Protein AF-A0A1E1WK84-F1 (afdb_monomer_lite)

Sequence (377 aa):
LAGLGNIGAQTGHAGQAGAQAGQDQANGQARQPSLHLRRATTTTRAAAISLANLVYDRFLACDSLHARRRLQRRREQHQHQIAQQERLRADRAAAQNIEALRDRNTNITQNHMQTLVQLLNSSPSQESWVNALMVAIARQLFLSEQLPSATGEPPLMPNEFQHLRLLLRNYIDDLLARSGNTDGDNAFQAVADFFIEQHADFINNMNSITPIRPEVDVYMTLQALIRCRLPAVIACVMSDSTSEAFAARFYQMFSRLYTDVCTLVTYCCREGIDGMRLIYRAYLEQAISGFEEPVRQLITTLSMENLNQILHRLAPHMDAIQPYVRRRTFLCSPSQTEDEAIAMETSPPNTPAIGEPMQTSPAAPPMEEELCTVCAR

Secondary structure (DSSP, 8-state):
------------------------------------------TT-SSSSSSTT----TT-----HHHHHHHHHHHHHHHHHHHHHHHHHHHHHHHHSTTHHHHH-TT--HHHHHHHHHHHSSPS-HHHHHHHHHHHHHHHHH--------TTPPP---TTHHHHHHHHHHHHHHHHHHH---SSTTHHHHHHHHHHHTTHHHHHHHHHHSPBPTTB-HHHHHHHHHHHHHHHHHHHHH-----HHHHHHHHHHHHHHHHHHHHHHHHHBTTTHHHHHHHHHHHHHHHTTTS-HHHHHHHHHHHHHHHHHHHTTSGGGHHHHGGG--B--------------------------------------------------

pLDDT: mean 75.74, std 23.68, range [24.86, 97.94]

Organism: Pectinophora gossypiella (NCBI:txid13191)

Foldseek 3Di:
DDDDDDDDDDDDDDDDDDDDDDDDDDDDDDDDDDPPPPPDPDPPPPVPPDPPPPPPPPPPPPVPVVVVVVVVVVVVVVVVVVVVVVVVVVLQVCLLELCVLCVQDVLQDPLLVVVLVPLLPDDADLLSLLSLLLSLLSSCLRSVPPPPPPPPDDQRHRPSLVSSLVNPLVVVVVLLVVLVQNPDPCSLLSSLVVVLVVCVVLQVCLCVQANFDQFFDSSQLSSLLSSVLVVVLNCLSPDPDPDSCSSSVNSVSSNVSVLLVLLSQLNRGPVRNVSSVRSQLVVLCVSCVPPDPSSSSSSSSSSVVSSVSSSVVSVVCNVVSVVSTDTDPPPPPPPPPDDDDDDDDDDDDDDDDDDDDDDDDDDDDDDDDDDDDDDDD

Radius of gyration: 34.43 Å; chains: 1; bounding box: 102×92×106 Å

Structure (mmCIF, N/CA/C/O backbone):
data_AF-A0A1E1WK84-F1
#
_entry.id   AF-A0A1E1WK84-F1
#
loop_
_atom_site.group_PDB
_atom_site.id
_atom_site.type_symbol
_atom_site.label_atom_id
_atom_site.label_alt_id
_atom_site.label_comp_id
_atom_site.label_asym_id
_atom_site.label_entity_id
_atom_site.label_seq_id
_atom_site.pdbx_PDB_ins_code
_atom_site.Cartn_x
_atom_site.Cartn_y
_atom_site.Cartn_z
_atom_site.occupancy
_atom_site.B_iso_or_equiv
_atom_site.auth_seq_id
_atom_site.auth_comp_id
_atom_site.auth_asym_id
_atom_site.auth_atom_id
_atom_site.pdbx_PDB_model_num
ATOM 1 N N . LEU A 1 1 ? 12.765 32.912 16.982 1.00 32.94 1 LEU A N 1
ATOM 2 C CA . LEU A 1 1 ? 13.262 33.668 18.154 1.00 32.94 1 LEU A CA 1
ATOM 3 C C . LEU A 1 1 ? 14.156 32.734 18.961 1.00 32.94 1 LEU A C 1
ATOM 5 O O . LEU A 1 1 ? 13.598 31.823 19.543 1.00 32.94 1 LEU A O 1
ATOM 9 N N . ALA A 1 2 ? 15.482 32.966 18.886 1.00 29.41 2 ALA A N 1
ATOM 10 C CA . ALA A 1 2 ? 16.607 32.489 19.729 1.00 29.41 2 ALA A CA 1
ATOM 11 C C . ALA A 1 2 ? 16.702 30.982 20.088 1.00 29.41 2 ALA A C 1
ATOM 13 O O . ALA A 1 2 ? 15.721 30.379 20.480 1.00 29.41 2 ALA A O 1
ATOM 14 N N . GLY A 1 3 ? 17.843 30.285 20.059 1.00 24.86 3 GLY A N 1
ATOM 15 C CA . GLY A 1 3 ? 19.267 30.581 19.828 1.00 24.86 3 GLY A CA 1
ATOM 16 C C . GLY A 1 3 ? 20.014 29.224 19.788 1.00 24.86 3 GLY A C 1
ATOM 17 O O . GLY A 1 3 ? 19.569 28.268 20.410 1.00 24.86 3 GLY A O 1
ATOM 18 N N . LEU A 1 4 ? 20.930 29.001 18.842 1.00 32.50 4 LEU A N 1
ATOM 19 C CA . LEU A 1 4 ? 22.398 29.087 18.974 1.00 32.50 4 LEU A CA 1
ATOM 20 C C . LEU A 1 4 ? 23.033 28.253 20.105 1.00 32.50 4 LEU A C 1
ATOM 22 O O . LEU A 1 4 ? 22.857 28.542 21.282 1.00 32.50 4 LEU A O 1
ATOM 26 N N . GLY A 1 5 ? 23.896 27.314 19.698 1.00 26.73 5 GLY A N 1
ATOM 27 C CA . GLY A 1 5 ? 24.869 26.615 20.538 1.00 26.73 5 GLY A CA 1
ATOM 28 C C . GLY A 1 5 ? 25.911 25.901 19.673 1.00 26.73 5 GLY A C 1
ATOM 29 O O . GLY A 1 5 ? 25.714 24.764 19.269 1.00 26.73 5 GLY A O 1
ATOM 30 N N . ASN A 1 6 ? 26.987 26.618 19.348 1.00 30.53 6 ASN A N 1
ATOM 31 C CA . ASN A 1 6 ? 28.128 26.219 18.523 1.00 30.53 6 ASN A CA 1
ATOM 32 C C . ASN A 1 6 ? 29.357 26.086 19.439 1.00 30.53 6 ASN A C 1
ATOM 34 O O . ASN A 1 6 ? 29.629 27.044 20.160 1.00 30.53 6 ASN A O 1
ATOM 38 N N . ILE A 1 7 ? 30.105 24.973 19.408 1.00 30.92 7 ILE A N 1
ATOM 39 C CA . ILE A 1 7 ? 31.457 24.855 19.999 1.00 30.92 7 ILE A CA 1
ATOM 40 C C . ILE A 1 7 ? 32.313 23.923 19.110 1.00 30.92 7 ILE A C 1
ATOM 42 O O . ILE A 1 7 ? 31.930 22.784 18.857 1.00 30.92 7 ILE A O 1
ATOM 46 N N . GLY A 1 8 ? 33.450 24.445 18.616 1.00 26.05 8 GLY A N 1
ATOM 47 C CA . GLY A 1 8 ? 34.530 23.714 17.917 1.00 26.05 8 GLY A CA 1
ATOM 48 C C . GLY A 1 8 ? 35.400 22.884 18.881 1.00 26.05 8 GLY A C 1
ATOM 49 O O . GLY A 1 8 ? 35.010 22.660 20.013 1.00 26.05 8 GLY A O 1
ATOM 50 N N . ALA A 1 9 ? 36.608 22.400 18.606 1.00 28.55 9 ALA A N 1
ATOM 51 C CA . ALA A 1 9 ? 37.591 22.495 17.532 1.00 28.55 9 ALA A CA 1
ATOM 52 C C . ALA A 1 9 ? 38.699 21.438 17.840 1.00 28.55 9 ALA A C 1
ATOM 54 O O . ALA A 1 9 ? 38.632 20.784 18.878 1.00 28.55 9 ALA A O 1
ATOM 55 N N . GLN A 1 10 ? 39.757 21.407 17.010 1.00 29.80 10 GLN A N 1
ATOM 56 C CA . GLN A 1 10 ? 41.098 20.777 17.176 1.00 29.80 10 GLN A CA 1
ATOM 57 C C . GLN A 1 10 ? 41.254 19.336 16.639 1.00 29.80 10 GLN A C 1
ATOM 59 O O . GLN A 1 10 ? 40.522 18.447 17.044 1.00 29.80 10 GLN A O 1
ATOM 64 N N . THR A 1 11 ? 42.049 19.026 15.596 1.00 30.58 11 THR A N 1
ATOM 65 C CA . THR A 1 11 ? 43.495 19.196 15.245 1.00 30.58 11 THR A CA 1
ATOM 66 C C . THR A 1 11 ? 44.473 18.238 15.940 1.00 30.58 11 THR A C 1
ATOM 68 O O . THR A 1 11 ? 44.639 18.314 17.150 1.00 30.58 11 THR A O 1
ATOM 71 N N . GLY A 1 12 ? 45.222 17.457 15.138 1.00 28.14 12 GLY A N 1
ATOM 72 C CA . GLY A 1 12 ? 46.488 16.781 15.504 1.00 28.14 12 GLY A CA 1
ATOM 73 C C . GLY A 1 12 ? 46.812 15.572 14.600 1.00 28.14 12 GLY A C 1
ATOM 74 O O . GLY A 1 12 ? 46.086 14.593 14.647 1.00 28.14 12 GLY A O 1
ATOM 75 N N . HIS A 1 13 ? 47.733 15.709 13.626 1.00 29.97 13 HIS A N 1
ATOM 76 C CA . HIS A 1 13 ? 49.090 15.087 13.560 1.00 29.97 13 HIS A CA 1
ATOM 77 C C . HIS A 1 13 ? 49.116 13.579 13.187 1.00 29.97 13 HIS A C 1
ATOM 79 O O . HIS A 1 13 ? 48.493 12.777 13.860 1.00 29.97 13 HIS A O 1
ATOM 85 N N . ALA A 1 14 ? 49.654 13.141 12.034 1.00 29.11 14 ALA A N 1
ATOM 86 C CA . ALA A 1 14 ? 51.050 13.092 11.530 1.00 29.11 14 ALA A CA 1
ATOM 87 C C . ALA A 1 14 ? 51.790 11.764 11.854 1.00 29.11 14 ALA A C 1
ATOM 89 O O . ALA A 1 14 ? 51.830 11.351 13.006 1.00 29.11 14 ALA A O 1
ATOM 90 N N . GLY A 1 15 ? 52.422 11.147 10.836 1.00 30.06 15 GLY A N 1
ATOM 91 C CA . GLY A 1 15 ? 53.393 10.031 10.949 1.00 30.06 15 GLY A CA 1
ATOM 92 C C . GLY A 1 15 ? 53.319 9.031 9.776 1.00 30.06 15 GLY A C 1
ATOM 93 O O . GLY A 1 15 ? 52.365 8.272 9.695 1.00 30.06 15 GLY A O 1
ATOM 94 N N . GLN A 1 16 ? 54.146 9.176 8.725 1.00 34.59 16 GLN A N 1
ATOM 95 C CA . GLN A 1 16 ? 55.401 8.423 8.441 1.00 34.59 16 GLN A CA 1
ATOM 96 C C . GLN A 1 16 ? 55.192 6.934 8.078 1.00 34.59 16 GLN A C 1
ATOM 98 O O . GLN A 1 16 ? 54.692 6.164 8.881 1.00 34.59 16 GLN A O 1
ATOM 103 N N . ALA A 1 17 ? 55.389 6.516 6.819 1.00 31.25 17 ALA A N 1
ATOM 104 C CA . ALA A 1 17 ? 56.652 6.251 6.095 1.00 31.25 17 ALA A CA 1
ATOM 105 C C . ALA A 1 17 ? 57.217 4.833 6.339 1.00 31.25 17 ALA A C 1
ATOM 107 O O . ALA A 1 17 ? 57.534 4.470 7.464 1.00 31.25 17 ALA A O 1
ATOM 108 N N . GLY A 1 18 ? 57.403 4.066 5.258 1.00 30.69 18 GLY A N 1
ATOM 109 C CA . GLY A 1 18 ? 58.106 2.778 5.256 1.00 30.69 18 GLY A CA 1
ATOM 110 C C . GLY A 1 18 ? 58.158 2.164 3.855 1.00 30.69 18 GLY A C 1
ATOM 111 O O . GLY A 1 18 ? 57.127 1.819 3.290 1.00 30.69 18 GLY A O 1
ATOM 112 N N . ALA A 1 19 ? 59.361 2.100 3.289 1.00 34.19 19 ALA A N 1
ATOM 113 C CA . ALA A 1 19 ? 59.692 1.722 1.917 1.00 34.19 19 ALA A CA 1
ATOM 114 C C . ALA A 1 19 ? 60.350 0.324 1.831 1.00 34.19 19 ALA A C 1
ATOM 116 O O . ALA A 1 19 ? 60.621 -0.287 2.857 1.00 34.19 19 ALA A O 1
ATOM 117 N N . GLN A 1 20 ? 60.709 -0.055 0.592 1.00 35.44 20 GLN A N 1
ATOM 118 C CA . GLN A 1 20 ? 61.604 -1.143 0.126 1.00 35.44 20 GLN A CA 1
ATOM 119 C C . GLN A 1 20 ? 60.916 -2.490 -0.171 1.00 35.44 20 GLN A C 1
ATOM 121 O O . GLN A 1 20 ? 60.261 -3.066 0.683 1.00 35.44 20 GLN A O 1
ATOM 126 N N . ALA A 1 21 ? 60.853 -2.967 -1.422 1.00 33.56 21 ALA A N 1
ATOM 127 C CA . ALA A 1 21 ? 61.898 -3.290 -2.414 1.00 33.56 21 ALA A CA 1
ATOM 128 C C . ALA A 1 21 ? 62.658 -4.589 -2.086 1.00 33.56 21 ALA A C 1
ATOM 130 O O . ALA A 1 21 ? 63.393 -4.660 -1.109 1.00 33.56 21 ALA A O 1
ATOM 131 N N . GLY A 1 22 ? 62.497 -5.586 -2.962 1.00 33.00 22 GLY A N 1
ATOM 132 C CA . GLY A 1 22 ? 63.248 -6.840 -2.979 1.00 33.00 22 GLY A CA 1
ATOM 133 C C . GLY A 1 22 ? 63.080 -7.525 -4.336 1.00 33.00 22 GLY A C 1
ATOM 134 O O . GLY A 1 22 ? 62.027 -8.090 -4.621 1.00 33.00 22 GLY A O 1
ATOM 135 N N . GLN A 1 23 ? 64.098 -7.374 -5.184 1.00 34.41 23 GLN A N 1
ATOM 136 C CA . GLN A 1 23 ? 64.323 -8.096 -6.437 1.00 34.41 23 GLN A CA 1
ATOM 137 C C . GLN A 1 23 ? 64.931 -9.488 -6.179 1.00 34.41 23 GLN A C 1
ATOM 139 O O . GLN A 1 23 ? 65.435 -9.747 -5.091 1.00 34.41 23 GLN A O 1
ATOM 144 N N . ASP A 1 24 ? 64.928 -10.282 -7.258 1.00 34.78 24 ASP A N 1
ATOM 145 C CA . ASP A 1 24 ? 65.761 -11.453 -7.603 1.00 34.78 24 ASP A CA 1
ATOM 146 C C . ASP A 1 24 ? 65.093 -12.831 -7.510 1.00 34.78 24 ASP A C 1
ATOM 148 O O . ASP A 1 24 ? 64.328 -13.112 -6.598 1.00 34.78 24 ASP A O 1
ATOM 152 N N . GLN A 1 25 ? 65.407 -13.823 -8.347 1.00 38.94 25 GLN A N 1
ATOM 153 C CA . GLN A 1 25 ? 65.712 -13.957 -9.782 1.00 38.94 25 GLN A CA 1
ATOM 154 C C . GLN A 1 25 ? 65.813 -15.486 -10.012 1.00 38.94 25 GLN A C 1
ATOM 156 O O . GLN A 1 25 ? 66.420 -16.172 -9.200 1.00 38.94 25 GLN A O 1
ATOM 161 N N . ALA A 1 26 ? 65.255 -15.986 -11.124 1.00 33.53 26 ALA A N 1
ATOM 162 C CA . ALA A 1 26 ? 65.629 -17.210 -11.863 1.00 33.53 26 ALA A CA 1
ATOM 163 C C . ALA A 1 26 ? 65.686 -18.588 -11.144 1.00 33.53 26 ALA A C 1
ATOM 165 O O . ALA A 1 26 ? 66.539 -18.820 -10.300 1.00 33.53 26 ALA A O 1
ATOM 166 N N . ASN A 1 27 ? 64.936 -19.596 -11.634 1.00 31.98 27 ASN A N 1
ATOM 167 C CA . ASN A 1 27 ? 65.438 -20.555 -12.646 1.00 31.98 27 ASN A CA 1
ATOM 168 C C . ASN A 1 27 ? 64.389 -21.622 -13.071 1.00 31.98 27 ASN A C 1
ATOM 170 O O . ASN A 1 27 ? 63.669 -22.150 -12.233 1.00 31.98 27 ASN A O 1
ATOM 174 N N . GLY A 1 28 ? 64.405 -22.013 -14.357 1.00 33.56 28 GLY A N 1
ATOM 175 C CA . GLY A 1 28 ? 64.283 -23.428 -14.769 1.00 33.56 28 GLY A CA 1
ATOM 176 C C . GLY A 1 28 ? 62.928 -24.063 -15.153 1.00 33.56 28 GLY A C 1
ATOM 177 O O . GLY A 1 28 ? 62.352 -24.789 -14.362 1.00 33.56 28 GLY A O 1
ATOM 178 N N . GLN A 1 29 ? 62.550 -23.930 -16.436 1.00 36.78 29 GLN A N 1
ATOM 179 C CA . GLN A 1 29 ? 61.980 -24.968 -17.336 1.00 36.78 29 GLN A CA 1
ATOM 180 C C . GLN A 1 29 ? 60.691 -25.756 -16.974 1.00 36.78 29 GLN A C 1
ATOM 182 O O . GLN A 1 29 ? 60.713 -26.663 -16.156 1.00 36.78 29 GLN A O 1
ATOM 187 N N . ALA A 1 30 ? 59.630 -25.582 -17.782 1.00 36.94 30 ALA A N 1
ATOM 188 C CA . ALA A 1 30 ? 59.077 -26.618 -18.685 1.00 36.94 30 ALA A CA 1
ATOM 189 C C . ALA A 1 30 ? 57.828 -26.105 -19.437 1.00 36.94 30 ALA A C 1
ATOM 191 O O . ALA A 1 30 ? 56.940 -25.473 -18.874 1.00 36.94 30 ALA A O 1
ATOM 192 N N . ARG A 1 31 ? 57.778 -26.388 -20.743 1.00 44.69 31 ARG A N 1
ATOM 193 C CA . ARG A 1 31 ? 56.700 -26.054 -21.688 1.00 44.69 31 ARG A CA 1
ATOM 194 C C . ARG A 1 31 ? 55.353 -26.675 -21.286 1.00 44.69 31 ARG A C 1
ATOM 196 O O . ARG A 1 31 ? 55.255 -27.896 -21.234 1.00 44.69 31 ARG A O 1
ATOM 203 N N . GLN A 1 32 ? 54.304 -25.856 -21.205 1.00 46.78 32 GLN A N 1
ATOM 204 C CA . GLN A 1 32 ? 52.924 -26.245 -21.530 1.00 46.78 32 GLN A CA 1
ATOM 205 C C . GLN A 1 32 ? 52.232 -25.104 -22.298 1.00 46.78 32 GLN A C 1
ATOM 207 O O . GLN A 1 32 ? 52.504 -23.937 -22.009 1.00 46.78 32 GLN A O 1
ATOM 212 N N . PRO A 1 33 ? 51.371 -25.391 -23.292 1.00 43.41 33 PRO A N 1
ATOM 213 C CA . PRO A 1 33 ? 50.617 -24.356 -23.985 1.00 43.41 33 PRO A CA 1
ATOM 214 C C . PRO A 1 33 ? 49.531 -23.805 -23.053 1.00 43.41 33 PRO A C 1
ATOM 216 O O . PRO A 1 33 ? 48.535 -24.467 -22.765 1.00 43.41 33 PRO A O 1
ATOM 219 N N . SER A 1 34 ? 49.721 -22.577 -22.577 1.00 36.19 34 SER A N 1
ATOM 220 C CA . SER A 1 34 ? 48.718 -21.826 -21.832 1.00 36.19 34 SER A CA 1
ATOM 221 C C . SER A 1 34 ? 47.586 -21.393 -22.768 1.00 36.19 34 SER A C 1
ATOM 223 O O . SER A 1 34 ? 47.694 -20.437 -23.536 1.00 36.19 34 SER A O 1
ATOM 225 N N . LEU A 1 35 ? 46.453 -22.093 -22.689 1.00 42.28 35 LEU A N 1
ATOM 226 C CA . LEU A 1 35 ? 45.169 -21.577 -23.156 1.00 42.28 35 LEU A CA 1
ATOM 227 C C . LEU A 1 35 ? 44.799 -20.360 -22.299 1.00 42.28 35 LEU A C 1
ATOM 229 O O . LEU A 1 35 ? 44.180 -20.476 -21.243 1.00 42.28 35 LEU A O 1
ATOM 233 N N . HIS A 1 36 ? 45.178 -19.170 -22.760 1.00 35.84 36 HIS A N 1
ATOM 234 C CA . HIS A 1 36 ? 44.616 -17.921 -22.264 1.00 35.84 36 HIS A CA 1
ATOM 235 C C . HIS A 1 36 ? 43.140 -17.831 -22.682 1.00 35.84 36 HIS A C 1
ATOM 237 O O . HIS A 1 36 ? 42.802 -17.220 -23.696 1.00 35.84 36 HIS A O 1
ATOM 243 N N . LEU A 1 37 ? 42.237 -18.388 -21.868 1.00 42.72 37 LEU A N 1
ATOM 244 C CA . LEU A 1 37 ? 40.856 -17.911 -21.821 1.00 42.72 37 LEU A CA 1
ATOM 245 C C . LEU A 1 37 ? 40.868 -16.510 -21.200 1.00 42.72 37 LEU A C 1
ATOM 247 O O . LEU A 1 37 ? 40.727 -16.316 -19.993 1.00 42.72 37 LEU A O 1
ATOM 251 N N . ARG A 1 38 ? 41.047 -15.505 -22.058 1.00 39.75 38 ARG A N 1
ATOM 252 C CA . ARG A 1 38 ? 40.644 -14.135 -21.752 1.00 39.75 38 ARG A CA 1
ATOM 253 C C . ARG A 1 38 ? 39.134 -14.151 -21.524 1.00 39.75 38 ARG A C 1
ATOM 255 O O . ARG A 1 38 ? 38.352 -14.337 -22.453 1.00 39.75 38 ARG A O 1
ATOM 262 N N . ARG A 1 39 ? 38.747 -13.960 -20.266 1.00 44.34 39 ARG A N 1
ATOM 263 C CA . ARG A 1 39 ? 37.388 -13.667 -19.812 1.00 44.34 39 ARG A CA 1
ATOM 264 C C . ARG A 1 39 ? 36.941 -12.358 -20.474 1.00 44.34 39 ARG A C 1
ATOM 266 O O . ARG A 1 39 ? 37.233 -11.277 -19.979 1.00 44.34 39 ARG A O 1
ATOM 273 N N . ALA A 1 40 ? 36.299 -12.464 -21.634 1.00 40.06 40 ALA A N 1
ATOM 274 C CA . ALA A 1 40 ? 35.588 -11.366 -22.269 1.00 40.06 40 ALA A CA 1
ATOM 275 C C . ALA A 1 40 ? 34.128 -11.421 -21.811 1.00 40.06 40 ALA A C 1
ATOM 277 O O . ALA A 1 40 ? 33.340 -12.253 -22.253 1.00 40.06 40 ALA A O 1
ATOM 278 N N . THR A 1 41 ? 33.780 -10.526 -20.896 1.00 48.94 41 THR A N 1
ATOM 279 C CA . THR A 1 41 ? 32.410 -10.128 -20.581 1.00 48.94 41 THR A CA 1
ATOM 280 C C . THR A 1 41 ? 31.812 -9.417 -21.794 1.00 48.94 41 THR A C 1
ATOM 282 O O . THR A 1 41 ? 32.054 -8.233 -21.986 1.00 48.94 41 THR A O 1
ATOM 285 N N . THR A 1 42 ? 31.083 -10.134 -22.649 1.00 44.50 42 THR A N 1
ATOM 286 C CA . THR A 1 42 ? 30.123 -9.564 -23.617 1.00 44.50 42 THR A CA 1
ATOM 287 C C . THR A 1 42 ? 29.112 -10.642 -24.014 1.00 44.50 42 THR A C 1
ATOM 289 O O . THR A 1 42 ? 29.388 -11.546 -24.801 1.00 44.50 42 THR A O 1
ATOM 292 N N . THR A 1 43 ? 27.910 -10.551 -23.457 1.00 46.50 43 THR A N 1
ATOM 293 C CA . THR A 1 43 ? 26.736 -11.411 -23.688 1.00 46.50 43 THR A CA 1
ATOM 294 C C . THR A 1 43 ? 26.073 -11.176 -25.059 1.00 46.50 43 THR A C 1
ATOM 296 O O . THR A 1 43 ? 24.854 -11.172 -25.185 1.00 46.50 43 THR A O 1
ATOM 299 N N . THR A 1 44 ? 26.871 -11.032 -26.121 1.00 48.84 44 THR A N 1
ATOM 300 C CA . THR A 1 44 ? 26.388 -10.849 -27.509 1.00 48.84 44 THR A CA 1
ATOM 301 C C . THR A 1 44 ? 27.137 -11.695 -28.546 1.00 48.84 44 THR A C 1
ATOM 303 O O . THR A 1 44 ? 27.006 -11.471 -29.746 1.00 48.84 44 THR A O 1
ATOM 306 N N . ARG A 1 45 ? 27.904 -12.713 -28.125 1.00 44.31 45 ARG A N 1
ATOM 307 C CA . ARG A 1 45 ? 28.666 -13.591 -29.042 1.00 44.31 45 ARG A CA 1
ATOM 308 C C . ARG A 1 45 ? 28.510 -15.100 -28.811 1.00 44.31 45 ARG A C 1
ATOM 310 O O . ARG A 1 45 ? 29.374 -15.870 -29.209 1.00 44.31 45 ARG A O 1
ATOM 317 N N . ALA A 1 46 ? 27.388 -15.548 -28.251 1.00 45.22 46 ALA A N 1
ATOM 318 C CA . ALA A 1 46 ? 27.079 -16.982 -28.148 1.00 45.22 46 ALA A CA 1
ATOM 319 C C . ALA A 1 46 ? 26.190 -17.527 -29.291 1.00 45.22 46 ALA A C 1
ATOM 321 O O . ALA A 1 46 ? 25.806 -18.689 -29.258 1.00 45.22 46 ALA A O 1
ATOM 322 N N . ALA A 1 47 ? 25.905 -16.732 -30.331 1.00 48.16 47 ALA A N 1
ATOM 323 C CA . ALA A 1 47 ? 25.203 -17.186 -31.544 1.00 48.16 47 ALA A CA 1
ATOM 324 C C . ALA A 1 47 ? 26.126 -17.325 -32.776 1.00 48.16 47 ALA A C 1
ATOM 326 O O . ALA A 1 47 ? 25.650 -17.393 -33.905 1.00 48.16 47 ALA A O 1
ATOM 327 N N . ALA A 1 48 ? 27.451 -17.347 -32.581 1.00 47.50 48 ALA A N 1
ATOM 328 C CA . ALA A 1 48 ? 28.437 -17.399 -33.671 1.00 47.50 48 ALA A CA 1
ATOM 329 C C . ALA A 1 48 ? 29.240 -18.716 -33.742 1.00 47.50 48 ALA A C 1
ATOM 331 O O . ALA A 1 48 ? 30.222 -18.804 -34.474 1.00 47.50 48 ALA A O 1
ATOM 332 N N . ILE A 1 49 ? 28.825 -19.753 -33.011 1.00 47.09 49 ILE A N 1
ATOM 333 C CA . ILE A 1 49 ? 29.411 -21.101 -33.055 1.00 47.09 49 ILE A CA 1
ATOM 334 C C . ILE A 1 49 ? 28.210 -2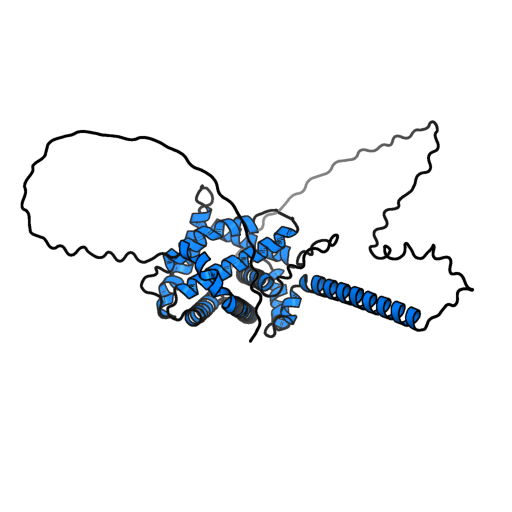2.056 -33.158 1.00 47.09 49 ILE A C 1
ATOM 336 O O . ILE A 1 49 ? 27.569 -22.347 -32.163 1.00 47.09 49 ILE A O 1
ATOM 340 N N . SER A 1 50 ? 27.690 -22.407 -34.334 1.00 45.25 50 SER A N 1
ATOM 341 C CA . SER A 1 50 ? 28.282 -23.378 -35.253 1.00 45.25 50 SER A CA 1
ATOM 342 C C . SER A 1 50 ? 27.587 -23.296 -36.626 1.00 45.25 50 SER A C 1
ATOM 344 O O . SER A 1 50 ? 26.665 -24.049 -36.930 1.00 45.25 50 SER A O 1
ATOM 346 N N . LEU A 1 51 ? 28.001 -22.346 -37.466 1.00 49.38 51 LEU A N 1
ATOM 347 C CA . LEU A 1 51 ? 27.733 -22.377 -38.918 1.00 49.38 51 LEU A CA 1
ATOM 348 C C . LEU A 1 51 ? 29.028 -22.525 -39.734 1.00 49.38 51 LEU A C 1
ATOM 350 O O . LEU A 1 51 ? 28.983 -22.580 -40.958 1.00 49.38 51 LEU A O 1
ATOM 354 N N . ALA A 1 52 ? 30.181 -22.616 -39.066 1.00 47.28 52 ALA A N 1
ATOM 355 C CA . ALA A 1 52 ? 31.496 -22.612 -39.705 1.00 47.28 52 ALA A CA 1
ATOM 356 C C . ALA A 1 52 ? 31.913 -23.964 -40.322 1.00 47.28 52 ALA A C 1
ATOM 358 O O . ALA A 1 52 ? 32.882 -23.993 -41.067 1.00 47.28 52 ALA A O 1
ATOM 359 N N . ASN A 1 53 ? 31.166 -25.052 -40.082 1.00 45.06 53 ASN A N 1
ATOM 360 C CA . ASN A 1 53 ? 31.405 -26.369 -40.697 1.00 45.06 53 ASN A CA 1
ATOM 361 C C . ASN A 1 53 ? 30.238 -26.850 -41.576 1.00 45.06 53 ASN A C 1
ATOM 363 O O . ASN A 1 53 ? 30.054 -28.048 -41.778 1.00 45.06 53 ASN A O 1
ATOM 367 N N . LEU A 1 54 ? 29.447 -25.931 -42.133 1.00 51.06 54 LEU A N 1
ATOM 368 C CA . LEU A 1 54 ? 28.648 -26.250 -43.313 1.00 51.06 54 LEU A CA 1
ATOM 369 C C . LEU A 1 54 ? 29.533 -26.002 -44.530 1.00 51.06 54 LEU A C 1
ATOM 371 O O . LEU A 1 54 ? 29.595 -24.890 -45.050 1.00 51.06 54 LEU A O 1
ATOM 375 N N . VAL A 1 55 ? 30.244 -27.046 -44.959 1.00 49.09 55 VAL A N 1
ATOM 376 C CA . VAL A 1 55 ? 30.807 -27.102 -46.310 1.00 49.09 55 VAL A CA 1
ATOM 377 C C . VAL A 1 55 ? 29.623 -26.955 -47.262 1.00 49.09 55 VAL A C 1
ATOM 379 O O . VAL A 1 55 ? 28.838 -27.881 -47.453 1.00 49.09 55 VAL A O 1
ATOM 382 N N . TYR A 1 56 ? 29.435 -25.740 -47.771 1.00 51.03 56 TYR A N 1
ATOM 383 C CA . TYR A 1 56 ? 28.428 -25.439 -48.773 1.00 51.03 56 TYR A CA 1
ATOM 384 C C . TYR A 1 56 ? 28.895 -26.090 -50.071 1.00 51.03 56 TYR A C 1
ATOM 386 O O . TYR A 1 56 ? 29.802 -25.590 -50.738 1.00 51.03 56 TYR A O 1
ATOM 394 N N . ASP A 1 57 ? 28.304 -27.232 -50.406 1.00 51.44 57 ASP A N 1
ATOM 395 C CA . ASP A 1 57 ? 28.479 -27.823 -51.721 1.00 51.44 57 ASP A CA 1
ATOM 396 C C . ASP A 1 57 ? 27.811 -26.902 -52.753 1.00 51.44 57 ASP A C 1
ATOM 398 O O . ASP A 1 57 ? 26.586 -26.778 -52.823 1.00 51.44 57 ASP A O 1
ATOM 402 N N . ARG A 1 58 ? 28.642 -26.196 -53.525 1.00 51.75 58 ARG A N 1
ATOM 403 C CA . ARG A 1 58 ? 28.230 -25.202 -54.526 1.00 51.75 58 ARG A CA 1
ATOM 404 C C . ARG A 1 58 ? 27.490 -25.833 -55.716 1.00 51.75 58 ARG A C 1
ATOM 406 O O . ARG A 1 58 ? 26.949 -25.091 -56.533 1.00 51.75 58 ARG A O 1
ATOM 413 N N . PHE A 1 59 ? 27.438 -27.165 -55.807 1.00 52.03 59 PHE A N 1
ATOM 414 C CA . PHE A 1 59 ? 26.825 -27.886 -56.925 1.00 52.03 59 PHE A CA 1
ATOM 415 C C . PHE A 1 59 ? 25.590 -28.722 -56.554 1.00 52.03 59 PHE A C 1
ATOM 417 O O . PHE A 1 59 ? 24.920 -29.227 -57.453 1.00 52.03 59 PHE A O 1
ATOM 424 N N . LEU A 1 60 ? 25.189 -28.785 -55.279 1.00 52.88 60 LEU A N 1
ATOM 425 C CA . LEU A 1 60 ? 23.900 -29.359 -54.862 1.00 52.88 60 LEU A CA 1
ATOM 426 C C . LEU A 1 60 ? 22.817 -28.275 -54.773 1.00 52.88 60 LEU A C 1
ATOM 428 O O . LEU A 1 60 ? 22.222 -28.016 -53.727 1.00 52.88 60 LEU A O 1
ATOM 432 N N . ALA A 1 61 ? 22.523 -27.652 -55.913 1.00 53.31 61 ALA A N 1
ATOM 433 C CA . ALA A 1 61 ? 21.365 -26.780 -56.080 1.00 53.31 61 ALA A CA 1
ATOM 434 C C . ALA A 1 61 ? 20.072 -27.608 -56.220 1.00 53.31 61 ALA A C 1
ATOM 436 O O . ALA A 1 61 ? 19.346 -27.500 -57.204 1.00 53.31 61 ALA A O 1
ATOM 437 N N . CYS A 1 62 ? 19.733 -28.416 -55.213 1.00 52.94 62 CYS A N 1
ATOM 438 C CA . CYS A 1 62 ? 18.341 -28.815 -55.000 1.00 52.94 62 CYS A CA 1
ATOM 439 C C . CYS A 1 62 ? 17.630 -27.696 -54.234 1.00 52.94 62 CYS A C 1
ATOM 441 O O . CYS A 1 62 ? 17.159 -27.865 -53.107 1.00 52.94 62 CYS A O 1
ATOM 443 N N . ASP A 1 63 ? 17.565 -26.535 -54.884 1.00 59.41 63 ASP A N 1
ATOM 444 C CA . ASP A 1 63 ? 16.863 -25.333 -54.451 1.00 59.41 63 ASP A CA 1
ATOM 445 C C . ASP A 1 63 ? 15.353 -25.555 -54.638 1.00 59.41 63 ASP A C 1
ATOM 447 O O . ASP A 1 63 ? 14.663 -24.910 -55.428 1.00 59.41 63 ASP A O 1
ATOM 451 N N . SER A 1 64 ? 14.814 -26.565 -53.950 1.00 72.44 64 SER A N 1
ATOM 452 C CA . SER A 1 64 ? 13.376 -26.770 -53.936 1.00 72.44 64 SER A CA 1
ATOM 453 C C . SER A 1 64 ? 12.752 -25.531 -53.299 1.00 72.44 64 SER A C 1
ATOM 455 O O . SER A 1 64 ? 13.100 -25.117 -52.190 1.00 72.44 64 SER A O 1
ATOM 457 N N . LEU A 1 65 ? 11.795 -24.927 -53.997 1.00 74.75 65 LEU A N 1
ATOM 458 C CA . LEU A 1 65 ? 11.048 -23.762 -53.524 1.00 74.75 65 LEU A CA 1
ATOM 459 C C . LEU A 1 65 ? 10.452 -24.006 -52.114 1.00 74.75 65 LEU A C 1
ATOM 461 O O . LEU A 1 65 ? 10.313 -23.087 -51.303 1.00 74.75 65 LEU A O 1
ATOM 465 N N . HIS A 1 66 ? 10.199 -25.276 -51.778 1.00 79.00 66 HIS A N 1
ATOM 466 C CA . HIS A 1 66 ? 9.845 -25.752 -50.442 1.00 79.00 66 HIS A CA 1
ATOM 467 C C . HIS A 1 66 ? 10.950 -25.596 -49.383 1.00 79.00 66 HIS A C 1
ATOM 469 O O . HIS A 1 66 ? 10.646 -25.127 -48.283 1.00 79.00 66 HIS A O 1
ATOM 475 N N . ALA A 1 67 ? 12.208 -25.941 -49.676 1.00 77.25 67 ALA A N 1
ATOM 476 C CA . ALA A 1 67 ? 13.329 -25.753 -48.752 1.00 77.25 67 ALA A CA 1
ATOM 477 C C . ALA A 1 67 ? 13.541 -24.267 -48.423 1.00 77.25 67 ALA A C 1
ATOM 479 O O . ALA A 1 67 ? 13.657 -23.909 -47.247 1.00 77.25 67 ALA A O 1
ATOM 480 N N . ARG A 1 68 ? 13.461 -23.387 -49.433 1.00 80.00 68 ARG A N 1
ATOM 481 C CA . ARG A 1 68 ? 13.554 -21.930 -49.246 1.00 80.00 68 ARG A CA 1
ATOM 482 C C . ARG A 1 68 ? 12.417 -21.389 -48.373 1.00 80.00 68 ARG A C 1
ATOM 484 O O . ARG A 1 68 ? 12.681 -20.676 -47.406 1.00 80.00 68 ARG A O 1
ATOM 491 N N . ARG A 1 69 ? 11.167 -21.806 -48.624 1.00 83.06 69 ARG A N 1
ATOM 492 C CA . ARG A 1 69 ? 10.003 -21.452 -47.781 1.00 83.06 69 ARG A CA 1
ATOM 493 C C . ARG A 1 69 ? 10.120 -21.978 -46.345 1.00 83.06 69 ARG A C 1
ATOM 495 O O . ARG A 1 69 ? 9.665 -21.314 -45.417 1.00 83.06 69 ARG A O 1
ATOM 502 N N . ARG A 1 70 ? 10.696 -23.167 -46.132 1.00 84.25 70 ARG A N 1
ATOM 503 C CA . ARG A 1 70 ? 10.909 -23.736 -44.786 1.00 84.25 70 ARG A CA 1
ATOM 504 C C . ARG A 1 70 ? 11.974 -22.959 -44.014 1.00 84.25 70 ARG A C 1
ATOM 506 O O . ARG A 1 70 ? 11.792 -22.692 -42.829 1.00 84.25 70 ARG A O 1
ATOM 513 N N . LEU A 1 71 ? 13.066 -22.585 -44.679 1.00 84.62 71 LEU A N 1
ATOM 514 C CA . LEU A 1 71 ? 14.144 -21.808 -44.074 1.00 84.62 71 LEU A CA 1
ATOM 515 C C . LEU A 1 71 ? 13.698 -20.373 -43.764 1.00 84.62 71 LEU A C 1
ATOM 517 O O . LEU A 1 71 ? 14.013 -19.863 -42.693 1.00 84.62 71 LEU A O 1
ATOM 521 N N . GLN A 1 72 ? 12.895 -19.764 -44.641 1.00 86.94 72 GLN A N 1
ATOM 522 C CA . GLN A 1 72 ? 12.262 -18.471 -44.386 1.00 86.94 72 GLN A CA 1
ATOM 523 C C . GLN A 1 72 ? 11.341 -18.519 -43.158 1.00 86.94 72 GLN A C 1
ATOM 525 O O . GLN A 1 72 ? 11.533 -17.724 -42.245 1.00 86.94 72 GLN A O 1
ATOM 530 N N . ARG A 1 73 ? 10.442 -19.510 -43.058 1.00 87.69 73 ARG A N 1
ATOM 531 C CA . ARG A 1 73 ? 9.583 -19.684 -41.871 1.00 87.69 73 ARG A CA 1
ATOM 532 C C . ARG A 1 73 ? 10.378 -19.870 -40.578 1.00 87.69 73 ARG A C 1
ATOM 534 O O . ARG A 1 73 ? 10.010 -19.310 -39.555 1.00 87.69 73 ARG A O 1
ATOM 541 N N . ARG A 1 74 ? 11.490 -20.615 -40.613 1.00 85.81 74 ARG A N 1
ATOM 542 C CA . ARG A 1 74 ? 12.384 -20.753 -39.448 1.00 85.81 74 ARG A CA 1
ATOM 543 C C . ARG A 1 74 ? 13.047 -19.432 -39.062 1.00 85.81 74 ARG A C 1
ATOM 545 O O . ARG A 1 74 ? 13.153 -19.150 -37.875 1.00 85.81 74 ARG A O 1
ATOM 552 N N . ARG A 1 75 ? 13.485 -18.626 -40.037 1.00 87.12 75 ARG A N 1
ATOM 553 C CA . ARG A 1 75 ? 14.045 -17.289 -39.776 1.00 87.12 75 ARG A CA 1
ATOM 554 C C . ARG A 1 75 ? 12.998 -16.353 -39.188 1.00 87.12 75 ARG A C 1
ATOM 556 O O . ARG A 1 75 ? 13.294 -15.699 -38.200 1.00 87.12 75 ARG A O 1
ATOM 563 N N . GLU A 1 76 ? 11.789 -16.340 -39.741 1.00 90.50 76 GLU A N 1
ATOM 564 C CA . GLU A 1 76 ? 10.671 -15.546 -39.222 1.00 90.50 76 GLU A CA 1
ATOM 565 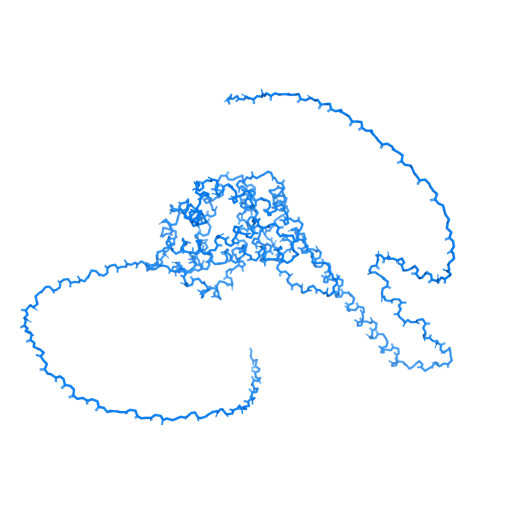C C . GLU A 1 76 ? 10.320 -15.970 -37.791 1.00 90.50 76 GLU A C 1
ATOM 567 O O . GLU A 1 76 ? 10.249 -15.115 -36.915 1.00 90.50 76 GLU A O 1
ATOM 572 N N . GLN A 1 77 ? 10.197 -17.274 -37.518 1.00 89.31 77 GLN A N 1
ATOM 573 C CA . GLN A 1 77 ? 9.971 -17.796 -36.164 1.00 89.31 77 GLN A CA 1
ATOM 574 C C . GLN A 1 77 ? 11.092 -17.401 -35.197 1.00 89.31 77 GLN A C 1
ATOM 576 O O . GLN A 1 77 ? 10.815 -16.957 -34.086 1.00 89.31 77 GLN A O 1
ATOM 581 N N . HIS A 1 78 ? 12.353 -17.517 -35.617 1.00 87.00 78 HIS A N 1
ATOM 582 C CA . HIS A 1 78 ? 13.490 -17.128 -34.789 1.00 87.00 78 HIS A CA 1
ATOM 583 C C . HIS A 1 78 ? 13.526 -15.614 -34.533 1.00 87.00 78 HIS A C 1
ATOM 585 O O . HIS A 1 78 ? 13.764 -15.186 -33.408 1.00 87.00 78 HIS A O 1
ATOM 591 N N . GLN A 1 79 ? 13.217 -14.795 -35.541 1.00 90.31 79 GLN A N 1
ATOM 592 C CA . GLN A 1 79 ? 13.124 -13.343 -35.400 1.00 90.31 79 GLN A CA 1
ATOM 593 C C . GLN A 1 79 ? 11.977 -12.936 -34.467 1.00 90.31 79 GLN A C 1
ATOM 595 O O . GLN A 1 79 ? 12.159 -12.039 -33.649 1.00 90.31 79 GLN A O 1
ATOM 600 N N . HIS A 1 80 ? 10.826 -13.615 -34.535 1.00 89.38 80 HIS A N 1
ATOM 601 C CA . HIS A 1 80 ? 9.719 -13.393 -33.600 1.00 89.38 80 HIS A CA 1
ATOM 602 C C . HIS A 1 80 ? 10.117 -13.755 -32.165 1.00 89.38 80 HIS A C 1
ATOM 604 O O . HIS A 1 80 ? 9.801 -13.002 -31.249 1.00 89.38 80 HIS A O 1
ATOM 610 N N . GLN A 1 81 ? 10.852 -14.854 -31.965 1.00 87.62 81 GLN A N 1
ATOM 611 C CA . GLN A 1 81 ? 11.366 -15.232 -30.644 1.00 87.62 81 GLN A CA 1
ATOM 612 C C . GLN A 1 81 ? 12.351 -14.197 -30.087 1.00 87.62 81 GLN A C 1
ATOM 614 O O . GLN A 1 81 ? 12.225 -13.813 -28.927 1.00 87.62 81 GLN A O 1
ATOM 619 N N . ILE A 1 82 ? 13.289 -13.706 -30.906 1.00 86.19 82 ILE A N 1
ATOM 620 C CA . ILE A 1 82 ? 14.234 -12.656 -30.490 1.00 86.19 82 ILE A CA 1
ATOM 621 C C . ILE A 1 82 ? 13.479 -11.373 -30.139 1.00 86.19 82 ILE A C 1
ATOM 623 O O . ILE A 1 82 ? 13.676 -10.833 -29.056 1.00 86.19 82 ILE A O 1
ATOM 627 N N . ALA A 1 83 ? 12.566 -10.919 -31.002 1.00 86.69 83 ALA A N 1
ATOM 628 C CA . ALA A 1 83 ? 11.783 -9.711 -30.754 1.00 86.69 83 ALA A CA 1
ATOM 629 C C . ALA A 1 83 ? 10.922 -9.833 -29.485 1.00 86.69 83 ALA A C 1
ATOM 631 O O . ALA A 1 83 ? 10.789 -8.874 -28.728 1.00 86.69 83 ALA A O 1
ATOM 632 N N . GLN A 1 84 ? 10.353 -11.012 -29.221 1.00 85.94 84 GLN A N 1
ATOM 633 C CA . GLN A 1 84 ? 9.616 -11.276 -27.988 1.00 85.94 84 GLN A CA 1
ATOM 634 C C . GLN A 1 84 ? 10.537 -11.231 -26.762 1.00 85.94 84 GLN A C 1
ATOM 636 O O . GLN A 1 84 ? 10.179 -10.622 -25.757 1.00 85.94 84 GLN A O 1
ATOM 641 N N . GLN A 1 85 ? 11.731 -11.822 -26.840 1.00 84.06 85 GLN A N 1
ATOM 642 C CA . GLN A 1 85 ? 12.714 -11.770 -25.758 1.00 84.06 85 GLN A CA 1
ATOM 643 C C . GLN A 1 85 ? 13.204 -10.338 -25.491 1.00 84.06 85 GLN A C 1
ATOM 645 O O . GLN A 1 85 ? 13.364 -9.951 -24.336 1.00 84.06 85 GLN A O 1
ATOM 650 N N . GLU A 1 86 ? 13.421 -9.540 -26.536 1.00 83.69 86 GLU A N 1
ATOM 651 C CA . GLU A 1 86 ? 13.810 -8.132 -26.412 1.00 83.69 86 GLU A CA 1
ATOM 652 C C . GLU A 1 86 ? 12.708 -7.284 -25.779 1.00 83.69 86 GLU A C 1
ATOM 654 O O . GLU A 1 86 ? 13.006 -6.488 -24.892 1.00 83.69 86 GLU A O 1
ATOM 659 N N . ARG A 1 87 ? 11.440 -7.498 -26.158 1.00 83.19 87 ARG A N 1
ATOM 660 C CA . ARG A 1 87 ? 10.293 -6.847 -25.500 1.00 83.19 87 ARG A CA 1
ATOM 661 C C . ARG A 1 87 ? 10.250 -7.173 -24.013 1.00 83.19 87 ARG A C 1
ATOM 663 O O . ARG A 1 87 ? 10.227 -6.261 -23.202 1.00 83.19 87 ARG A O 1
ATOM 670 N N . LEU A 1 88 ? 10.379 -8.452 -23.654 1.00 79.88 88 LEU A N 1
ATOM 671 C CA . LEU A 1 88 ? 10.412 -8.872 -22.250 1.00 79.88 88 LEU A CA 1
ATOM 672 C C . LEU A 1 88 ? 11.577 -8.241 -21.472 1.00 79.88 88 LEU A C 1
ATOM 674 O O . LEU A 1 88 ? 11.427 -7.914 -20.299 1.00 79.88 88 LEU A O 1
ATOM 678 N N . ARG A 1 89 ? 12.744 -8.055 -22.100 1.00 80.19 89 ARG A N 1
ATOM 679 C CA . ARG A 1 89 ? 13.873 -7.348 -21.474 1.00 80.19 89 ARG A CA 1
ATOM 680 C C . ARG A 1 89 ? 13.605 -5.859 -21.295 1.00 80.19 89 ARG A C 1
ATOM 682 O O . ARG A 1 89 ? 13.961 -5.316 -20.253 1.00 80.19 89 ARG A O 1
ATOM 689 N N . ALA A 1 90 ? 13.005 -5.212 -22.290 1.00 79.12 90 ALA A N 1
ATOM 690 C CA . ALA A 1 90 ? 12.630 -3.807 -22.208 1.00 79.12 90 ALA A CA 1
ATOM 691 C C . ALA A 1 90 ? 11.580 -3.581 -21.109 1.00 79.12 90 ALA A C 1
ATOM 693 O O . ALA A 1 90 ? 11.752 -2.677 -20.296 1.00 79.12 90 ALA A O 1
ATOM 694 N N . ASP A 1 91 ? 10.572 -4.453 -21.020 1.00 76.25 91 ASP A N 1
ATOM 695 C CA . ASP A 1 91 ? 9.540 -4.413 -19.979 1.00 76.25 91 ASP A CA 1
ATOM 696 C C . ASP A 1 91 ? 10.156 -4.590 -18.581 1.00 76.25 91 ASP A C 1
ATOM 698 O O . ASP A 1 91 ? 9.885 -3.802 -17.675 1.00 76.25 91 ASP A O 1
ATOM 702 N N . ARG A 1 92 ? 11.088 -5.543 -18.425 1.00 75.25 92 ARG A N 1
ATOM 703 C CA . ARG A 1 92 ? 11.851 -5.743 -17.179 1.00 75.25 92 ARG A CA 1
ATOM 704 C C . ARG A 1 92 ? 12.668 -4.516 -16.777 1.00 75.25 92 ARG A C 1
ATOM 706 O O . ARG A 1 92 ? 12.679 -4.151 -15.604 1.00 75.25 92 ARG A O 1
ATOM 713 N N . ALA A 1 93 ? 13.363 -3.894 -17.727 1.00 75.38 93 ALA A N 1
ATOM 714 C CA . ALA A 1 93 ? 14.146 -2.689 -17.469 1.00 75.38 93 ALA A CA 1
ATOM 715 C C . ALA A 1 93 ? 13.238 -1.506 -17.096 1.00 75.38 93 ALA A C 1
ATOM 717 O O . ALA A 1 93 ? 13.531 -0.777 -16.150 1.00 75.38 93 ALA A O 1
ATOM 718 N N . ALA A 1 94 ? 12.101 -1.352 -17.781 1.00 73.75 94 ALA A N 1
ATOM 719 C CA . ALA A 1 94 ? 11.101 -0.341 -17.454 1.00 73.75 94 ALA A CA 1
ATOM 720 C C . ALA A 1 94 ? 10.525 -0.554 -16.046 1.00 73.75 94 ALA A C 1
ATOM 722 O O . ALA A 1 94 ? 10.399 0.404 -15.288 1.00 73.75 94 ALA A O 1
ATOM 723 N N . ALA A 1 95 ? 10.274 -1.805 -15.646 1.00 72.81 95 ALA A N 1
ATOM 724 C CA . ALA A 1 95 ? 9.779 -2.144 -14.315 1.00 72.81 95 ALA A CA 1
ATOM 725 C C . ALA A 1 95 ? 10.755 -1.780 -13.178 1.00 72.81 95 ALA A C 1
ATOM 727 O O . ALA A 1 95 ? 10.331 -1.683 -12.026 1.00 72.81 95 ALA A O 1
ATOM 728 N N . GLN A 1 96 ? 12.045 -1.539 -13.450 1.00 80.56 96 GLN A N 1
ATOM 729 C CA . GLN A 1 96 ? 12.982 -1.033 -12.435 1.00 80.56 96 GLN A CA 1
ATOM 730 C C . GLN A 1 96 ? 12.746 0.428 -12.074 1.00 80.56 96 GLN A C 1
ATOM 732 O O . GLN A 1 96 ? 13.071 0.833 -10.957 1.00 80.56 96 GLN A O 1
ATOM 737 N N . ASN A 1 97 ? 12.220 1.211 -13.015 1.00 85.00 97 ASN A N 1
ATOM 738 C CA . ASN A 1 97 ? 12.013 2.632 -12.832 1.00 85.00 97 ASN A CA 1
ATOM 739 C C . ASN A 1 97 ? 10.623 2.883 -12.244 1.00 85.00 97 ASN A C 1
ATOM 741 O O . ASN A 1 97 ? 9.608 2.468 -12.800 1.00 85.00 97 ASN A O 1
ATOM 745 N N . ILE A 1 98 ? 10.577 3.606 -11.130 1.00 84.31 98 ILE A N 1
ATOM 746 C CA . ILE A 1 98 ? 9.326 4.014 -10.495 1.00 84.31 98 ILE A CA 1
ATOM 747 C C . ILE A 1 98 ? 8.454 4.891 -11.401 1.00 84.31 98 ILE A C 1
ATOM 749 O O . ILE A 1 98 ? 7.232 4.880 -11.273 1.00 84.31 98 ILE A O 1
ATOM 753 N N . GLU A 1 99 ? 9.053 5.585 -12.371 1.00 87.00 99 GLU A N 1
ATOM 754 C CA . GLU A 1 99 ? 8.319 6.374 -13.363 1.00 87.00 99 GLU A CA 1
ATOM 755 C C . GLU A 1 99 ? 7.357 5.518 -14.199 1.00 87.00 99 GLU A C 1
ATOM 757 O O . GLU A 1 99 ? 6.328 6.025 -14.642 1.00 87.00 99 GLU A O 1
ATOM 762 N N . ALA A 1 100 ? 7.606 4.207 -14.324 1.00 85.56 100 ALA A N 1
ATOM 763 C CA . ALA A 1 100 ? 6.686 3.278 -14.978 1.00 85.56 100 ALA A CA 1
ATOM 764 C C . ALA A 1 100 ? 5.320 3.181 -14.269 1.00 85.56 100 ALA A C 1
ATOM 766 O O . ALA A 1 100 ? 4.340 2.761 -14.886 1.00 85.56 100 ALA A O 1
ATOM 767 N N . LEU A 1 101 ? 5.211 3.604 -12.998 1.00 82.56 101 LEU A N 1
ATOM 768 C CA . LEU A 1 101 ? 3.914 3.756 -12.329 1.00 82.56 101 LEU A CA 1
ATOM 769 C C . LEU A 1 101 ? 3.013 4.749 -13.065 1.00 82.56 101 LEU A C 1
ATOM 771 O O . LEU A 1 101 ? 1.813 4.516 -13.142 1.00 82.56 101 LEU A O 1
ATOM 775 N N . ARG A 1 102 ? 3.577 5.822 -13.633 1.00 87.25 102 ARG A N 1
ATOM 776 C CA . ARG A 1 102 ? 2.823 6.814 -14.411 1.00 87.25 102 ARG A CA 1
ATOM 777 C C . ARG A 1 102 ? 2.240 6.194 -15.678 1.00 87.25 102 ARG A C 1
ATOM 779 O O . ARG A 1 102 ? 1.103 6.462 -16.031 1.00 87.25 102 ARG A O 1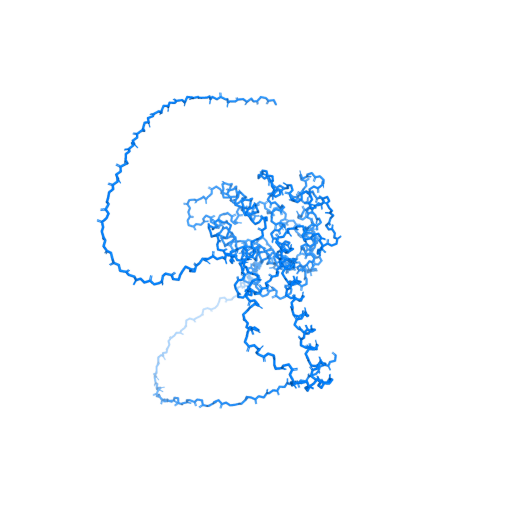
ATOM 786 N N . ASP A 1 103 ? 3.003 5.336 -16.346 1.00 84.62 103 ASP A N 1
ATOM 787 C CA . ASP A 1 103 ? 2.561 4.725 -17.601 1.00 84.62 103 ASP A CA 1
ATOM 788 C C . ASP A 1 103 ? 1.490 3.642 -17.359 1.00 84.62 103 ASP A C 1
ATOM 790 O O . ASP A 1 103 ? 0.636 3.405 -18.212 1.00 84.62 103 ASP A O 1
ATOM 794 N N . ARG A 1 104 ? 1.498 3.008 -16.175 1.00 81.31 104 ARG A N 1
ATOM 795 C CA . ARG A 1 104 ? 0.491 2.017 -15.756 1.00 81.31 104 ARG A CA 1
ATOM 796 C C . ARG A 1 104 ? -0.705 2.622 -15.011 1.00 81.31 104 ARG A C 1
ATOM 798 O O . ARG A 1 104 ? -1.701 1.923 -14.828 1.00 81.31 104 ARG A O 1
ATOM 805 N N . ASN A 1 105 ? -0.626 3.883 -14.586 1.00 79.19 105 ASN A N 1
ATOM 806 C CA . ASN A 1 105 ? -1.671 4.559 -13.823 1.00 79.19 105 ASN A CA 1
ATOM 807 C C . ASN A 1 105 ? -2.091 5.875 -14.490 1.00 79.19 105 ASN A C 1
ATOM 809 O O . ASN A 1 105 ? -1.344 6.849 -14.510 1.00 79.19 105 ASN A O 1
ATOM 813 N N . THR A 1 106 ? -3.331 5.930 -14.976 1.00 77.00 106 THR A N 1
ATOM 814 C CA . THR A 1 106 ? -3.848 7.078 -15.734 1.00 77.00 106 THR A CA 1
ATOM 815 C C . THR A 1 106 ? -4.001 8.357 -14.910 1.00 77.00 106 THR A C 1
ATOM 817 O O . THR A 1 106 ? -4.103 9.433 -15.492 1.00 77.00 106 THR A O 1
ATOM 820 N N . ASN A 1 107 ? -4.017 8.263 -13.577 1.00 87.75 107 ASN A N 1
ATOM 821 C CA . ASN A 1 107 ? -4.289 9.395 -12.686 1.00 87.75 107 ASN A CA 1
ATOM 822 C C . ASN A 1 107 ? -3.011 10.038 -12.116 1.00 87.75 107 ASN A C 1
ATOM 824 O O . ASN A 1 107 ? -3.061 11.109 -11.504 1.00 87.75 107 ASN A O 1
ATOM 828 N N . ILE A 1 108 ? -1.843 9.426 -12.330 1.00 89.31 108 ILE A N 1
ATOM 829 C CA . ILE A 1 108 ? -0.559 9.980 -11.892 1.00 89.31 108 ILE A CA 1
ATOM 830 C C . ILE A 1 108 ? -0.043 10.948 -12.964 1.00 89.31 108 ILE A C 1
ATOM 832 O O . ILE A 1 108 ? 0.283 10.555 -14.079 1.00 89.31 108 ILE A O 1
ATOM 836 N N . THR A 1 109 ? 0.049 12.236 -12.624 1.00 91.50 109 THR A N 1
ATOM 837 C CA . THR A 1 109 ? 0.577 13.274 -13.522 1.00 91.50 109 THR A CA 1
ATOM 838 C C . THR A 1 109 ? 2.106 13.365 -13.450 1.00 91.50 109 THR A C 1
ATOM 840 O O . THR A 1 109 ? 2.745 12.808 -12.555 1.00 91.50 109 THR A O 1
ATOM 843 N N . GLN A 1 110 ? 2.724 14.120 -14.366 1.00 92.38 110 GLN A N 1
ATOM 844 C CA . GLN A 1 110 ? 4.166 14.390 -14.300 1.00 92.38 110 GLN A CA 1
ATOM 845 C C . GLN A 1 110 ? 4.563 15.131 -13.013 1.00 92.38 110 GLN A C 1
ATOM 847 O O . GLN A 1 110 ? 5.596 14.819 -12.427 1.00 92.38 110 GLN A O 1
ATOM 852 N N . ASN A 1 111 ? 3.729 16.068 -12.552 1.00 93.12 111 ASN A N 1
ATOM 853 C CA . ASN A 1 111 ? 3.971 16.809 -11.312 1.00 93.12 111 ASN A CA 1
ATOM 854 C C . ASN A 1 111 ? 3.919 15.874 -10.099 1.00 93.12 111 ASN A C 1
ATOM 856 O O . ASN A 1 111 ? 4.798 15.933 -9.246 1.00 93.12 111 ASN A O 1
ATOM 860 N N . HIS A 1 112 ? 2.952 14.948 -10.068 1.00 92.75 112 HIS A N 1
ATOM 861 C CA . HIS A 1 112 ? 2.880 13.906 -9.039 1.00 92.75 112 HIS A CA 1
ATOM 862 C C . HIS A 1 112 ? 4.179 13.091 -8.988 1.00 92.75 112 HIS A C 1
ATOM 864 O O . HIS A 1 112 ? 4.734 12.881 -7.913 1.00 92.75 112 HIS A O 1
ATOM 870 N N . MET A 1 113 ? 4.703 12.681 -10.149 1.00 93.94 113 MET A N 1
ATOM 871 C CA . MET A 1 113 ? 5.950 11.917 -10.215 1.00 93.94 113 MET A CA 1
ATOM 872 C C . MET A 1 113 ? 7.161 12.724 -9.722 1.00 93.94 113 MET A C 1
ATOM 874 O O . MET A 1 113 ? 7.994 12.192 -8.993 1.00 93.94 113 MET A O 1
ATOM 878 N N . GLN A 1 114 ? 7.245 14.015 -10.057 1.00 94.38 114 GLN A N 1
ATOM 879 C CA . GLN A 1 114 ? 8.305 14.895 -9.552 1.00 94.38 114 GLN A CA 1
ATOM 880 C C . GLN A 1 114 ? 8.266 15.008 -8.025 1.00 94.38 114 GLN A C 1
ATOM 882 O O . GLN A 1 114 ? 9.295 14.815 -7.380 1.00 94.38 114 GLN A O 1
ATOM 887 N N . THR A 1 115 ? 7.088 15.250 -7.443 1.00 94.00 115 THR A N 1
ATOM 888 C CA . THR A 1 115 ? 6.911 15.316 -5.984 1.00 94.00 115 THR A CA 1
ATOM 889 C C . THR A 1 115 ? 7.239 13.979 -5.317 1.00 94.00 115 THR A C 1
ATOM 891 O O . THR A 1 115 ? 7.920 13.954 -4.295 1.00 94.00 115 THR A O 1
ATOM 894 N N . LEU A 1 116 ? 6.833 12.856 -5.917 1.00 94.00 116 LEU A N 1
ATOM 895 C CA . LEU A 1 116 ? 7.141 11.514 -5.422 1.00 94.00 116 LEU A CA 1
ATOM 896 C C . LEU A 1 116 ? 8.654 11.292 -5.351 1.00 94.00 116 LEU A C 1
ATOM 898 O O . LEU A 1 116 ? 9.173 10.911 -4.301 1.00 94.00 116 LEU A O 1
ATOM 902 N N . VAL A 1 117 ? 9.366 11.540 -6.454 1.00 94.06 117 VAL A N 1
ATOM 903 C CA . VAL A 1 117 ? 10.824 11.367 -6.531 1.00 94.06 117 VAL A CA 1
ATOM 904 C C . VAL A 1 117 ? 11.532 12.336 -5.586 1.00 94.06 117 VAL A C 1
ATOM 906 O O . VAL A 1 117 ? 12.485 11.943 -4.917 1.00 94.06 117 VAL A O 1
ATOM 909 N N . GLN A 1 118 ? 11.056 13.576 -5.473 1.00 95.50 118 GLN A N 1
ATOM 910 C CA . GLN A 1 118 ? 11.596 14.556 -4.534 1.00 95.50 118 GLN A CA 1
ATOM 911 C C . GLN A 1 118 ? 11.490 14.065 -3.083 1.00 95.50 118 GLN A C 1
ATOM 913 O O . GLN A 1 118 ? 12.490 14.088 -2.373 1.00 95.50 118 GLN A O 1
ATOM 918 N N . LEU A 1 119 ? 10.321 13.572 -2.661 1.00 94.31 119 LEU A N 1
ATOM 919 C CA . LEU A 1 119 ? 10.089 13.073 -1.300 1.00 94.31 119 LEU A CA 1
ATOM 920 C C . LEU A 1 119 ? 10.848 11.776 -0.990 1.00 94.31 119 LEU A C 1
ATOM 922 O O . LEU A 1 119 ? 11.222 11.544 0.154 1.00 94.31 119 LEU A O 1
ATOM 926 N N . LEU A 1 120 ? 11.092 10.913 -1.982 1.00 94.12 120 LEU A N 1
ATOM 927 C CA . LEU A 1 120 ? 11.924 9.718 -1.779 1.00 94.12 120 LEU A CA 1
ATOM 928 C C . LEU A 1 120 ? 13.407 10.058 -1.586 1.00 94.12 120 LEU A C 1
ATOM 930 O O . LEU A 1 120 ? 14.122 9.300 -0.936 1.00 94.12 120 LEU A O 1
ATOM 934 N N . ASN A 1 121 ? 13.863 11.180 -2.145 1.00 93.94 121 ASN A N 1
ATOM 935 C CA . ASN A 1 121 ? 15.247 11.643 -2.040 1.00 93.94 121 ASN A CA 1
ATOM 936 C C . ASN A 1 121 ? 15.438 12.749 -0.983 1.00 93.94 121 ASN A C 1
ATOM 938 O O . ASN A 1 121 ? 16.548 13.263 -0.834 1.00 93.94 121 ASN A O 1
ATOM 942 N N . SER A 1 122 ? 14.381 13.148 -0.268 1.00 92.81 122 SER A N 1
ATOM 943 C CA . SER A 1 122 ? 14.449 14.194 0.754 1.00 92.81 122 SER A CA 1
ATOM 944 C C . SER A 1 122 ? 14.958 13.664 2.097 1.00 92.81 122 SER A C 1
ATOM 946 O O . SER A 1 122 ? 15.070 12.460 2.328 1.00 92.81 122 SER A O 1
ATOM 948 N N . SER A 1 123 ? 15.228 14.581 3.029 1.00 92.62 123 SER A N 1
ATOM 949 C CA . SER A 1 123 ? 15.446 14.237 4.437 1.00 92.62 123 SER A CA 1
ATOM 950 C C . SER A 1 123 ? 14.219 13.533 5.040 1.00 92.62 123 SER A C 1
ATOM 952 O O . SER A 1 123 ? 13.096 13.808 4.601 1.00 92.62 123 SER A O 1
ATOM 954 N N . PRO A 1 124 ? 14.404 12.673 6.062 1.00 94.06 124 PRO A N 1
ATOM 955 C CA . PRO A 1 124 ? 13.299 11.991 6.726 1.00 94.06 124 PRO A CA 1
ATOM 956 C C . PRO A 1 124 ? 12.320 12.999 7.336 1.00 94.06 124 PRO A C 1
ATOM 958 O O . PRO A 1 124 ? 12.708 13.931 8.037 1.00 94.06 124 PRO A O 1
ATOM 961 N N . SER A 1 125 ? 11.044 12.801 7.035 1.00 95.25 125 SER A N 1
ATOM 962 C CA . SER A 1 125 ? 9.915 13.645 7.417 1.00 95.25 125 SER A CA 1
ATOM 963 C C . SER A 1 125 ? 8.636 12.808 7.377 1.00 95.25 125 SER A C 1
ATOM 965 O O . SER A 1 125 ? 8.593 11.764 6.726 1.00 95.25 125 SER A O 1
ATOM 967 N N . GLN A 1 126 ? 7.560 13.277 8.010 1.00 93.69 126 GLN A N 1
ATOM 968 C CA . GLN A 1 126 ? 6.275 12.571 7.967 1.00 93.69 126 GLN A CA 1
ATOM 969 C C . GLN A 1 126 ? 5.773 12.368 6.523 1.00 93.69 126 GLN A C 1
ATOM 971 O O . GLN A 1 126 ? 5.297 11.288 6.177 1.00 93.69 126 GLN A O 1
ATOM 976 N N . GLU A 1 127 ? 5.941 13.375 5.663 1.00 95.31 127 GLU A N 1
ATOM 977 C CA . GLU A 1 127 ? 5.564 13.330 4.245 1.00 95.31 127 GLU A CA 1
ATOM 978 C C . GLU A 1 127 ? 6.342 12.256 3.476 1.00 95.31 127 GLU A C 1
ATOM 980 O O . GLU A 1 127 ? 5.752 11.457 2.745 1.00 95.31 127 GLU A O 1
ATOM 985 N N . SER A 1 128 ? 7.664 12.196 3.672 1.00 96.19 128 SER A N 1
ATOM 986 C CA . SER A 1 128 ? 8.521 11.211 3.003 1.00 96.19 128 SER A CA 1
ATOM 987 C C . SER A 1 128 ? 8.246 9.786 3.486 1.00 96.19 128 SER A C 1
ATOM 989 O O . SER A 1 128 ? 8.258 8.865 2.670 1.00 96.19 128 SER A O 1
ATOM 991 N N . TRP A 1 129 ? 7.912 9.586 4.765 1.00 95.69 129 TRP A N 1
ATOM 992 C CA . TRP A 1 129 ? 7.524 8.274 5.298 1.00 95.69 129 TRP A CA 1
ATOM 993 C C . TRP A 1 129 ? 6.197 7.775 4.725 1.00 95.69 129 TRP A C 1
ATOM 995 O O . TRP A 1 129 ? 6.113 6.630 4.274 1.00 95.69 129 TRP A O 1
ATOM 1005 N N . VAL A 1 130 ? 5.166 8.629 4.693 1.00 95.31 130 VAL A N 1
ATOM 1006 C CA . VAL A 1 130 ? 3.862 8.272 4.110 1.00 95.31 130 VAL A CA 1
ATOM 1007 C C . VAL A 1 130 ? 4.010 7.995 2.614 1.00 95.31 130 VAL A C 1
ATOM 1009 O O . VAL A 1 130 ? 3.499 6.986 2.123 1.00 95.31 130 VAL A O 1
ATOM 1012 N N . ASN A 1 131 ? 4.768 8.830 1.898 1.00 95.88 131 ASN A N 1
ATOM 1013 C CA . ASN A 1 131 ? 5.087 8.607 0.491 1.00 95.88 131 ASN A CA 1
ATOM 1014 C C . ASN A 1 131 ? 5.824 7.271 0.279 1.00 95.88 131 ASN A C 1
ATOM 1016 O O . ASN A 1 131 ? 5.416 6.480 -0.568 1.00 95.88 131 ASN A O 1
ATOM 1020 N N . ALA A 1 132 ? 6.846 6.965 1.086 1.00 95.75 132 ALA A N 1
ATOM 1021 C CA . ALA A 1 132 ? 7.585 5.703 1.015 1.00 95.75 132 ALA A CA 1
ATOM 1022 C C . ALA A 1 132 ? 6.672 4.480 1.207 1.00 95.75 132 ALA A C 1
ATOM 1024 O O . ALA A 1 132 ? 6.774 3.511 0.451 1.00 95.75 132 ALA A O 1
ATOM 1025 N N . LEU A 1 133 ? 5.739 4.535 2.164 1.00 95.31 133 LEU A N 1
ATOM 1026 C CA . LEU A 1 133 ? 4.752 3.475 2.379 1.00 95.31 133 LEU A CA 1
ATOM 1027 C C . LEU A 1 133 ? 3.815 3.315 1.170 1.00 95.31 133 LEU A C 1
ATOM 1029 O O . LEU A 1 133 ? 3.613 2.196 0.693 1.00 95.31 133 LEU A O 1
ATOM 1033 N N . MET A 1 134 ? 3.261 4.417 0.653 1.00 95.62 134 MET A N 1
ATOM 1034 C CA . MET A 1 134 ? 2.352 4.376 -0.500 1.00 95.62 134 MET A CA 1
ATOM 1035 C C . MET A 1 134 ? 3.045 3.862 -1.761 1.00 95.62 134 MET A C 1
ATOM 1037 O O . MET A 1 134 ? 2.454 3.079 -2.506 1.00 95.62 134 MET A O 1
ATOM 1041 N N . VAL A 1 135 ? 4.307 4.234 -1.968 1.00 94.56 135 VAL A N 1
ATOM 1042 C CA . VAL A 1 135 ? 5.144 3.724 -3.057 1.00 94.56 135 VAL A CA 1
ATOM 1043 C C . VAL A 1 135 ? 5.415 2.231 -2.896 1.00 94.56 135 VAL A C 1
ATOM 1045 O O . VAL A 1 135 ? 5.304 1.488 -3.871 1.00 94.56 135 VAL A O 1
ATOM 1048 N N . ALA A 1 136 ? 5.734 1.765 -1.684 1.00 94.38 136 ALA A N 1
ATOM 1049 C CA . ALA A 1 136 ? 5.994 0.348 -1.436 1.00 94.38 136 ALA A CA 1
ATOM 1050 C C . ALA A 1 136 ? 4.788 -0.522 -1.820 1.00 94.38 136 ALA A C 1
ATOM 1052 O O . ALA A 1 136 ? 4.934 -1.565 -2.462 1.00 94.38 136 ALA A O 1
ATOM 1053 N N . ILE A 1 137 ? 3.590 -0.058 -1.463 1.00 94.75 137 ILE A N 1
ATOM 1054 C CA . ILE A 1 137 ? 2.326 -0.708 -1.810 1.00 94.75 137 ILE A CA 1
ATOM 1055 C C . ILE A 1 137 ? 2.086 -0.630 -3.322 1.00 94.75 137 ILE A C 1
ATOM 1057 O O . ILE A 1 137 ? 1.878 -1.666 -3.956 1.00 94.75 137 ILE A O 1
ATOM 1061 N N . ALA A 1 138 ? 2.161 0.569 -3.909 1.00 92.88 138 ALA A N 1
ATOM 1062 C CA . ALA A 1 138 ? 1.909 0.794 -5.332 1.00 92.88 138 ALA A CA 1
ATOM 1063 C C . ALA A 1 138 ? 2.806 -0.087 -6.203 1.00 92.88 138 ALA A C 1
ATOM 1065 O O . ALA A 1 138 ? 2.342 -0.746 -7.134 1.00 92.88 138 ALA A O 1
ATOM 1066 N N . ARG A 1 139 ? 4.089 -0.186 -5.855 1.00 90.62 139 ARG A N 1
ATOM 1067 C CA . ARG A 1 139 ? 5.031 -1.019 -6.591 1.00 90.62 139 ARG A CA 1
ATOM 1068 C C . ARG A 1 139 ? 4.580 -2.477 -6.656 1.00 90.62 139 ARG A C 1
ATOM 1070 O O . ARG A 1 139 ? 4.573 -3.061 -7.734 1.00 90.62 139 ARG A O 1
ATOM 1077 N N . GLN A 1 140 ? 4.151 -3.065 -5.542 1.00 90.94 140 GLN A N 1
ATOM 1078 C CA . GLN A 1 140 ? 3.660 -4.445 -5.550 1.00 90.94 140 GLN A CA 1
ATOM 1079 C C . GLN A 1 140 ? 2.322 -4.591 -6.294 1.00 90.94 140 GLN A C 1
ATOM 1081 O O . GLN A 1 140 ? 2.035 -5.644 -6.859 1.00 90.94 140 GLN A O 1
ATOM 1086 N N . LEU A 1 141 ? 1.473 -3.568 -6.310 1.00 90.00 141 LEU A N 1
ATOM 1087 C CA . LEU A 1 141 ? 0.180 -3.658 -6.988 1.00 90.00 141 LEU A CA 1
ATOM 1088 C C . LEU A 1 141 ? 0.309 -3.545 -8.507 1.00 90.00 141 LEU A C 1
ATOM 1090 O O . LEU A 1 141 ? -0.300 -4.337 -9.225 1.00 90.00 141 LEU A O 1
ATOM 1094 N N . PHE A 1 142 ? 1.136 -2.615 -8.984 1.00 87.38 142 PHE A N 1
ATOM 1095 C CA . PHE A 1 142 ? 1.219 -2.253 -10.399 1.00 87.38 142 PHE A CA 1
ATOM 1096 C C . PHE A 1 142 ? 2.452 -2.817 -11.113 1.00 87.38 142 PHE A C 1
ATOM 1098 O O . PHE A 1 142 ? 2.424 -2.981 -12.332 1.00 87.38 142 PHE A O 1
ATOM 1105 N N . LEU A 1 143 ? 3.531 -3.118 -10.384 1.00 84.00 143 LEU A N 1
ATOM 1106 C CA . LEU A 1 143 ? 4.832 -3.542 -10.922 1.00 84.00 143 LEU A CA 1
ATOM 1107 C C . LEU A 1 143 ? 5.277 -4.910 -10.373 1.00 84.00 143 LEU A C 1
ATOM 1109 O O . LEU A 1 143 ? 6.468 -5.215 -10.370 1.00 84.00 143 LEU A O 1
ATOM 1113 N N . SER A 1 144 ? 4.343 -5.757 -9.925 1.00 72.81 144 SER A N 1
ATOM 1114 C CA . SER A 1 144 ? 4.617 -7.097 -9.366 1.00 72.81 144 SER A CA 1
ATOM 1115 C C . SER A 1 144 ? 5.062 -8.140 -10.388 1.00 72.81 144 SER A C 1
ATOM 1117 O O . SER A 1 144 ? 4.771 -9.320 -10.215 1.00 72.81 144 SER A O 1
ATOM 1119 N N . GLU A 1 145 ? 5.776 -7.750 -11.443 1.00 63.66 145 GLU A N 1
ATOM 1120 C CA . GLU A 1 145 ? 6.292 -8.685 -12.439 1.00 63.66 145 GLU A CA 1
ATOM 1121 C C . GLU A 1 145 ? 7.241 -9.705 -11.791 1.00 63.66 145 GLU A C 1
ATOM 1123 O O . GLU A 1 145 ? 8.456 -9.537 -11.712 1.00 63.66 145 GLU A O 1
ATOM 1128 N N . GLN A 1 146 ? 6.661 -10.819 -11.344 1.00 53.47 146 GLN A N 1
ATOM 1129 C CA . GLN A 1 146 ? 7.341 -12.074 -11.091 1.00 53.47 146 GLN A CA 1
ATOM 1130 C C . GLN A 1 146 ? 7.574 -12.733 -12.442 1.00 53.47 146 GLN A C 1
ATOM 1132 O O . GLN A 1 146 ? 6.967 -13.742 -12.795 1.00 53.47 146 GLN A O 1
ATOM 1137 N N . LEU A 1 147 ? 8.443 -12.131 -13.243 1.00 43.66 147 LEU A N 1
ATOM 1138 C CA . LEU A 1 147 ? 9.024 -12.859 -14.348 1.00 43.66 147 LEU A CA 1
ATOM 1139 C C . LEU A 1 147 ? 10.058 -13.798 -13.719 1.00 43.66 147 LEU A C 1
ATOM 1141 O O . LEU A 1 147 ? 10.983 -13.299 -13.071 1.00 43.66 147 LEU A O 1
ATOM 1145 N N . PRO A 1 148 ? 9.926 -15.133 -13.853 1.00 49.59 148 PRO A N 1
ATOM 1146 C CA . PRO A 1 148 ? 10.978 -16.029 -13.405 1.00 49.59 148 PRO A CA 1
ATOM 1147 C C . PRO A 1 148 ? 12.285 -15.528 -14.014 1.00 49.59 148 PRO A C 1
ATOM 1149 O O . PRO A 1 148 ? 12.325 -15.199 -15.209 1.00 49.59 148 PRO A O 1
ATOM 1152 N N . SER A 1 149 ? 13.319 -15.397 -13.174 1.00 48.84 149 SER A N 1
ATOM 1153 C CA . SER A 1 149 ? 14.675 -15.137 -13.647 1.00 48.84 149 SER A CA 1
ATOM 1154 C C . SER A 1 149 ? 14.934 -16.179 -14.726 1.00 48.84 149 SER A C 1
ATOM 1156 O O . SER A 1 149 ? 15.011 -17.380 -14.458 1.00 48.84 149 SER A O 1
ATOM 1158 N N . ALA A 1 150 ? 14.922 -15.730 -15.980 1.00 52.53 150 ALA A N 1
ATOM 1159 C CA . ALA A 1 150 ? 15.336 -16.584 -17.067 1.00 52.53 150 ALA A CA 1
ATOM 1160 C C . ALA A 1 150 ? 16.800 -16.889 -16.758 1.00 52.53 150 ALA A C 1
ATOM 1162 O O . ALA A 1 150 ? 17.563 -15.968 -16.461 1.00 52.53 150 ALA A O 1
ATOM 1163 N N . THR A 1 151 ? 17.150 -18.173 -16.743 1.00 55.94 151 THR A N 1
ATOM 1164 C CA . THR A 1 151 ? 18.471 -18.680 -16.358 1.00 55.94 151 THR A CA 1
ATOM 1165 C C . THR A 1 151 ? 19.598 -17.758 -16.832 1.00 55.94 151 THR A C 1
ATOM 1167 O O . THR A 1 151 ? 19.836 -17.647 -18.034 1.00 55.94 151 THR A O 1
ATOM 1170 N N . GLY A 1 152 ? 20.285 -17.112 -15.882 1.00 58.59 152 GLY A N 1
ATOM 1171 C CA . GLY A 1 152 ? 21.490 -16.313 -16.125 1.00 58.59 152 GLY A CA 1
ATOM 1172 C C . GLY A 1 152 ? 21.322 -14.789 -16.167 1.00 58.59 152 GLY A C 1
ATOM 1173 O O . GLY A 1 152 ? 22.335 -14.108 -16.311 1.00 58.59 152 GLY A O 1
ATOM 1174 N N . GLU A 1 153 ? 20.112 -14.233 -16.030 1.00 59.62 153 GLU A N 1
ATOM 1175 C CA . GLU A 1 153 ? 19.936 -12.776 -15.892 1.00 59.62 153 GLU A CA 1
ATOM 1176 C C . GLU A 1 153 ? 19.941 -12.351 -14.412 1.00 59.62 153 GLU A C 1
ATOM 1178 O O . GLU A 1 153 ? 19.217 -12.955 -13.609 1.00 59.62 153 GLU A O 1
ATOM 1183 N N . PRO A 1 154 ? 20.743 -11.329 -14.035 1.00 58.44 154 PRO A N 1
ATOM 1184 C CA . PRO A 1 154 ? 20.769 -10.837 -12.668 1.00 58.44 154 PRO A CA 1
ATOM 1185 C C . PRO A 1 154 ? 19.390 -10.257 -12.332 1.00 58.44 154 PRO A C 1
ATOM 1187 O O . PRO A 1 154 ? 18.825 -9.506 -13.134 1.00 58.44 154 PRO A O 1
ATOM 1190 N N . PRO A 1 155 ? 18.810 -10.608 -11.182 1.00 62.28 155 PRO A N 1
ATOM 1191 C CA . PRO A 1 155 ? 17.556 -10.023 -10.750 1.00 62.28 155 PRO A CA 1
ATOM 1192 C C . PRO A 1 155 ? 17.723 -8.521 -10.552 1.00 62.28 155 PRO A C 1
ATOM 1194 O O . PRO A 1 155 ? 18.673 -8.010 -9.959 1.00 62.28 155 PRO A O 1
ATOM 1197 N N . LEU A 1 156 ? 16.759 -7.815 -11.111 1.00 68.31 156 LEU A N 1
ATOM 1198 C CA . LEU A 1 156 ? 16.772 -6.377 -11.204 1.00 68.31 156 LEU A CA 1
ATOM 1199 C C . LEU A 1 156 ? 16.250 -5.787 -9.896 1.00 68.31 156 LEU A C 1
ATOM 1201 O O . LEU A 1 156 ? 15.078 -5.942 -9.550 1.00 68.31 156 LEU A O 1
ATOM 1205 N N . MET A 1 157 ? 17.130 -5.115 -9.155 1.00 78.00 157 MET A N 1
ATOM 1206 C CA . MET A 1 157 ? 16.720 -4.346 -7.987 1.00 78.00 157 MET A CA 1
ATOM 1207 C C . MET A 1 157 ? 16.033 -3.053 -8.452 1.00 78.00 157 MET A C 1
ATOM 1209 O O . MET A 1 157 ? 16.512 -2.422 -9.399 1.00 78.00 157 MET A O 1
ATOM 1213 N N . PRO A 1 158 ? 14.928 -2.650 -7.811 1.00 85.50 158 PRO A N 1
ATOM 1214 C CA . PRO A 1 158 ? 14.318 -1.348 -8.052 1.00 85.50 158 PRO A CA 1
ATOM 1215 C C . PRO A 1 158 ? 15.246 -0.205 -7.658 1.00 85.50 158 PRO A C 1
ATOM 1217 O O . PRO A 1 158 ? 15.889 -0.274 -6.608 1.00 85.50 158 PRO A O 1
ATOM 1220 N N . ASN A 1 159 ? 15.279 0.862 -8.452 1.00 86.88 159 ASN A N 1
ATOM 1221 C CA . ASN A 1 159 ? 16.204 1.977 -8.222 1.00 86.88 159 ASN A CA 1
ATOM 1222 C C . ASN A 1 159 ? 15.898 2.723 -6.914 1.00 86.88 159 ASN A C 1
ATOM 1224 O O . ASN A 1 159 ? 16.799 3.174 -6.209 1.00 86.88 159 ASN A O 1
ATOM 1228 N N . GLU A 1 160 ? 14.621 2.823 -6.557 1.00 89.31 160 GLU A N 1
ATOM 1229 C CA . GLU A 1 160 ? 14.164 3.502 -5.351 1.00 89.31 160 GLU A CA 1
ATOM 1230 C C . GLU A 1 160 ? 14.284 2.652 -4.079 1.00 89.31 160 GLU A C 1
ATOM 1232 O O . GLU A 1 160 ? 14.105 3.176 -2.980 1.00 89.31 160 GLU A O 1
ATOM 1237 N N . PHE A 1 161 ? 14.572 1.349 -4.203 1.00 91.00 161 PHE A N 1
ATOM 1238 C CA . PHE A 1 161 ? 14.483 0.398 -3.091 1.00 91.00 161 PHE A CA 1
ATOM 1239 C C . PHE A 1 161 ? 15.306 0.826 -1.873 1.00 91.00 161 PHE A C 1
ATOM 1241 O O . PHE A 1 161 ? 14.807 0.794 -0.750 1.00 91.00 161 PHE A O 1
ATOM 1248 N N . GLN A 1 162 ? 16.551 1.257 -2.093 1.00 91.06 162 GLN A N 1
ATOM 1249 C CA . GLN A 1 162 ? 17.453 1.640 -1.004 1.00 91.06 162 GLN A CA 1
ATOM 1250 C C . GLN A 1 162 ? 16.959 2.886 -0.259 1.00 91.06 162 GLN A C 1
ATOM 1252 O O . GLN A 1 162 ? 16.927 2.892 0.970 1.00 91.06 162 GLN A O 1
ATOM 1257 N N . HIS A 1 163 ? 16.515 3.909 -0.992 1.00 92.12 163 HIS A N 1
ATOM 1258 C CA . HIS A 1 163 ? 15.984 5.145 -0.413 1.00 92.12 163 HIS A CA 1
ATOM 1259 C C . HIS A 1 163 ? 14.702 4.884 0.379 1.00 92.12 163 HIS A C 1
ATOM 1261 O O . HIS A 1 163 ? 14.564 5.318 1.521 1.00 92.12 163 HIS A O 1
ATOM 1267 N N . LEU A 1 164 ? 13.793 4.095 -0.192 1.00 93.56 164 LEU A N 1
ATOM 1268 C CA . LEU A 1 164 ? 12.543 3.720 0.454 1.00 93.56 164 LEU A CA 1
ATOM 1269 C C . LEU A 1 164 ? 12.804 2.927 1.738 1.00 93.56 164 LEU A C 1
ATOM 1271 O O . LEU A 1 164 ? 12.243 3.241 2.789 1.00 93.56 164 LEU A O 1
ATOM 1275 N N . ARG A 1 165 ? 13.690 1.927 1.681 1.00 93.56 165 ARG A N 1
ATOM 1276 C CA . ARG A 1 165 ? 14.064 1.143 2.858 1.00 93.56 165 ARG A CA 1
ATOM 1277 C C . ARG A 1 165 ? 14.679 2.021 3.949 1.00 93.56 165 ARG A C 1
ATOM 1279 O O . ARG A 1 165 ? 14.337 1.834 5.113 1.00 93.56 165 ARG A O 1
ATOM 1286 N N . LEU A 1 166 ? 15.540 2.974 3.591 1.00 94.56 166 LEU A N 1
ATOM 1287 C CA . LEU A 1 166 ? 16.130 3.918 4.541 1.00 94.56 166 LEU A CA 1
ATOM 1288 C C . LEU A 1 166 ? 15.060 4.787 5.219 1.00 94.56 166 LEU A C 1
ATOM 1290 O O . LEU A 1 166 ? 15.068 4.916 6.439 1.00 94.56 166 LEU A O 1
ATOM 1294 N N . LEU A 1 167 ? 14.111 5.336 4.455 1.00 96.06 167 LEU A N 1
ATOM 1295 C CA . LEU A 1 167 ? 13.016 6.142 5.004 1.00 96.06 167 LEU A CA 1
ATOM 1296 C C . LEU A 1 167 ? 12.132 5.340 5.964 1.00 96.06 167 LEU A C 1
ATOM 1298 O O . LEU A 1 167 ? 11.823 5.824 7.052 1.00 96.06 167 LEU A O 1
ATOM 1302 N N . LEU A 1 168 ? 11.764 4.108 5.602 1.00 96.00 168 LEU A N 1
ATOM 1303 C CA . LEU A 1 168 ? 10.959 3.248 6.474 1.00 96.00 168 LEU A CA 1
ATOM 1304 C C . LEU A 1 168 ? 11.737 2.763 7.703 1.00 96.00 168 LEU A C 1
ATOM 1306 O O . LEU A 1 168 ? 11.138 2.585 8.761 1.00 96.00 168 LEU A O 1
ATOM 1310 N N . ARG A 1 169 ? 13.059 2.584 7.593 1.00 95.62 169 ARG A N 1
ATOM 1311 C CA . ARG A 1 169 ? 13.928 2.295 8.742 1.00 95.62 169 ARG A CA 1
ATOM 1312 C C . ARG A 1 169 ? 13.931 3.463 9.721 1.00 95.62 169 ARG A C 1
ATOM 1314 O O . ARG A 1 169 ? 13.627 3.256 10.885 1.00 95.62 169 ARG A O 1
ATOM 1321 N N . ASN A 1 170 ? 14.145 4.682 9.225 1.00 96.00 170 ASN A N 1
ATOM 1322 C CA . ASN A 1 170 ? 14.100 5.894 10.045 1.00 96.00 170 ASN A CA 1
ATOM 1323 C C . ASN A 1 170 ? 12.735 6.076 10.731 1.00 96.00 170 ASN A C 1
ATOM 1325 O O . ASN A 1 170 ? 12.683 6.481 11.887 1.00 96.00 170 ASN A O 1
ATOM 1329 N N . TYR A 1 171 ? 11.636 5.753 10.041 1.00 95.62 171 TYR A N 1
ATOM 1330 C CA . TYR A 1 171 ? 10.301 5.767 10.641 1.00 95.62 171 TYR A CA 1
ATOM 1331 C C . TYR A 1 171 ? 10.156 4.745 11.777 1.00 95.62 171 TYR A C 1
ATOM 1333 O O . TYR A 1 171 ? 9.593 5.056 12.822 1.00 95.62 171 TYR A O 1
ATOM 1341 N N . ILE A 1 172 ? 10.661 3.523 11.590 1.00 94.50 172 ILE A N 1
ATOM 1342 C CA . ILE A 1 172 ? 10.614 2.486 12.627 1.00 94.50 172 ILE A CA 1
ATOM 1343 C C . ILE A 1 172 ? 11.496 2.856 13.819 1.00 94.50 172 ILE A C 1
ATOM 1345 O O . ILE A 1 172 ? 11.076 2.639 14.951 1.00 94.50 172 ILE A O 1
ATOM 1349 N N . ASP A 1 173 ? 12.671 3.438 13.582 1.00 93.62 173 ASP A N 1
ATOM 1350 C CA . ASP A 1 173 ? 13.549 3.938 14.642 1.00 93.62 173 ASP A CA 1
ATOM 1351 C C . ASP A 1 173 ? 12.861 5.054 15.455 1.00 93.62 173 ASP A C 1
ATOM 1353 O O . ASP A 1 173 ? 12.871 5.004 16.686 1.00 93.62 173 ASP A O 1
ATOM 1357 N N . ASP A 1 174 ? 12.181 6.003 14.795 1.00 93.62 174 ASP A N 1
ATOM 1358 C CA . ASP A 1 174 ? 11.350 7.027 15.458 1.00 93.62 174 ASP A CA 1
ATOM 1359 C C . ASP A 1 174 ? 10.205 6.399 16.268 1.00 93.62 174 ASP A C 1
ATOM 1361 O O . ASP A 1 174 ? 9.978 6.751 17.427 1.00 93.62 174 ASP A O 1
ATOM 1365 N N . LEU A 1 175 ? 9.504 5.424 15.684 1.00 92.19 175 LEU A N 1
ATOM 1366 C CA . LEU A 1 175 ? 8.395 4.734 16.337 1.00 92.19 175 LEU A CA 1
ATOM 1367 C C . LEU A 1 175 ? 8.860 3.970 17.587 1.00 92.19 175 LEU A C 1
ATOM 1369 O O . LEU A 1 175 ? 8.205 4.043 18.628 1.00 92.19 175 LEU A O 1
ATOM 1373 N N . LEU A 1 176 ? 9.996 3.271 17.500 1.00 91.56 176 LEU A N 1
ATOM 1374 C CA . LEU A 1 176 ? 10.620 2.570 18.622 1.00 91.56 176 LEU A CA 1
ATOM 1375 C C . LEU A 1 176 ? 11.010 3.552 19.728 1.00 91.56 176 LEU A C 1
ATOM 1377 O O . LEU A 1 176 ? 10.627 3.343 20.880 1.00 91.56 176 LEU A O 1
ATOM 1381 N N . ALA A 1 177 ? 11.685 4.651 19.380 1.00 91.44 177 ALA A N 1
ATOM 1382 C CA . ALA A 1 177 ? 12.094 5.677 20.335 1.00 91.44 177 ALA A CA 1
ATOM 1383 C C . ALA A 1 177 ? 10.894 6.295 21.070 1.00 91.44 177 ALA A C 1
ATOM 1385 O O . ALA A 1 177 ? 10.920 6.456 22.290 1.00 91.44 177 ALA A O 1
ATOM 1386 N N . ARG A 1 178 ? 9.810 6.591 20.345 1.00 92.31 178 ARG A N 1
ATOM 1387 C CA . ARG A 1 178 ? 8.589 7.182 20.911 1.00 92.31 178 ARG A CA 1
ATOM 1388 C C . ARG A 1 178 ? 7.757 6.212 21.743 1.00 92.31 178 ARG A C 1
ATOM 1390 O O . ARG A 1 178 ? 7.072 6.657 22.658 1.00 92.31 178 ARG A O 1
ATOM 1397 N N . SER A 1 179 ? 7.812 4.914 21.443 1.00 91.12 179 SER A N 1
ATOM 1398 C CA . SER A 1 179 ? 7.121 3.892 22.242 1.00 91.12 179 SER A CA 1
ATOM 1399 C C . SER A 1 179 ? 7.707 3.742 23.653 1.00 91.12 179 SER A C 1
ATOM 1401 O O . SER A 1 179 ? 7.051 3.196 24.536 1.00 91.12 179 SER A O 1
ATOM 1403 N N . GLY A 1 180 ? 8.939 4.223 23.871 1.00 80.06 180 GLY A N 1
ATOM 1404 C CA . GLY A 1 180 ? 9.584 4.301 25.182 1.00 80.06 180 GLY A CA 1
ATOM 1405 C C . GLY A 1 180 ? 9.977 2.959 25.810 1.00 80.06 180 GLY A C 1
ATOM 1406 O O . GLY A 1 180 ? 10.464 2.957 26.936 1.00 80.06 180 GLY A O 1
ATOM 1407 N N . ASN A 1 181 ? 9.777 1.829 25.119 1.00 70.12 181 ASN A N 1
ATOM 1408 C CA . ASN A 1 181 ? 9.879 0.491 25.707 1.00 70.12 181 ASN A CA 1
ATOM 1409 C C . ASN A 1 181 ? 10.809 -0.430 24.891 1.00 70.12 181 ASN A C 1
ATOM 1411 O O . ASN A 1 181 ? 10.375 -1.414 24.291 1.00 70.12 181 ASN A O 1
ATOM 1415 N N . THR A 1 182 ? 12.098 -0.082 24.830 1.00 65.50 182 THR A N 1
ATOM 1416 C CA . THR A 1 182 ? 13.099 -0.783 24.002 1.00 65.50 182 THR A CA 1
ATOM 1417 C C . THR A 1 182 ? 13.708 -2.026 24.655 1.00 65.50 182 THR A C 1
ATOM 1419 O O . THR A 1 182 ? 14.261 -2.862 23.944 1.00 65.50 182 THR A O 1
ATOM 1422 N N . ASP A 1 183 ? 13.577 -2.190 25.976 1.00 64.19 183 ASP A N 1
ATOM 1423 C CA . ASP A 1 183 ? 14.483 -3.056 26.751 1.00 64.19 183 ASP A CA 1
ATOM 1424 C C . ASP A 1 183 ? 13.814 -4.314 27.345 1.00 64.19 183 ASP A C 1
ATOM 1426 O O . ASP A 1 183 ? 14.171 -4.772 28.429 1.00 64.19 183 ASP A O 1
ATOM 1430 N N . GLY A 1 184 ? 12.853 -4.927 26.645 1.00 74.38 184 GLY A N 1
ATOM 1431 C CA . GLY A 1 184 ? 12.230 -6.174 27.110 1.00 74.38 184 GLY A CA 1
ATOM 1432 C C . GLY A 1 184 ? 11.749 -7.107 26.003 1.00 74.38 184 GLY A C 1
ATOM 1433 O O . GLY A 1 184 ? 11.536 -6.689 24.866 1.00 74.38 184 GLY A O 1
ATOM 1434 N N . ASP A 1 185 ? 11.490 -8.368 26.368 1.00 75.38 185 ASP A N 1
ATOM 1435 C CA . ASP A 1 185 ? 10.985 -9.423 25.467 1.00 75.38 185 ASP A CA 1
ATOM 1436 C C . ASP A 1 185 ? 9.663 -9.044 24.760 1.00 75.38 185 ASP A C 1
ATOM 1438 O O . ASP A 1 185 ? 9.316 -9.608 23.723 1.00 75.38 185 ASP A O 1
ATOM 1442 N N . ASN A 1 186 ? 8.951 -8.037 25.281 1.00 82.75 186 ASN A N 1
ATOM 1443 C CA . ASN A 1 186 ? 7.680 -7.530 24.758 1.00 82.75 186 ASN A CA 1
ATOM 1444 C C . ASN A 1 186 ? 7.796 -6.194 23.995 1.00 82.75 186 ASN A C 1
ATOM 1446 O O . ASN A 1 186 ? 6.767 -5.573 23.720 1.00 82.75 186 ASN A O 1
ATOM 1450 N N . ALA A 1 187 ? 9.002 -5.739 23.631 1.00 85.25 187 ALA A N 1
ATOM 1451 C CA . ALA A 1 187 ? 9.208 -4.445 22.964 1.00 85.25 187 ALA A CA 1
ATOM 1452 C C . ALA A 1 187 ? 8.342 -4.284 21.698 1.00 85.25 187 ALA A C 1
ATOM 1454 O O . ALA A 1 187 ? 7.649 -3.283 21.529 1.00 85.25 187 ALA A O 1
ATOM 1455 N N . PHE A 1 188 ? 8.271 -5.310 20.842 1.00 87.44 188 PHE A N 1
ATOM 1456 C CA . PHE A 1 188 ? 7.447 -5.253 19.627 1.00 87.44 188 PHE A CA 1
ATOM 1457 C C . PHE A 1 188 ? 5.941 -5.181 19.905 1.00 87.44 188 PHE A C 1
ATOM 1459 O O . PHE A 1 188 ? 5.200 -4.570 19.134 1.00 87.44 188 PHE A O 1
ATOM 1466 N N . GLN A 1 189 ? 5.480 -5.795 20.997 1.00 88.75 189 GLN A N 1
ATOM 1467 C CA . GLN A 1 189 ? 4.079 -5.719 21.398 1.00 88.75 189 GLN A CA 1
ATOM 1468 C C . GLN A 1 189 ? 3.744 -4.323 21.930 1.00 88.75 189 GLN A C 1
ATOM 1470 O O . GLN A 1 189 ? 2.719 -3.769 21.543 1.00 88.75 189 GLN A O 1
ATOM 1475 N N . ALA A 1 190 ? 4.634 -3.730 22.730 1.00 89.94 190 ALA A N 1
ATOM 1476 C CA . ALA A 1 190 ? 4.485 -2.359 23.209 1.00 89.94 190 ALA A CA 1
ATOM 1477 C C . ALA A 1 190 ? 4.439 -1.352 22.049 1.00 89.94 190 ALA A C 1
ATOM 1479 O O . ALA A 1 190 ? 3.596 -0.461 22.040 1.00 89.94 190 ALA A O 1
ATOM 1480 N N . VAL A 1 191 ? 5.277 -1.536 21.024 1.00 92.56 191 VAL A N 1
ATOM 1481 C CA . VAL A 1 191 ? 5.256 -0.709 19.807 1.00 92.56 191 VAL A CA 1
ATOM 1482 C C . VAL A 1 191 ? 3.932 -0.849 19.054 1.00 92.56 191 VAL A C 1
ATOM 1484 O O . VAL A 1 191 ? 3.369 0.150 18.610 1.00 92.56 191 VAL A O 1
ATOM 1487 N N . ALA A 1 192 ? 3.416 -2.073 18.913 1.00 92.12 192 ALA A N 1
ATOM 1488 C CA . ALA A 1 192 ? 2.124 -2.314 18.273 1.00 92.12 192 ALA A CA 1
ATOM 1489 C C . ALA A 1 192 ? 0.965 -1.663 19.044 1.00 92.12 192 ALA A C 1
ATOM 1491 O O . ALA A 1 192 ? 0.059 -1.104 18.429 1.00 92.12 192 ALA A O 1
ATOM 1492 N N . ASP A 1 193 ? 1.009 -1.712 20.375 1.00 93.56 193 ASP A N 1
ATOM 1493 C CA . ASP A 1 193 ? 0.006 -1.092 21.241 1.00 93.56 193 ASP A CA 1
ATOM 1494 C C . ASP A 1 193 ? 0.040 0.422 21.145 1.00 93.56 193 ASP A C 1
ATOM 1496 O O . ASP A 1 193 ? -0.986 1.038 20.876 1.00 93.56 193 ASP A O 1
ATOM 1500 N N . PHE A 1 194 ? 1.234 0.995 21.251 1.00 94.75 194 PHE A N 1
ATOM 1501 C CA . PHE A 1 194 ? 1.465 2.419 21.077 1.00 94.75 194 PHE A CA 1
ATOM 1502 C C . PHE A 1 194 ? 0.997 2.919 19.703 1.00 94.75 194 PHE A C 1
ATOM 1504 O O . PHE A 1 194 ? 0.388 3.982 19.596 1.00 94.75 194 PHE A O 1
ATOM 1511 N N . PHE A 1 195 ? 1.245 2.145 18.642 1.00 94.06 195 PHE A N 1
ATOM 1512 C CA . PHE A 1 195 ? 0.787 2.477 17.295 1.00 94.06 195 PHE A CA 1
ATOM 1513 C C . PHE A 1 195 ? -0.745 2.535 17.207 1.00 94.06 195 PHE A C 1
ATOM 1515 O O . PHE A 1 195 ? -1.294 3.464 16.622 1.00 94.06 195 PHE A O 1
ATOM 1522 N N . ILE A 1 196 ? -1.447 1.564 17.796 1.00 95.81 196 ILE A N 1
ATOM 1523 C CA . ILE A 1 196 ? -2.917 1.553 17.815 1.00 95.81 196 ILE A CA 1
ATOM 1524 C C . ILE A 1 196 ? -3.468 2.680 18.691 1.00 95.81 196 ILE A C 1
ATOM 1526 O O . ILE A 1 196 ? -4.431 3.337 18.300 1.00 95.81 196 ILE A O 1
ATOM 1530 N N . GLU A 1 197 ? -2.844 2.932 19.840 1.00 95.88 197 GLU A N 1
ATOM 1531 C CA . GLU A 1 197 ? -3.251 3.970 20.785 1.00 95.88 197 GLU A CA 1
ATOM 1532 C C . GLU A 1 197 ? -3.194 5.371 20.158 1.00 95.88 197 GLU A C 1
ATOM 1534 O O . GLU A 1 197 ? -4.131 6.150 20.315 1.00 95.88 197 GLU A O 1
ATOM 1539 N N . GLN A 1 198 ? -2.181 5.664 19.333 1.00 95.19 198 GLN A N 1
ATOM 1540 C CA . GLN A 1 198 ? -2.108 6.923 18.570 1.00 95.19 198 GLN A CA 1
ATOM 1541 C C . GLN A 1 198 ? -3.296 7.162 17.634 1.00 95.19 198 GLN A C 1
ATOM 1543 O O . GLN A 1 198 ? -3.579 8.304 17.270 1.00 95.19 198 GLN A O 1
ATOM 1548 N N . HIS A 1 199 ? -3.978 6.097 17.221 1.00 95.69 199 HIS A N 1
ATOM 1549 C CA . HIS A 1 199 ? -5.124 6.158 16.322 1.00 95.69 199 HIS A CA 1
ATOM 1550 C C . HIS A 1 199 ? -6.442 5.808 17.025 1.00 95.69 199 HIS A C 1
ATOM 1552 O O . HIS A 1 199 ? -7.471 5.680 16.357 1.00 95.69 199 HIS A O 1
ATOM 1558 N N . ALA A 1 200 ? -6.442 5.692 18.359 1.00 96.44 200 ALA A N 1
ATOM 1559 C CA . ALA A 1 200 ? -7.599 5.275 19.144 1.00 96.44 200 ALA A CA 1
ATOM 1560 C C . ALA A 1 200 ? -8.818 6.174 18.909 1.00 96.44 200 ALA A C 1
ATOM 1562 O O . ALA A 1 200 ? -9.911 5.664 18.669 1.00 96.44 200 ALA A O 1
ATOM 1563 N N . ASP A 1 201 ? -8.630 7.495 18.905 1.00 97.00 201 ASP A N 1
ATOM 1564 C CA . ASP A 1 201 ? -9.716 8.460 18.703 1.00 97.00 201 ASP A CA 1
ATOM 1565 C C . ASP A 1 201 ? -10.417 8.256 17.357 1.00 97.00 201 ASP A C 1
ATOM 1567 O O . ASP A 1 201 ? -11.646 8.217 17.286 1.00 97.00 201 ASP A O 1
ATOM 1571 N N . PHE A 1 202 ? -9.641 8.049 16.287 1.00 97.56 202 PHE A N 1
ATOM 1572 C CA . PHE A 1 202 ? -10.197 7.771 14.966 1.00 97.56 202 PHE A CA 1
ATOM 1573 C C . PHE A 1 202 ? -10.925 6.422 14.939 1.00 97.56 202 PHE A C 1
ATOM 1575 O O . PHE A 1 202 ? -12.058 6.349 14.465 1.00 97.56 202 PHE A O 1
ATOM 1582 N N . ILE A 1 203 ? -10.305 5.368 15.483 1.00 97.06 203 ILE A N 1
ATOM 1583 C CA . ILE A 1 203 ? -10.874 4.011 15.515 1.00 97.06 203 ILE A CA 1
ATOM 1584 C C . ILE A 1 203 ? -12.208 3.998 16.273 1.00 97.06 203 ILE A C 1
ATOM 1586 O O . ILE A 1 203 ? -13.198 3.443 15.792 1.00 97.06 203 ILE A O 1
ATOM 1590 N N . ASN A 1 204 ? -12.262 4.659 17.428 1.00 95.81 204 ASN A N 1
ATOM 1591 C CA . ASN A 1 204 ? -13.471 4.772 18.242 1.00 95.81 204 ASN A CA 1
ATOM 1592 C C . ASN A 1 204 ? -14.561 5.596 17.541 1.00 95.81 204 ASN A C 1
ATOM 1594 O O . ASN A 1 204 ? -15.751 5.326 17.717 1.00 95.81 204 ASN A O 1
ATOM 1598 N N . ASN A 1 205 ? -14.170 6.554 16.698 1.00 96.56 205 ASN A N 1
ATOM 1599 C CA . ASN A 1 205 ? -15.090 7.375 15.921 1.00 96.56 205 ASN A CA 1
ATOM 1600 C C . ASN A 1 205 ? -15.556 6.722 14.601 1.00 96.56 205 ASN A C 1
ATOM 1602 O O . ASN A 1 205 ? -16.428 7.269 13.934 1.00 96.56 205 ASN A O 1
ATOM 1606 N N . MET A 1 206 ? -15.062 5.540 14.211 1.00 96.62 206 MET A N 1
ATOM 1607 C CA . MET A 1 206 ? -15.418 4.918 12.920 1.00 96.62 206 MET A CA 1
ATOM 1608 C C . MET A 1 206 ? -16.927 4.702 12.724 1.00 96.62 206 MET A C 1
ATOM 1610 O O . MET A 1 206 ? -17.422 4.799 11.602 1.00 96.62 206 MET A O 1
ATOM 1614 N N . ASN A 1 207 ? -17.673 4.455 13.805 1.00 95.94 207 ASN A N 1
ATOM 1615 C CA . ASN A 1 207 ? -19.121 4.246 13.742 1.00 95.94 207 ASN A CA 1
ATOM 1616 C C . ASN A 1 207 ? -19.919 5.519 13.394 1.00 95.94 207 ASN A C 1
ATOM 1618 O O . ASN A 1 207 ? -21.089 5.413 13.035 1.00 95.94 207 ASN A O 1
ATOM 1622 N N . SER A 1 208 ? -19.320 6.713 13.500 1.00 97.38 208 SER A N 1
ATOM 1623 C CA . SER A 1 208 ? -19.947 7.954 13.020 1.00 97.38 208 SER A CA 1
ATOM 1624 C C . SER A 1 208 ? -19.786 8.148 11.508 1.00 97.38 208 SER A C 1
ATOM 1626 O O . SER A 1 208 ? -20.570 8.875 10.904 1.00 97.38 208 SER A O 1
ATOM 1628 N N . ILE A 1 209 ? -18.801 7.478 10.897 1.00 97.56 209 ILE A N 1
ATOM 1629 C CA . ILE A 1 209 ? -18.506 7.556 9.461 1.00 97.56 209 ILE A CA 1
ATOM 1630 C C . ILE A 1 209 ? -19.361 6.552 8.682 1.00 97.56 209 ILE A C 1
ATOM 1632 O O . ILE A 1 209 ? -19.949 6.898 7.662 1.00 97.56 209 ILE A O 1
ATOM 1636 N N . THR A 1 210 ? -19.428 5.302 9.148 1.00 97.62 210 THR A N 1
ATOM 1637 C CA . THR A 1 210 ? -20.206 4.228 8.508 1.00 97.62 210 THR A CA 1
ATOM 1638 C C . THR A 1 210 ? -20.706 3.230 9.563 1.00 97.62 210 THR A C 1
ATOM 1640 O O . THR A 1 210 ? -20.027 3.024 10.575 1.00 97.62 210 THR A O 1
ATOM 1643 N N . PRO A 1 211 ? -21.872 2.581 9.372 1.00 97.56 211 PRO A N 1
ATOM 1644 C CA . PRO A 1 211 ? -22.375 1.576 10.303 1.00 97.56 211 PRO A CA 1
ATOM 1645 C C . PRO A 1 211 ? -21.412 0.388 10.471 1.00 97.56 211 PRO A C 1
ATOM 1647 O O . PRO A 1 211 ? -21.175 -0.390 9.540 1.00 97.56 211 PRO A O 1
ATOM 1650 N N . ILE A 1 212 ? -20.912 0.192 11.692 1.00 97.38 212 ILE A N 1
ATOM 1651 C CA . ILE A 1 212 ? -20.044 -0.935 12.060 1.00 97.38 212 ILE A CA 1
ATOM 1652 C C . ILE A 1 212 ? -20.882 -2.111 12.581 1.00 97.38 212 ILE A C 1
ATOM 1654 O O . ILE A 1 212 ? -21.971 -1.940 13.134 1.00 97.38 212 ILE A O 1
ATOM 1658 N N . ARG A 1 213 ? -20.387 -3.337 12.391 1.00 96.44 213 ARG A N 1
ATOM 1659 C CA . ARG A 1 213 ? -20.997 -4.550 12.948 1.00 96.44 213 ARG A CA 1
ATOM 1660 C C . ARG A 1 213 ? -20.993 -4.509 14.484 1.00 96.44 213 ARG A C 1
ATOM 1662 O O . ARG A 1 213 ? -19.916 -4.407 15.074 1.00 96.44 213 ARG A O 1
ATOM 1669 N N . PRO A 1 214 ? -22.159 -4.603 15.148 1.00 94.88 214 PRO A N 1
ATOM 1670 C CA . PRO A 1 214 ? -22.256 -4.432 16.599 1.00 94.88 214 PRO A CA 1
ATOM 1671 C C . PRO A 1 214 ? -21.523 -5.522 17.388 1.00 94.88 214 PRO A C 1
ATOM 1673 O O . PRO A 1 214 ? -21.096 -5.282 18.514 1.00 94.88 214 PRO A O 1
ATOM 1676 N N . GLU A 1 215 ? -21.363 -6.709 16.809 1.00 96.31 215 GLU A N 1
ATOM 1677 C CA . GLU A 1 215 ? -20.687 -7.842 17.428 1.00 96.31 215 GLU A CA 1
ATOM 1678 C C . GLU A 1 215 ? -19.161 -7.734 17.421 1.00 96.31 215 GLU A C 1
ATOM 1680 O O . GLU A 1 215 ? -18.510 -8.469 18.160 1.00 96.31 215 GLU A O 1
ATOM 1685 N N . VAL A 1 216 ? -18.578 -6.840 16.617 1.00 96.06 216 VAL A N 1
ATOM 1686 C CA . VAL A 1 216 ? -17.125 -6.721 16.455 1.00 96.06 216 VAL A CA 1
ATOM 1687 C C . VAL A 1 216 ? -16.578 -5.595 17.332 1.00 96.06 216 VAL A C 1
ATOM 1689 O O . VAL A 1 216 ? -17.091 -4.474 17.366 1.00 96.06 216 VAL A O 1
ATOM 1692 N N . ASP A 1 217 ? -15.501 -5.889 18.051 1.00 96.69 217 ASP A N 1
ATOM 1693 C CA . ASP A 1 217 ? -14.674 -4.873 18.691 1.00 96.69 217 ASP A CA 1
ATOM 1694 C C . ASP A 1 217 ? -13.579 -4.451 17.706 1.00 96.69 217 ASP A C 1
ATOM 1696 O O . ASP A 1 217 ? -12.597 -5.169 17.507 1.00 96.69 217 ASP A O 1
ATOM 1700 N N . VAL A 1 218 ? -13.775 -3.312 17.035 1.00 96.25 218 VAL A N 1
ATOM 1701 C CA . VAL A 1 218 ? -12.865 -2.834 15.982 1.00 96.25 218 VAL A CA 1
ATOM 1702 C C . VAL A 1 218 ? -11.479 -2.535 16.541 1.00 96.25 218 VAL A C 1
ATOM 1704 O O . VAL A 1 218 ? -10.487 -2.905 15.915 1.00 96.25 218 VAL A O 1
ATOM 1707 N N . TYR A 1 219 ? -11.410 -1.930 17.728 1.00 96.81 219 TYR A N 1
ATOM 1708 C CA . TYR A 1 219 ? -10.150 -1.583 18.371 1.00 96.81 219 TYR A CA 1
ATOM 1709 C C . TYR A 1 219 ? -9.338 -2.842 18.674 1.00 96.81 219 TYR A C 1
ATOM 1711 O O . TYR A 1 219 ? -8.206 -2.981 18.209 1.00 96.81 219 TYR A O 1
ATOM 1719 N N . MET A 1 220 ? -9.945 -3.813 19.363 1.00 96.88 220 MET A N 1
ATOM 1720 C CA . MET A 1 220 ? -9.266 -5.065 19.718 1.00 96.88 220 MET A CA 1
ATOM 1721 C C . MET A 1 220 ? -8.929 -5.915 18.489 1.00 96.88 220 MET A C 1
ATOM 1723 O O . MET A 1 220 ? -7.914 -6.613 18.470 1.00 96.88 220 MET A O 1
ATOM 1727 N N . THR A 1 221 ? -9.756 -5.848 17.445 1.00 97.38 221 THR A N 1
ATOM 1728 C CA . THR A 1 221 ? -9.532 -6.565 16.183 1.00 97.38 221 THR A CA 1
ATOM 1729 C C . THR A 1 221 ? -8.341 -5.986 15.409 1.00 97.38 221 THR A C 1
ATOM 1731 O O . THR A 1 221 ? -7.464 -6.739 14.979 1.00 97.38 221 THR A O 1
ATOM 1734 N N . LEU A 1 222 ? -8.246 -4.656 15.284 1.00 97.12 222 LEU A N 1
ATOM 1735 C CA . LEU A 1 222 ? -7.086 -3.988 14.679 1.00 97.12 222 LEU A CA 1
ATOM 1736 C C . LEU A 1 222 ? -5.817 -4.215 15.506 1.00 97.12 222 LEU A C 1
ATOM 1738 O O . LEU A 1 222 ? -4.774 -4.552 14.946 1.00 97.12 222 LEU A O 1
ATOM 1742 N N . GLN A 1 223 ? -5.914 -4.121 16.833 1.00 96.62 223 GLN A N 1
ATOM 1743 C CA . GLN A 1 223 ? -4.794 -4.389 17.730 1.00 96.62 223 GLN A CA 1
ATOM 1744 C C . GLN A 1 223 ? -4.263 -5.816 17.581 1.00 96.62 223 GLN A C 1
ATOM 1746 O O . GLN A 1 223 ? -3.052 -6.016 17.484 1.00 96.62 223 GLN A O 1
ATOM 1751 N N . ALA A 1 224 ? -5.147 -6.814 17.505 1.00 97.19 224 ALA A N 1
ATOM 1752 C CA . ALA A 1 224 ? -4.753 -8.203 17.296 1.00 97.19 224 ALA A CA 1
ATOM 1753 C C . ALA A 1 224 ? -4.007 -8.405 15.963 1.00 97.19 224 ALA A C 1
ATOM 1755 O O . ALA A 1 224 ? -3.000 -9.118 15.931 1.00 97.19 224 ALA A O 1
ATOM 1756 N N . LEU A 1 225 ? -4.461 -7.761 14.880 1.00 96.94 225 LEU A N 1
ATOM 1757 C CA . LEU A 1 225 ? -3.788 -7.826 13.581 1.00 96.94 225 LEU A CA 1
ATOM 1758 C C . LEU A 1 225 ? -2.400 -7.170 13.630 1.00 96.94 225 LEU A C 1
ATOM 1760 O O . LEU A 1 225 ? -1.415 -7.793 13.225 1.00 96.94 225 LEU A O 1
ATOM 1764 N N . ILE A 1 226 ? -2.305 -5.934 14.135 1.00 96.44 226 ILE A N 1
ATOM 1765 C CA . ILE A 1 226 ? -1.043 -5.182 14.170 1.00 96.44 226 ILE A CA 1
ATOM 1766 C C . ILE A 1 226 ? -0.023 -5.868 15.081 1.00 96.44 226 ILE A C 1
ATOM 1768 O O . ILE A 1 226 ? 1.109 -6.070 14.649 1.00 96.44 226 ILE A O 1
ATOM 1772 N N . ARG A 1 227 ? -0.417 -6.348 16.268 1.00 95.12 227 ARG A N 1
ATOM 1773 C CA . ARG A 1 227 ? 0.468 -7.142 17.143 1.00 95.12 227 ARG A CA 1
ATOM 1774 C C . ARG A 1 227 ? 1.039 -8.376 16.442 1.00 95.12 227 ARG A C 1
ATOM 1776 O O . ARG A 1 227 ? 2.191 -8.730 16.669 1.00 95.12 227 ARG A O 1
ATOM 1783 N N . CYS A 1 228 ? 0.256 -9.029 15.584 1.00 95.62 228 CYS A N 1
ATOM 1784 C CA . CYS A 1 228 ? 0.708 -10.215 14.859 1.00 95.62 228 CYS A CA 1
ATOM 1785 C C . CYS A 1 228 ? 1.633 -9.879 13.677 1.00 95.62 228 CYS A C 1
ATOM 1787 O O . CYS A 1 228 ? 2.598 -10.601 13.422 1.00 95.62 228 CYS A O 1
ATOM 1789 N N . ARG A 1 229 ? 1.345 -8.810 12.924 1.00 94.94 229 ARG A N 1
ATOM 1790 C CA . ARG A 1 229 ? 2.047 -8.497 11.666 1.00 94.94 229 ARG A CA 1
ATOM 1791 C C . ARG A 1 229 ? 3.236 -7.557 11.832 1.00 94.94 229 ARG A C 1
ATOM 1793 O O . ARG A 1 229 ? 4.232 -7.725 11.129 1.00 94.94 229 ARG A O 1
ATOM 1800 N N . LEU A 1 230 ? 3.151 -6.588 12.740 1.00 93.94 230 LEU A N 1
ATOM 1801 C CA . LEU A 1 230 ? 4.154 -5.536 12.894 1.00 93.94 230 LEU A CA 1
ATOM 1802 C C . LEU A 1 230 ? 5.566 -6.062 13.211 1.00 93.94 230 LEU A C 1
ATOM 1804 O O . LEU A 1 230 ? 6.503 -5.567 12.587 1.00 93.94 230 LEU A O 1
ATOM 1808 N N . PRO A 1 231 ? 5.766 -7.096 14.058 1.00 92.88 231 PRO A N 1
ATOM 1809 C CA . PRO A 1 231 ? 7.108 -7.627 14.312 1.00 92.88 231 PRO A CA 1
ATOM 1810 C C . PRO A 1 231 ? 7.810 -8.114 13.034 1.00 92.88 231 PRO A C 1
ATOM 1812 O O . PRO A 1 231 ? 8.992 -7.850 12.826 1.00 92.88 231 PRO A O 1
ATOM 1815 N N . ALA A 1 232 ? 7.071 -8.770 12.132 1.00 93.88 232 ALA A N 1
ATOM 1816 C CA . ALA A 1 232 ? 7.611 -9.241 10.858 1.00 93.88 232 ALA A CA 1
ATOM 1817 C C . ALA A 1 232 ? 7.948 -8.082 9.907 1.00 93.88 232 ALA A C 1
ATOM 1819 O O . ALA A 1 232 ? 8.942 -8.150 9.185 1.00 93.88 232 ALA A O 1
ATOM 1820 N N . VAL A 1 233 ? 7.150 -7.010 9.923 1.00 94.75 233 VAL A N 1
ATOM 1821 C CA . VAL A 1 233 ? 7.419 -5.783 9.156 1.00 94.75 233 VAL A CA 1
ATOM 1822 C C . VAL A 1 233 ? 8.687 -5.110 9.671 1.00 94.75 233 VAL A C 1
ATOM 1824 O O . VAL A 1 233 ? 9.563 -4.786 8.873 1.00 94.75 233 VAL A O 1
ATOM 1827 N N . ILE A 1 234 ? 8.829 -4.977 10.993 1.00 93.69 234 ILE A N 1
ATOM 1828 C CA . ILE A 1 234 ? 10.019 -4.390 11.613 1.00 93.69 234 ILE A CA 1
ATOM 1829 C C . ILE A 1 234 ? 11.261 -5.207 11.266 1.00 93.69 234 ILE A C 1
ATOM 1831 O O . ILE A 1 234 ? 12.223 -4.659 10.730 1.00 93.69 234 ILE A O 1
ATOM 1835 N N . ALA A 1 235 ? 11.217 -6.525 11.460 1.00 93.00 235 ALA A N 1
ATOM 1836 C CA . ALA A 1 235 ? 12.313 -7.408 11.078 1.00 93.00 235 ALA A CA 1
ATOM 1837 C C . ALA A 1 235 ? 12.658 -7.285 9.583 1.00 93.00 235 ALA A C 1
ATOM 1839 O O . ALA A 1 235 ? 13.832 -7.266 9.216 1.00 93.00 235 ALA A O 1
ATOM 1840 N N . CYS A 1 236 ? 11.652 -7.158 8.712 1.00 94.12 236 CYS A N 1
ATOM 1841 C CA . CYS A 1 236 ? 11.856 -6.998 7.277 1.00 94.12 236 CYS A CA 1
ATOM 1842 C C . CYS A 1 236 ? 12.520 -5.664 6.914 1.00 94.12 236 CYS A C 1
ATOM 1844 O O . CYS A 1 236 ? 13.347 -5.640 6.015 1.00 94.12 236 CYS A O 1
ATOM 1846 N N . VAL A 1 237 ? 12.190 -4.553 7.568 1.00 94.06 237 VAL A N 1
ATOM 1847 C CA . VAL A 1 237 ? 12.812 -3.252 7.257 1.00 94.06 237 VAL A CA 1
ATOM 1848 C C . VAL A 1 237 ? 14.229 -3.161 7.826 1.00 94.06 237 VAL A C 1
ATOM 1850 O O . VAL A 1 237 ? 15.149 -2.676 7.155 1.00 94.06 237 VAL A O 1
ATOM 1853 N N . MET A 1 238 ? 14.408 -3.686 9.037 1.00 92.50 238 MET A N 1
ATOM 1854 C CA . MET A 1 238 ? 15.668 -3.649 9.778 1.00 92.50 238 MET A CA 1
ATOM 1855 C C . MET A 1 238 ? 16.696 -4.668 9.272 1.00 92.50 238 MET A C 1
ATOM 1857 O O . MET A 1 238 ? 17.884 -4.501 9.518 1.00 92.50 238 MET A O 1
ATOM 1861 N N . SER A 1 239 ? 16.277 -5.706 8.542 1.00 92.25 239 SER A N 1
ATOM 1862 C CA . SER A 1 239 ? 17.174 -6.767 8.069 1.00 92.25 239 SER A CA 1
ATOM 1863 C C . SER A 1 239 ? 18.232 -6.260 7.094 1.00 92.25 239 SER A C 1
ATOM 1865 O O . SER A 1 239 ? 17.902 -5.872 5.981 1.00 92.25 239 SER A O 1
ATOM 1867 N N . ASP A 1 240 ? 19.514 -6.410 7.428 1.00 87.81 240 ASP A N 1
ATOM 1868 C CA . ASP A 1 240 ? 20.658 -6.082 6.559 1.00 87.81 240 ASP A CA 1
ATOM 1869 C C . ASP A 1 240 ? 20.827 -7.009 5.338 1.00 87.81 240 ASP A C 1
ATOM 1871 O O . ASP A 1 240 ? 21.860 -6.993 4.669 1.00 87.81 240 ASP A O 1
ATOM 1875 N N . SER A 1 241 ? 19.809 -7.806 4.996 1.00 87.06 241 SER A N 1
ATOM 1876 C CA . SER A 1 241 ? 19.840 -8.632 3.796 1.00 87.06 241 SER A CA 1
ATOM 1877 C C . SER A 1 241 ? 19.961 -7.764 2.544 1.00 87.06 241 SER A C 1
ATOM 1879 O O . SER A 1 241 ? 19.148 -6.880 2.278 1.00 87.06 241 SER A O 1
ATOM 1881 N N . THR A 1 242 ? 20.966 -8.077 1.737 1.00 76.50 242 THR A N 1
ATOM 1882 C CA . THR A 1 242 ? 21.155 -7.549 0.382 1.00 76.50 242 THR A CA 1
ATOM 1883 C C . THR A 1 242 ? 20.764 -8.577 -0.679 1.00 76.50 242 THR A C 1
ATOM 1885 O O . THR A 1 242 ? 21.039 -8.381 -1.860 1.00 76.50 242 THR A O 1
ATOM 1888 N N . SER A 1 243 ? 20.129 -9.686 -0.266 1.00 79.88 243 SER A N 1
ATOM 1889 C CA . SER A 1 243 ? 19.741 -10.748 -1.192 1.00 79.88 243 SER A CA 1
ATOM 1890 C C . SER A 1 243 ? 18.761 -10.225 -2.230 1.00 79.88 243 SER A C 1
ATOM 1892 O O . SER A 1 243 ? 17.873 -9.429 -1.947 1.00 79.88 243 SER A O 1
ATOM 1894 N N . GLU A 1 244 ? 18.891 -10.703 -3.452 1.00 70.19 244 GLU A N 1
ATOM 1895 C CA . GLU A 1 244 ? 18.114 -10.172 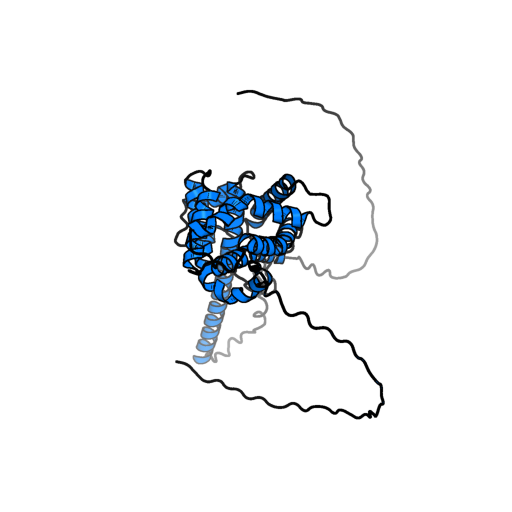-4.565 1.00 70.19 244 GLU A CA 1
ATOM 1896 C C . GLU A 1 244 ? 16.609 -10.465 -4.414 1.00 70.19 244 GLU A C 1
ATOM 1898 O O . GLU A 1 244 ? 15.757 -9.626 -4.702 1.00 70.19 244 GLU A O 1
ATOM 1903 N N . ALA A 1 245 ? 16.269 -11.622 -3.837 1.00 80.94 245 ALA A N 1
ATOM 1904 C CA . ALA A 1 245 ? 14.898 -11.982 -3.475 1.00 80.94 245 ALA A CA 1
ATOM 1905 C C . ALA A 1 245 ? 14.340 -11.171 -2.286 1.00 80.94 245 ALA A C 1
ATOM 1907 O O . ALA A 1 245 ? 13.160 -11.288 -1.948 1.00 80.94 245 ALA A O 1
ATOM 1908 N N . PHE A 1 246 ? 15.166 -10.380 -1.597 1.00 87.38 246 PHE A N 1
ATOM 1909 C CA . PHE A 1 246 ? 14.721 -9.568 -0.469 1.00 87.38 246 PHE A CA 1
ATOM 1910 C C . PHE A 1 246 ? 13.835 -8.411 -0.910 1.00 87.38 246 PHE A C 1
ATOM 1912 O O . PHE A 1 246 ? 12.791 -8.215 -0.299 1.00 87.38 246 PHE A O 1
ATOM 1919 N N . ALA A 1 247 ? 14.187 -7.706 -1.990 1.00 87.75 247 ALA A N 1
ATOM 1920 C CA . ALA A 1 247 ? 13.390 -6.580 -2.476 1.00 87.75 247 ALA A CA 1
ATOM 1921 C C . ALA A 1 247 ? 11.950 -7.016 -2.794 1.00 87.75 247 ALA A C 1
ATOM 1923 O O . ALA A 1 247 ? 10.996 -6.407 -2.321 1.00 87.75 247 ALA A O 1
ATOM 1924 N N . ALA A 1 248 ? 11.779 -8.137 -3.502 1.00 86.38 248 ALA A N 1
ATOM 1925 C CA . ALA A 1 248 ? 10.456 -8.691 -3.791 1.00 86.38 248 ALA A CA 1
ATOM 1926 C C . ALA A 1 248 ? 9.666 -9.028 -2.511 1.00 86.38 248 ALA A C 1
ATOM 1928 O O . ALA A 1 248 ? 8.507 -8.637 -2.376 1.00 86.38 248 ALA A O 1
ATOM 1929 N N . ARG A 1 249 ? 10.301 -9.702 -1.540 1.00 89.06 249 ARG A N 1
ATOM 1930 C CA . ARG A 1 249 ? 9.672 -10.025 -0.246 1.00 89.06 249 ARG A CA 1
ATOM 1931 C C . ARG A 1 249 ? 9.302 -8.777 0.552 1.00 89.06 249 ARG A C 1
ATOM 1933 O O . ARG A 1 249 ? 8.254 -8.759 1.191 1.00 89.06 249 ARG A O 1
ATOM 1940 N N . PHE A 1 250 ? 10.135 -7.745 0.491 1.00 92.25 250 PHE A N 1
ATOM 1941 C CA . PHE A 1 250 ? 9.918 -6.473 1.162 1.00 92.25 250 PHE A CA 1
ATOM 1942 C C . PHE A 1 250 ? 8.635 -5.801 0.659 1.00 92.25 250 PHE A C 1
ATOM 1944 O O . PHE A 1 250 ? 7.734 -5.544 1.454 1.00 92.25 250 PHE A O 1
ATOM 1951 N N . TYR A 1 251 ? 8.485 -5.603 -0.655 1.00 92.88 251 TYR A N 1
ATOM 1952 C CA . TYR A 1 251 ? 7.268 -5.000 -1.219 1.00 92.88 251 TYR A CA 1
ATOM 1953 C C . TYR A 1 251 ? 6.024 -5.868 -0.986 1.00 92.88 251 TYR A C 1
ATOM 1955 O O . TYR A 1 251 ? 4.951 -5.358 -0.649 1.00 92.88 251 TYR A O 1
ATOM 1963 N N . GLN A 1 252 ? 6.175 -7.193 -1.083 1.00 92.56 252 GLN A N 1
ATOM 1964 C CA . GLN A 1 252 ? 5.104 -8.137 -0.778 1.00 92.56 252 GLN A CA 1
ATOM 1965 C C . GLN A 1 252 ? 4.625 -8.025 0.678 1.00 92.56 252 GLN A C 1
ATOM 1967 O O . GLN A 1 252 ? 3.424 -8.141 0.922 1.00 92.56 252 GLN A O 1
ATOM 1972 N N . MET A 1 253 ? 5.524 -7.770 1.636 1.00 94.38 253 MET A N 1
ATOM 1973 C CA . MET A 1 253 ? 5.176 -7.609 3.051 1.00 94.38 253 MET A CA 1
ATOM 1974 C C . MET A 1 253 ? 4.234 -6.420 3.272 1.00 94.38 253 MET A C 1
ATOM 1976 O O . MET A 1 253 ? 3.190 -6.576 3.905 1.00 94.38 253 MET A O 1
ATOM 1980 N N . PHE A 1 254 ? 4.559 -5.253 2.705 1.00 94.38 254 PHE A N 1
ATOM 1981 C CA . PHE A 1 254 ? 3.728 -4.049 2.830 1.00 94.38 254 PHE A CA 1
ATOM 1982 C C . PHE A 1 254 ? 2.384 -4.199 2.128 1.00 94.38 254 PHE A C 1
ATOM 1984 O O . PHE A 1 254 ? 1.349 -3.866 2.700 1.00 94.38 254 PHE A O 1
ATOM 1991 N N . SER A 1 255 ? 2.381 -4.755 0.916 1.00 94.19 255 SER A N 1
ATOM 1992 C CA . SER A 1 255 ? 1.140 -5.024 0.190 1.00 94.19 255 SER A CA 1
ATOM 1993 C C . SER A 1 255 ? 0.239 -6.003 0.940 1.00 94.19 255 SER A C 1
ATOM 1995 O O . SER A 1 255 ? -0.969 -5.781 1.015 1.00 94.19 255 SER A O 1
ATOM 1997 N N . ARG A 1 256 ? 0.810 -7.047 1.554 1.00 94.56 256 ARG A N 1
ATOM 1998 C CA . ARG A 1 256 ? 0.056 -8.000 2.373 1.00 94.56 256 ARG A CA 1
ATOM 1999 C C . ARG A 1 256 ? -0.511 -7.347 3.628 1.00 94.56 256 ARG A C 1
ATOM 2001 O O . ARG A 1 256 ? -1.691 -7.527 3.891 1.00 94.56 256 ARG A O 1
ATOM 2008 N N . LEU A 1 257 ? 0.292 -6.581 4.372 1.00 95.69 257 LEU A N 1
ATOM 2009 C CA . LEU A 1 257 ? -0.189 -5.844 5.545 1.00 95.69 257 LEU A CA 1
ATOM 2010 C C . LEU A 1 257 ? -1.350 -4.918 5.166 1.00 95.69 257 LEU A C 1
ATOM 2012 O O . LEU A 1 257 ? -2.394 -4.942 5.809 1.00 95.69 257 LEU A O 1
ATOM 2016 N N . TYR A 1 258 ? -1.175 -4.134 4.104 1.00 96.38 258 TYR A N 1
ATOM 2017 C CA . TYR A 1 258 ? -2.188 -3.205 3.622 1.00 96.38 258 TYR A CA 1
ATOM 2018 C C . TYR A 1 258 ? -3.469 -3.937 3.190 1.00 96.38 258 TYR A C 1
ATOM 2020 O O . TYR A 1 258 ? -4.565 -3.546 3.585 1.00 96.38 258 TYR A O 1
ATOM 2028 N N . THR A 1 259 ? -3.333 -5.061 2.478 1.00 96.50 259 THR A N 1
ATOM 2029 C CA . THR A 1 259 ? -4.466 -5.920 2.106 1.00 96.50 259 THR A CA 1
ATOM 2030 C C . THR A 1 259 ? -5.180 -6.465 3.340 1.00 96.50 259 THR A C 1
ATOM 2032 O O . THR A 1 259 ? -6.398 -6.336 3.418 1.00 96.50 259 THR A O 1
ATOM 2035 N N . ASP A 1 260 ? -4.458 -7.024 4.317 1.00 96.44 260 ASP A N 1
ATOM 2036 C CA . ASP A 1 260 ? -5.034 -7.577 5.551 1.00 96.44 260 ASP A CA 1
ATOM 2037 C C . ASP A 1 260 ? -5.810 -6.495 6.332 1.00 96.44 260 ASP A C 1
ATOM 2039 O O . ASP A 1 260 ? -6.923 -6.750 6.791 1.00 96.44 260 ASP A O 1
ATOM 2043 N N . VAL A 1 261 ? -5.277 -5.269 6.426 1.00 96.62 261 VAL A N 1
ATOM 2044 C CA . VAL A 1 261 ? -5.955 -4.135 7.084 1.00 96.62 261 VAL A CA 1
ATOM 2045 C C . VAL A 1 261 ? -7.225 -3.734 6.329 1.00 96.62 261 VAL A C 1
ATOM 2047 O O . VAL A 1 261 ? -8.290 -3.654 6.939 1.00 96.62 261 VAL A O 1
ATOM 2050 N N . CYS A 1 262 ? -7.164 -3.539 5.007 1.00 97.62 262 CYS A N 1
ATOM 2051 C CA . CYS A 1 262 ? -8.346 -3.205 4.199 1.00 97.62 262 CYS A CA 1
ATOM 2052 C C . CYS A 1 262 ? -9.424 -4.297 4.277 1.00 97.62 262 CYS A C 1
ATOM 2054 O O . CYS A 1 262 ? -10.615 -4.001 4.383 1.00 97.62 262 CYS A O 1
ATOM 2056 N N . THR A 1 263 ? -9.003 -5.560 4.259 1.00 97.56 263 THR A N 1
ATOM 2057 C CA . THR A 1 263 ? -9.850 -6.754 4.387 1.00 97.56 263 THR A CA 1
ATOM 2058 C C . THR A 1 263 ? -10.566 -6.750 5.739 1.00 97.56 263 THR A C 1
ATOM 2060 O O . THR A 1 263 ? -11.788 -6.883 5.803 1.00 97.56 263 THR A O 1
ATOM 2063 N N . LEU A 1 264 ? -9.828 -6.502 6.822 1.00 97.56 264 LEU A N 1
ATOM 2064 C CA . LEU A 1 264 ? -10.355 -6.442 8.183 1.00 97.56 264 LEU A CA 1
ATOM 2065 C C . LEU A 1 264 ? -11.325 -5.272 8.381 1.00 97.56 264 LEU A C 1
ATOM 2067 O O . LEU A 1 264 ? -12.413 -5.473 8.915 1.00 97.56 264 LEU A O 1
ATOM 2071 N N . VAL A 1 265 ? -10.998 -4.078 7.883 1.00 97.31 265 VAL A N 1
ATOM 2072 C CA . VAL A 1 265 ? -11.912 -2.925 7.940 1.00 97.31 265 VAL A CA 1
ATOM 2073 C C . VAL A 1 265 ? -13.188 -3.197 7.137 1.00 97.31 265 VAL A C 1
ATOM 2075 O O . VAL A 1 265 ? -14.283 -2.938 7.633 1.00 97.31 265 VAL A O 1
ATOM 2078 N N . THR A 1 266 ? -13.072 -3.788 5.944 1.00 97.62 266 THR A N 1
ATOM 2079 C CA . THR A 1 266 ? -14.226 -4.198 5.121 1.00 97.62 266 THR A CA 1
ATOM 2080 C C . THR A 1 266 ? -15.128 -5.174 5.873 1.00 97.62 266 THR A C 1
ATOM 2082 O O . THR A 1 266 ? -16.347 -5.035 5.835 1.00 97.62 266 THR A O 1
ATOM 2085 N N . TYR A 1 267 ? -14.542 -6.134 6.594 1.00 97.06 267 TYR A N 1
ATOM 2086 C CA . TYR A 1 267 ? -15.294 -7.068 7.429 1.00 97.06 267 TYR A CA 1
ATOM 2087 C C . TYR A 1 267 ? -16.026 -6.359 8.579 1.00 97.06 267 TYR A C 1
ATOM 2089 O O . TYR A 1 267 ? -17.185 -6.670 8.844 1.00 97.06 267 TYR A O 1
ATOM 2097 N N . CYS A 1 268 ? -15.391 -5.387 9.240 1.00 96.88 268 CYS A N 1
ATOM 2098 C CA . CYS A 1 268 ? -16.003 -4.615 10.328 1.00 96.88 268 CYS A CA 1
ATOM 2099 C C . CYS A 1 268 ? -17.193 -3.754 9.868 1.00 96.88 268 CYS A C 1
ATOM 2101 O O . CYS A 1 268 ? -18.107 -3.506 10.656 1.00 96.88 268 CYS A O 1
ATOM 2103 N N . CYS A 1 269 ? -17.205 -3.305 8.612 1.00 97.38 269 CYS A N 1
ATOM 2104 C CA . CYS A 1 269 ? -18.278 -2.481 8.059 1.00 97.38 269 CYS A CA 1
ATOM 2105 C C . CYS A 1 269 ? -19.516 -3.321 7.720 1.00 97.38 269 CYS A C 1
ATOM 2107 O O . CYS A 1 269 ? -19.417 -4.396 7.125 1.00 97.38 269 CYS A O 1
ATOM 2109 N N . ARG A 1 270 ? -20.716 -2.810 8.024 1.00 97.12 270 ARG A N 1
ATOM 2110 C CA . ARG A 1 270 ? -21.971 -3.423 7.545 1.00 97.12 270 ARG A CA 1
ATOM 2111 C C . ARG A 1 270 ? -22.162 -3.222 6.045 1.00 97.12 270 ARG A C 1
ATOM 2113 O O . ARG A 1 270 ? -22.680 -4.104 5.373 1.00 97.12 270 ARG A O 1
ATOM 2120 N N . GLU A 1 271 ? -21.697 -2.087 5.535 1.00 96.44 271 GLU A N 1
ATOM 2121 C CA . GLU A 1 271 ? -21.746 -1.707 4.117 1.00 96.44 271 GLU A CA 1
ATOM 2122 C C . GLU A 1 271 ? -20.592 -2.319 3.298 1.00 96.44 271 GLU A C 1
ATOM 2124 O O . GLU A 1 271 ? -20.446 -2.045 2.109 1.00 96.44 271 GLU A O 1
ATOM 2129 N N . GLY A 1 272 ? -19.747 -3.149 3.923 1.00 95.75 272 GLY A N 1
ATOM 2130 C CA . GLY A 1 272 ? -18.634 -3.820 3.259 1.00 95.75 272 GLY A CA 1
ATOM 2131 C C . GLY A 1 272 ? -17.644 -2.838 2.627 1.00 95.75 272 GLY A C 1
ATOM 2132 O O . GLY A 1 272 ? -17.012 -2.042 3.322 1.00 95.75 272 GLY A O 1
ATOM 2133 N N . ILE A 1 273 ? -17.478 -2.932 1.304 1.00 96.56 273 ILE A N 1
ATOM 2134 C CA . ILE A 1 273 ? -16.469 -2.178 0.543 1.00 96.56 273 ILE A CA 1
ATOM 2135 C C . ILE A 1 273 ? -16.730 -0.669 0.591 1.00 96.56 273 ILE A C 1
ATOM 2137 O O . ILE A 1 273 ? -15.779 0.107 0.690 1.00 96.56 273 ILE A O 1
ATOM 2141 N N . ASP A 1 274 ? -17.991 -0.242 0.534 1.00 97.19 274 ASP A N 1
ATOM 2142 C CA . ASP A 1 274 ? -18.319 1.184 0.485 1.00 97.19 274 ASP A CA 1
ATOM 2143 C C . ASP A 1 274 ? -18.033 1.868 1.824 1.00 97.19 274 ASP A C 1
ATOM 2145 O O . ASP A 1 274 ? -17.374 2.909 1.849 1.00 97.19 274 ASP A O 1
ATOM 2149 N N . GLY A 1 275 ? -18.381 1.218 2.939 1.00 97.00 275 GLY A N 1
ATOM 2150 C CA . GLY A 1 275 ? -17.989 1.677 4.273 1.00 97.00 275 GLY A CA 1
ATOM 2151 C C . GLY A 1 275 ? -16.468 1.772 4.427 1.00 97.00 275 GLY A C 1
ATOM 2152 O O . GLY A 1 275 ? -15.948 2.767 4.932 1.00 97.00 275 GLY A O 1
ATOM 2153 N N . MET A 1 276 ? -15.728 0.789 3.903 1.00 96.81 276 MET A N 1
ATOM 2154 C CA . MET A 1 276 ? -14.266 0.815 3.930 1.00 96.81 276 MET A CA 1
ATOM 2155 C C . MET A 1 276 ? -13.687 1.984 3.117 1.00 96.81 276 MET A C 1
ATOM 2157 O O . MET A 1 276 ? -12.778 2.656 3.602 1.00 96.81 276 MET A O 1
ATOM 2161 N N . ARG A 1 277 ? -14.236 2.297 1.933 1.00 97.44 277 ARG A N 1
ATOM 2162 C CA . ARG A 1 277 ? -13.829 3.484 1.153 1.00 97.44 277 ARG A CA 1
ATOM 2163 C C . ARG A 1 277 ? -14.040 4.784 1.931 1.00 97.44 277 ARG A C 1
ATOM 2165 O O . ARG A 1 277 ? -13.168 5.650 1.888 1.00 97.44 277 ARG A O 1
ATOM 2172 N N . LEU A 1 278 ? -15.168 4.918 2.635 1.00 97.94 278 LEU A N 1
ATOM 2173 C CA . LEU A 1 278 ? -15.467 6.095 3.459 1.00 97.94 278 LEU A CA 1
ATOM 2174 C C . LEU A 1 278 ? -14.470 6.240 4.612 1.00 97.94 278 LEU A C 1
ATOM 2176 O O . LEU A 1 278 ? -13.887 7.309 4.782 1.00 97.94 278 LEU A O 1
ATOM 2180 N N . ILE A 1 279 ? -14.217 5.154 5.348 1.00 97.94 279 ILE A N 1
ATOM 2181 C CA . ILE A 1 279 ? -13.219 5.127 6.425 1.00 97.94 279 ILE A CA 1
ATOM 2182 C C . ILE A 1 279 ? -11.831 5.467 5.886 1.00 97.94 279 ILE A C 1
ATOM 2184 O O . ILE A 1 279 ? -11.132 6.279 6.483 1.00 97.94 279 ILE A O 1
ATOM 2188 N N . TYR A 1 280 ? -11.428 4.867 4.764 1.00 97.62 280 TYR A N 1
ATOM 2189 C CA . TYR A 1 280 ? -10.106 5.089 4.187 1.00 97.62 280 TYR A CA 1
ATOM 2190 C C . TYR A 1 280 ? -9.904 6.551 3.786 1.00 97.62 280 TYR A C 1
ATOM 2192 O O . TYR A 1 280 ? -8.878 7.135 4.125 1.00 97.62 280 TYR A O 1
ATOM 2200 N N . ARG A 1 281 ? -10.896 7.160 3.119 1.00 97.69 281 ARG A N 1
ATOM 2201 C CA . ARG A 1 281 ? -10.857 8.583 2.759 1.00 97.69 281 ARG A CA 1
ATOM 2202 C C . ARG A 1 281 ? -10.770 9.471 4.002 1.00 97.69 281 ARG A C 1
ATOM 2204 O O . ARG A 1 281 ? -9.889 10.320 4.057 1.00 97.69 281 ARG A O 1
ATOM 2211 N N . ALA A 1 282 ? -11.628 9.247 4.997 1.00 97.75 282 ALA A N 1
ATOM 2212 C CA . ALA A 1 282 ? -11.640 10.047 6.221 1.00 97.75 282 ALA A CA 1
ATOM 2213 C C . ALA A 1 282 ? -10.320 9.933 7.006 1.00 97.75 282 ALA A C 1
ATOM 2215 O O . ALA A 1 282 ? -9.773 10.938 7.458 1.00 97.75 282 ALA A O 1
ATOM 2216 N N . TYR A 1 283 ? -9.775 8.717 7.120 1.00 97.25 283 TYR A N 1
ATOM 2217 C CA . TYR A 1 283 ? -8.475 8.488 7.750 1.00 97.25 283 TYR A CA 1
ATOM 2218 C C . TYR A 1 283 ? -7.361 9.220 7.004 1.00 97.25 283 TYR A C 1
ATOM 2220 O O . TYR A 1 283 ? -6.520 9.876 7.616 1.00 97.25 283 TYR A O 1
ATOM 2228 N N . LEU A 1 284 ? -7.361 9.111 5.674 1.00 96.56 284 LEU A N 1
ATOM 2229 C CA . LEU A 1 284 ? -6.348 9.727 4.836 1.00 96.56 284 LEU A CA 1
ATOM 2230 C C . LEU A 1 284 ? -6.370 11.248 4.977 1.00 96.56 284 LEU A C 1
ATOM 2232 O O . LEU A 1 284 ? -5.322 11.825 5.236 1.00 96.56 284 LEU A O 1
ATOM 2236 N N . GLU A 1 285 ? -7.549 11.872 4.886 1.00 96.56 285 GLU A N 1
ATOM 2237 C CA . GLU A 1 285 ? -7.744 13.317 5.070 1.00 96.56 285 GLU A CA 1
ATOM 2238 C C . GLU A 1 285 ? -7.211 13.806 6.423 1.00 96.56 285 GLU A C 1
ATOM 2240 O O . GLU A 1 285 ? -6.523 14.827 6.481 1.00 96.56 285 GLU A O 1
ATOM 2245 N N . GLN A 1 286 ? -7.456 13.055 7.502 1.00 96.12 286 GLN A N 1
ATOM 2246 C CA . GLN A 1 286 ? -6.902 13.368 8.818 1.00 96.12 286 GLN A CA 1
ATOM 2247 C C . GLN A 1 286 ? -5.371 13.234 8.834 1.00 96.12 286 GLN A C 1
ATOM 2249 O O . GLN A 1 286 ? -4.681 14.144 9.304 1.00 96.12 286 GLN A O 1
ATOM 2254 N N . ALA A 1 287 ? -4.838 12.130 8.301 1.00 94.94 287 ALA A N 1
ATOM 2255 C CA . ALA A 1 287 ? -3.415 11.798 8.345 1.00 94.94 287 ALA A CA 1
ATOM 2256 C C . ALA A 1 287 ? -2.527 12.786 7.569 1.00 94.94 287 ALA A C 1
ATOM 2258 O O . ALA A 1 287 ? -1.382 13.006 7.962 1.00 94.94 287 ALA A O 1
ATOM 2259 N N . ILE A 1 288 ? -3.046 13.388 6.493 1.00 96.50 288 ILE A N 1
ATOM 2260 C CA . ILE A 1 288 ? -2.300 14.318 5.622 1.00 96.50 288 ILE A CA 1
ATOM 2261 C C . ILE A 1 288 ? -2.724 15.785 5.782 1.00 96.50 288 ILE A C 1
ATOM 2263 O O . ILE A 1 288 ? -2.291 16.643 5.012 1.00 96.50 288 ILE A O 1
ATOM 2267 N N . SER A 1 289 ? -3.575 16.094 6.764 1.00 95.75 289 SER A N 1
ATOM 2268 C CA . SER A 1 289 ? -4.144 17.436 6.969 1.00 95.75 289 SER A CA 1
ATOM 2269 C C . SER A 1 289 ? -3.089 18.546 7.110 1.00 95.75 289 SER A C 1
ATOM 2271 O O . SER A 1 289 ? -3.326 19.677 6.676 1.00 95.75 289 SER A O 1
ATOM 2273 N N . GLY A 1 290 ? -1.914 18.216 7.657 1.00 94.81 290 GLY A N 1
ATOM 2274 C CA . GLY A 1 290 ? -0.783 19.130 7.839 1.00 94.81 290 GLY A CA 1
ATOM 2275 C C . GLY A 1 290 ? 0.179 19.251 6.651 1.00 94.81 290 GLY A C 1
ATOM 2276 O O . GLY A 1 290 ? 1.117 20.034 6.739 1.00 94.81 290 GLY A O 1
ATOM 2277 N N . PHE A 1 291 ? -0.014 18.493 5.567 1.00 96.81 291 PHE A N 1
ATOM 2278 C CA . PHE A 1 291 ? 0.919 18.477 4.432 1.00 96.81 291 PHE A CA 1
ATOM 2279 C C . PHE A 1 291 ? 0.650 19.618 3.455 1.00 96.81 291 PHE A C 1
ATOM 2281 O O . PHE A 1 291 ? -0.490 20.083 3.323 1.00 96.81 291 PHE A O 1
ATOM 2288 N N . GLU A 1 292 ? 1.678 20.026 2.712 1.00 96.50 292 GLU A N 1
ATOM 2289 C CA . GLU A 1 292 ? 1.512 20.973 1.609 1.00 96.50 292 GLU A CA 1
ATOM 2290 C C . GLU A 1 292 ? 0.539 20.434 0.546 1.00 96.50 292 GLU A C 1
ATOM 2292 O O . GLU A 1 292 ? 0.480 19.234 0.271 1.00 96.50 292 GLU A O 1
ATOM 2297 N N . GLU A 1 293 ? -0.219 21.328 -0.090 1.00 95.56 293 GLU A N 1
ATOM 2298 C CA . GLU A 1 293 ? -1.235 20.972 -1.089 1.00 95.56 293 GLU A CA 1
ATOM 2299 C C . GLU A 1 293 ? -0.735 20.048 -2.224 1.00 95.56 293 GLU A C 1
ATOM 2301 O O . GLU A 1 293 ? -1.399 19.043 -2.488 1.00 95.56 293 GLU A O 1
ATOM 2306 N N . PRO A 1 294 ? 0.427 20.280 -2.877 1.00 95.25 294 PRO A N 1
ATOM 2307 C CA . PRO A 1 294 ? 0.912 19.363 -3.914 1.00 95.25 294 PRO A CA 1
ATOM 2308 C C . PRO A 1 294 ? 1.205 17.951 -3.380 1.00 95.25 294 PRO A C 1
ATOM 2310 O O . PRO A 1 294 ? 0.908 16.959 -4.048 1.00 95.25 294 PRO A O 1
ATOM 2313 N N . VAL A 1 295 ? 1.741 17.844 -2.160 1.00 96.06 295 VAL A N 1
ATOM 2314 C CA . VAL A 1 295 ? 2.023 16.559 -1.499 1.00 96.06 295 VAL A CA 1
ATOM 2315 C C . VAL A 1 295 ? 0.720 15.855 -1.132 1.00 96.06 295 VAL A C 1
ATOM 2317 O O . VAL A 1 295 ? 0.559 14.658 -1.372 1.00 96.06 295 VAL 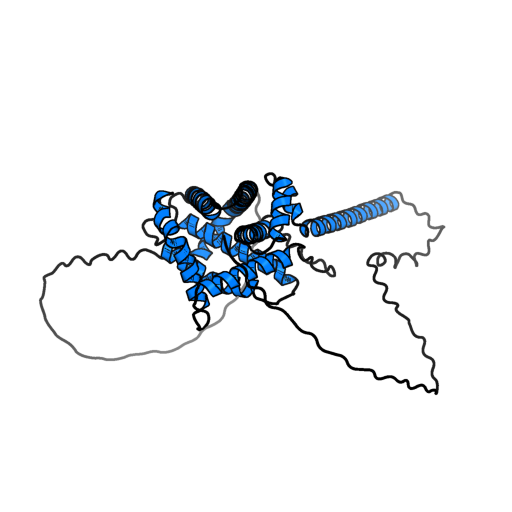A O 1
ATOM 2320 N N . ARG A 1 296 ? -0.246 16.610 -0.608 1.00 96.56 296 ARG A N 1
ATOM 2321 C CA . ARG A 1 296 ? -1.584 16.134 -0.256 1.00 96.56 296 ARG A CA 1
ATOM 2322 C C . ARG A 1 296 ? -2.318 15.555 -1.460 1.00 96.56 296 ARG A C 1
ATOM 2324 O O . ARG A 1 296 ? -2.863 14.455 -1.365 1.00 96.56 296 ARG A O 1
ATOM 2331 N N . GLN A 1 297 ? -2.304 16.256 -2.593 1.00 95.56 297 GLN A N 1
ATOM 2332 C CA . GLN A 1 297 ? -2.923 15.800 -3.840 1.00 95.56 297 GLN A CA 1
ATOM 2333 C C . GLN A 1 297 ? -2.254 14.531 -4.375 1.00 95.56 297 GLN A C 1
ATOM 2335 O O . GLN A 1 297 ? -2.956 13.578 -4.733 1.00 95.56 297 GLN A O 1
ATOM 2340 N N . LEU A 1 298 ? -0.915 14.479 -4.368 1.00 95.31 298 LEU A N 1
ATOM 2341 C CA . LEU A 1 298 ? -0.157 13.283 -4.740 1.00 95.31 298 LEU A CA 1
ATOM 2342 C C . LEU A 1 298 ? -0.554 12.087 -3.870 1.00 95.31 298 LEU A C 1
ATOM 2344 O O . LEU A 1 298 ? -0.943 11.048 -4.405 1.00 95.31 298 LEU A O 1
ATOM 2348 N N . ILE A 1 299 ? -0.447 12.224 -2.544 1.00 96.31 299 ILE A N 1
ATOM 2349 C CA . ILE A 1 299 ? -0.692 11.120 -1.613 1.00 96.31 299 ILE A CA 1
ATOM 2350 C C . ILE A 1 299 ? -2.147 10.675 -1.717 1.00 96.31 299 ILE A C 1
ATOM 2352 O O . ILE A 1 299 ? -2.393 9.484 -1.855 1.00 96.31 299 ILE A O 1
ATOM 2356 N N . THR A 1 300 ? -3.101 11.608 -1.779 1.00 96.56 300 THR A N 1
ATOM 2357 C CA . THR A 1 300 ? -4.523 11.283 -1.979 1.00 96.56 300 THR A CA 1
ATOM 2358 C C . THR A 1 300 ? -4.741 10.465 -3.245 1.00 96.56 300 THR A C 1
ATOM 2360 O O . THR A 1 300 ? -5.378 9.413 -3.200 1.00 96.56 300 THR A O 1
ATOM 2363 N N . THR A 1 301 ? -4.177 10.914 -4.367 1.00 95.88 301 THR A N 1
ATOM 2364 C CA . THR A 1 301 ? -4.307 10.223 -5.653 1.00 95.88 301 THR A CA 1
ATOM 2365 C C . THR A 1 301 ? -3.720 8.815 -5.569 1.00 95.88 301 THR A C 1
ATOM 2367 O O . THR A 1 301 ? -4.409 7.841 -5.859 1.00 95.88 301 THR A O 1
ATOM 2370 N N . LEU A 1 302 ? -2.474 8.687 -5.107 1.00 95.00 302 LEU A N 1
ATOM 2371 C CA . LEU A 1 302 ? -1.771 7.406 -5.043 1.00 95.00 302 LEU A CA 1
ATOM 2372 C C . LEU A 1 302 ? -2.439 6.419 -4.072 1.00 95.00 302 LEU A C 1
ATOM 2374 O O . LEU A 1 302 ? -2.585 5.238 -4.381 1.00 95.00 302 LEU A O 1
ATOM 2378 N N . SER A 1 303 ? -2.879 6.899 -2.911 1.00 96.19 303 SER A N 1
ATOM 2379 C CA . SER A 1 303 ? -3.593 6.112 -1.905 1.00 96.19 303 SER A CA 1
ATOM 2380 C C . SER A 1 303 ? -4.926 5.574 -2.428 1.00 96.19 303 SER A C 1
ATOM 2382 O O . SER A 1 303 ? -5.218 4.391 -2.255 1.00 96.19 303 SER A O 1
ATOM 2384 N N . MET A 1 304 ? -5.725 6.406 -3.103 1.00 96.12 304 MET A N 1
ATOM 2385 C CA . MET A 1 304 ? -7.007 5.971 -3.671 1.00 96.12 304 MET A CA 1
ATOM 2386 C C . MET A 1 304 ? -6.819 4.980 -4.825 1.00 96.12 304 MET A C 1
ATOM 2388 O O . MET A 1 304 ? -7.578 4.019 -4.941 1.00 96.12 304 MET A O 1
ATOM 2392 N N . GLU A 1 305 ? -5.783 5.163 -5.640 1.00 94.38 305 GLU A N 1
ATOM 2393 C CA . GLU A 1 305 ? -5.403 4.211 -6.687 1.00 94.38 305 GLU A CA 1
ATOM 2394 C C . GLU A 1 305 ? -4.993 2.849 -6.113 1.00 94.38 305 GLU A C 1
ATOM 2396 O O . GLU A 1 305 ? -5.487 1.807 -6.555 1.00 94.38 305 GLU A O 1
ATOM 2401 N N . ASN A 1 306 ? -4.148 2.850 -5.077 1.00 95.31 306 ASN A N 1
ATOM 2402 C CA . ASN A 1 306 ? -3.758 1.638 -4.357 1.00 95.31 306 ASN A CA 1
ATOM 2403 C C . ASN A 1 306 ? -4.975 0.915 -3.771 1.00 95.31 306 ASN A C 1
ATOM 2405 O O . ASN A 1 306 ? -5.086 -0.309 -3.885 1.00 95.31 306 ASN A O 1
ATOM 2409 N N . LEU A 1 307 ? -5.901 1.673 -3.176 1.00 96.06 307 LEU A N 1
ATOM 2410 C CA . LEU A 1 307 ? -7.134 1.129 -2.629 1.00 96.06 307 LEU A CA 1
ATOM 2411 C C . LEU A 1 307 ? -7.944 0.423 -3.715 1.00 96.06 307 LEU A C 1
ATOM 2413 O O . LEU A 1 307 ? -8.263 -0.757 -3.573 1.00 96.06 307 LEU A O 1
ATOM 2417 N N . ASN A 1 308 ? -8.236 1.129 -4.811 1.00 94.19 308 ASN A N 1
ATOM 2418 C CA . ASN A 1 308 ? -9.060 0.629 -5.909 1.00 94.19 308 ASN A CA 1
ATOM 2419 C C . ASN A 1 308 ? -8.508 -0.674 -6.499 1.00 94.19 308 ASN A C 1
ATOM 2421 O O . ASN A 1 308 ? -9.279 -1.596 -6.763 1.00 94.19 308 ASN A O 1
ATOM 2425 N N . GLN A 1 309 ? -7.185 -0.793 -6.631 1.00 92.19 309 GLN A N 1
ATOM 2426 C CA . GLN A 1 309 ? -6.555 -2.028 -7.104 1.00 92.19 309 GLN A CA 1
ATOM 2427 C C . GLN A 1 309 ? -6.756 -3.222 -6.169 1.00 92.19 309 GLN A C 1
ATOM 2429 O O . GLN A 1 309 ? -6.872 -4.362 -6.625 1.00 92.19 309 GLN A O 1
ATOM 2434 N N . ILE A 1 310 ? -6.791 -2.988 -4.859 1.00 94.06 310 ILE A N 1
ATOM 2435 C CA . ILE A 1 310 ? -6.934 -4.062 -3.876 1.00 94.06 310 ILE A CA 1
ATOM 2436 C C . ILE A 1 310 ? -8.380 -4.504 -3.700 1.00 94.06 310 ILE A C 1
ATOM 2438 O O . ILE A 1 310 ? -8.598 -5.672 -3.385 1.00 94.06 310 ILE A O 1
ATOM 2442 N N . LEU A 1 311 ? -9.367 -3.638 -3.943 1.00 93.00 311 LEU A N 1
ATOM 2443 C CA . LEU A 1 311 ? -10.786 -3.951 -3.722 1.00 93.00 311 LEU A CA 1
ATOM 2444 C C . LEU A 1 311 ? -11.226 -5.276 -4.351 1.00 93.00 311 LEU A C 1
ATOM 2446 O O . LEU A 1 311 ? -11.908 -6.074 -3.712 1.00 93.00 311 LEU A O 1
ATOM 2450 N N . HIS A 1 312 ? -10.776 -5.547 -5.575 1.00 88.81 312 HIS A N 1
ATOM 2451 C CA . HIS A 1 312 ? -11.107 -6.774 -6.304 1.00 88.81 312 HIS A CA 1
ATOM 2452 C C . HIS A 1 312 ? -10.433 -8.034 -5.736 1.00 88.81 312 HIS A C 1
ATOM 2454 O O . HIS A 1 312 ? -10.810 -9.149 -6.087 1.00 88.81 312 HIS A O 1
ATOM 2460 N N . ARG A 1 313 ? -9.439 -7.870 -4.858 1.00 88.81 313 ARG A N 1
ATOM 2461 C CA . ARG A 1 313 ? -8.656 -8.947 -4.240 1.00 88.81 313 ARG A CA 1
ATOM 2462 C C . ARG A 1 313 ? -9.068 -9.233 -2.797 1.00 88.81 313 ARG A C 1
ATOM 2464 O O . ARG A 1 313 ? -8.617 -10.228 -2.251 1.00 88.81 313 ARG A O 1
ATOM 2471 N N . LEU A 1 314 ? -9.929 -8.419 -2.180 1.00 91.88 314 LEU A N 1
ATOM 2472 C CA . LEU A 1 314 ? -10.267 -8.543 -0.754 1.00 91.88 314 LEU A CA 1
ATOM 2473 C C . LEU A 1 314 ? -11.018 -9.834 -0.400 1.00 91.88 314 LEU A C 1
ATOM 2475 O O . LEU A 1 314 ? -10.774 -10.410 0.657 1.00 91.88 314 LEU A O 1
ATOM 2479 N N . ALA A 1 315 ? -11.925 -10.301 -1.263 1.00 90.38 315 ALA A N 1
ATOM 2480 C CA . ALA A 1 315 ? -12.784 -11.448 -0.951 1.00 90.38 315 ALA A CA 1
ATOM 2481 C C . ALA A 1 315 ? -11.990 -12.743 -0.650 1.00 90.38 315 ALA A C 1
ATOM 2483 O O . ALA A 1 315 ? -12.227 -13.333 0.404 1.00 90.38 315 ALA A O 1
ATOM 2484 N N . PRO A 1 316 ? -10.992 -13.145 -1.465 1.00 91.06 316 PRO A N 1
ATOM 2485 C CA . PRO A 1 316 ? -10.100 -14.265 -1.141 1.00 91.06 316 PRO A CA 1
ATOM 2486 C C . PRO A 1 316 ? -9.318 -14.134 0.175 1.00 91.06 316 PRO A C 1
ATOM 2488 O O . PRO A 1 316 ? -8.844 -15.135 0.703 1.00 91.06 316 PRO A O 1
ATOM 2491 N N . HIS A 1 317 ? -9.145 -12.920 0.706 1.00 91.06 317 HIS A N 1
ATOM 2492 C CA . HIS A 1 317 ? -8.374 -12.677 1.929 1.00 91.06 317 HIS A CA 1
ATOM 2493 C C . HIS A 1 317 ? -9.216 -12.740 3.214 1.00 91.06 317 HIS A C 1
ATOM 2495 O O . HIS A 1 317 ? -8.649 -12.670 4.306 1.00 91.06 317 HIS A O 1
ATOM 2501 N N . MET A 1 318 ? -10.539 -12.930 3.118 1.00 92.62 318 MET A N 1
ATOM 2502 C CA . MET A 1 318 ? -11.436 -13.017 4.280 1.00 92.62 318 MET A CA 1
ATOM 2503 C C . MET A 1 318 ? -11.023 -14.099 5.286 1.00 92.62 318 MET A C 1
ATOM 2505 O O . MET A 1 318 ? -11.081 -13.862 6.491 1.00 92.62 318 MET A O 1
ATOM 2509 N N . ASP A 1 319 ? -10.566 -15.261 4.822 1.00 93.94 319 ASP A N 1
ATOM 2510 C CA . ASP A 1 319 ? -10.174 -16.361 5.714 1.00 93.94 319 ASP A CA 1
ATOM 2511 C C . ASP A 1 319 ? -8.890 -16.040 6.488 1.00 93.94 319 ASP A C 1
ATOM 2513 O O . ASP A 1 319 ? -8.737 -16.412 7.653 1.00 93.94 319 ASP A O 1
ATOM 2517 N N . ALA A 1 320 ? -7.980 -15.279 5.872 1.00 92.62 320 ALA A N 1
ATOM 2518 C CA . ALA A 1 320 ? -6.704 -14.910 6.473 1.00 92.62 320 ALA A CA 1
ATOM 2519 C C . ALA A 1 320 ? -6.859 -13.948 7.662 1.00 92.62 320 ALA A C 1
ATOM 2521 O O . ALA A 1 320 ? -5.970 -13.907 8.516 1.00 92.62 320 ALA A O 1
ATOM 2522 N N . ILE A 1 321 ? -7.963 -13.192 7.732 1.00 95.69 321 ILE A N 1
ATOM 2523 C CA . ILE A 1 321 ? -8.205 -12.225 8.812 1.00 95.69 321 ILE A CA 1
ATOM 2524 C C . ILE A 1 321 ? -9.005 -12.791 9.993 1.00 95.69 321 ILE A C 1
ATOM 2526 O O . ILE A 1 321 ? -8.963 -12.208 11.077 1.00 95.69 321 ILE A O 1
ATOM 2530 N N . GLN A 1 322 ? -9.711 -13.917 9.818 1.00 95.19 322 GLN A N 1
ATOM 2531 C CA . GLN A 1 322 ? -10.591 -14.491 10.849 1.00 95.19 322 GLN A CA 1
ATOM 2532 C C . GLN A 1 322 ? -9.917 -14.673 12.220 1.00 95.19 322 GLN A C 1
ATOM 2534 O O . GLN A 1 322 ? -10.537 -14.313 13.223 1.00 95.19 322 GLN A O 1
ATOM 2539 N N . PRO A 1 323 ? -8.653 -15.140 12.319 1.00 96.94 323 PRO A N 1
ATOM 2540 C CA . PRO A 1 323 ? -7.992 -15.325 13.614 1.00 96.94 323 PRO A CA 1
ATOM 2541 C C . PRO A 1 323 ? -7.820 -14.035 14.431 1.00 96.94 323 PRO A C 1
ATOM 2543 O O . PRO A 1 323 ? -7.631 -14.095 15.651 1.00 96.94 323 PRO A O 1
ATOM 2546 N N . TYR A 1 324 ? -7.874 -12.870 13.780 1.00 97.06 324 TYR A N 1
ATOM 2547 C CA . TYR A 1 324 ? -7.689 -11.564 14.416 1.00 97.06 324 TYR A CA 1
ATOM 2548 C C . TYR A 1 324 ? -9.004 -10.924 14.855 1.00 97.06 324 TYR A C 1
ATOM 2550 O O . TYR A 1 324 ? -8.980 -10.022 15.686 1.00 97.06 324 TYR A O 1
ATOM 2558 N N . VAL A 1 325 ? -10.148 -11.394 14.348 1.00 97.00 325 VAL A N 1
ATOM 2559 C CA . VAL A 1 325 ? -11.457 -10.838 14.703 1.00 97.00 325 VAL A CA 1
ATOM 2560 C C . VAL A 1 325 ? -11.729 -11.069 16.188 1.00 97.00 325 VAL A C 1
ATOM 2562 O O . VAL A 1 325 ? -11.653 -12.192 16.699 1.00 97.00 325 VAL A O 1
ATOM 2565 N N . ARG A 1 326 ? -12.042 -9.988 16.901 1.00 96.81 326 ARG A N 1
ATOM 2566 C CA . ARG A 1 326 ? -12.434 -9.999 18.311 1.00 96.81 326 ARG A CA 1
ATOM 2567 C C . ARG A 1 326 ? -13.882 -9.561 18.417 1.00 96.81 326 ARG A C 1
ATOM 2569 O O . ARG A 1 326 ? -14.278 -8.519 17.896 1.00 96.81 326 ARG A O 1
ATOM 2576 N N . ARG A 1 327 ? -14.688 -10.406 19.055 1.00 94.06 327 ARG A N 1
ATOM 2577 C CA . ARG A 1 327 ? -16.103 -10.128 19.282 1.00 94.06 327 ARG A CA 1
ATOM 2578 C C . ARG A 1 327 ? -16.272 -9.451 20.629 1.00 94.06 327 ARG A C 1
ATOM 2580 O O . ARG A 1 327 ? -15.566 -9.793 21.575 1.00 94.06 327 ARG A O 1
ATOM 2587 N N . ARG A 1 328 ? -17.220 -8.523 20.715 1.00 89.75 328 ARG A N 1
ATOM 2588 C CA . ARG A 1 328 ? -17.600 -7.924 21.992 1.00 89.75 328 ARG A CA 1
ATOM 2589 C C . ARG A 1 328 ? -18.176 -9.019 22.873 1.00 89.75 328 ARG A C 1
ATOM 2591 O O . ARG A 1 328 ? -19.117 -9.711 22.480 1.00 89.75 328 ARG A O 1
ATOM 2598 N N . THR A 1 329 ? -17.611 -9.179 24.061 1.00 82.69 329 THR A N 1
ATOM 2599 C CA . THR A 1 329 ? -18.186 -10.046 25.082 1.00 82.69 329 THR A CA 1
ATOM 2600 C C . THR A 1 329 ? -19.446 -9.361 25.592 1.00 82.69 329 THR A C 1
ATOM 2602 O O . THR A 1 329 ? -19.394 -8.546 26.509 1.00 82.69 329 THR A O 1
ATOM 2605 N N . PHE A 1 330 ? -20.592 -9.643 24.976 1.00 71.06 330 PHE A N 1
ATOM 2606 C CA . PHE A 1 330 ? -21.862 -9.331 25.612 1.00 71.06 330 PHE A CA 1
ATOM 2607 C C . PHE A 1 330 ? -21.948 -10.250 26.823 1.00 71.06 330 PHE A C 1
ATOM 2609 O O . PHE A 1 330 ? -22.170 -11.452 26.682 1.00 71.06 330 PHE A O 1
ATOM 2616 N N . LEU A 1 331 ? -21.703 -9.697 28.010 1.00 55.88 331 LEU A N 1
ATOM 2617 C CA . LEU A 1 331 ? -22.112 -10.335 29.249 1.00 55.88 331 LEU A CA 1
ATOM 2618 C C . LEU A 1 331 ? -23.632 -10.462 29.168 1.00 55.88 331 LEU A C 1
ATOM 2620 O O . LEU A 1 331 ? -24.372 -9.537 29.492 1.00 55.88 331 LEU A O 1
ATOM 2624 N N . CYS A 1 332 ? -24.096 -11.604 28.669 1.00 46.47 332 CYS A N 1
ATOM 2625 C CA . CYS A 1 332 ? -25.434 -12.069 28.945 1.00 46.47 332 CYS A CA 1
ATOM 2626 C C . CYS A 1 332 ? -25.460 -12.201 30.467 1.00 46.47 332 CYS A C 1
ATOM 2628 O O . CYS A 1 332 ? -24.849 -13.121 31.009 1.00 46.47 332 CYS A O 1
ATOM 2630 N N . SER A 1 333 ? -26.044 -11.222 31.165 1.00 42.50 333 SER A N 1
ATOM 2631 C CA . SER A 1 333 ? -26.342 -11.402 32.583 1.00 42.50 333 SER A CA 1
ATOM 2632 C C . SER A 1 333 ? -27.138 -12.700 32.672 1.00 42.50 333 SER A C 1
ATOM 2634 O O . SER A 1 333 ? -28.175 -12.787 32.003 1.00 42.50 333 SER A O 1
ATOM 2636 N N . PRO A 1 334 ? -26.673 -13.726 33.408 1.00 48.53 334 PRO A N 1
ATOM 2637 C CA . PRO A 1 334 ? -27.556 -14.821 33.739 1.00 48.53 334 PRO A CA 1
ATOM 2638 C C . PRO A 1 334 ? -28.701 -14.174 34.506 1.00 48.53 334 PRO A C 1
ATOM 2640 O O . PRO A 1 334 ? -28.490 -13.521 35.528 1.00 48.53 334 PRO A O 1
ATOM 2643 N N . SER A 1 335 ? -29.901 -14.263 33.946 1.00 47.06 335 SER A N 1
ATOM 2644 C CA . SER A 1 335 ? -31.121 -13.930 34.656 1.00 47.06 335 SER A CA 1
ATOM 2645 C C . SER A 1 335 ? -31.083 -14.754 35.936 1.00 47.06 335 SER A C 1
ATOM 2647 O O . SER A 1 335 ? -31.180 -15.981 35.886 1.00 47.06 335 SER A O 1
ATOM 2649 N N . GLN A 1 336 ? -30.845 -14.090 37.065 1.00 46.41 336 GLN A N 1
ATOM 2650 C CA . GLN A 1 336 ? -31.099 -14.657 38.374 1.00 46.41 336 GLN A CA 1
ATOM 2651 C C . GLN A 1 336 ? -32.582 -15.014 38.391 1.00 46.41 336 GLN A C 1
ATOM 2653 O O . GLN A 1 336 ? -33.447 -14.155 38.525 1.00 46.41 336 GLN A O 1
ATOM 2658 N N . THR A 1 337 ? -32.857 -16.289 38.160 1.00 46.34 337 THR A N 1
ATOM 2659 C CA . THR A 1 337 ? -34.073 -16.920 38.650 1.00 46.34 337 THR A CA 1
ATOM 2660 C C . THR A 1 337 ? -33.593 -17.628 39.904 1.00 46.34 337 THR A C 1
ATOM 2662 O O . THR A 1 337 ? -33.016 -18.711 39.839 1.00 46.34 337 THR A O 1
ATOM 2665 N N . GLU A 1 338 ? -33.647 -16.896 41.015 1.00 49.78 338 GLU A N 1
ATOM 2666 C CA . GLU A 1 338 ? -33.585 -17.480 42.349 1.00 49.78 338 GLU A CA 1
ATOM 2667 C C . GLU A 1 338 ? -34.810 -18.388 42.559 1.00 49.78 338 GLU A C 1
ATOM 2669 O O . GLU A 1 338 ? -35.846 -18.200 41.920 1.00 49.78 338 GLU A O 1
ATOM 2674 N N . ASP A 1 339 ? -34.641 -19.338 43.479 1.00 47.91 339 ASP A N 1
ATOM 2675 C CA . ASP A 1 339 ? -35.612 -20.291 44.030 1.00 47.91 339 ASP A CA 1
ATOM 2676 C C . ASP A 1 339 ? -35.966 -21.543 43.210 1.00 47.91 339 ASP A C 1
ATOM 2678 O O . ASP A 1 339 ? -36.978 -21.610 42.525 1.00 47.91 339 ASP A O 1
ATOM 2682 N N . GLU A 1 340 ? -35.198 -22.618 43.434 1.00 43.78 340 GLU A N 1
ATOM 26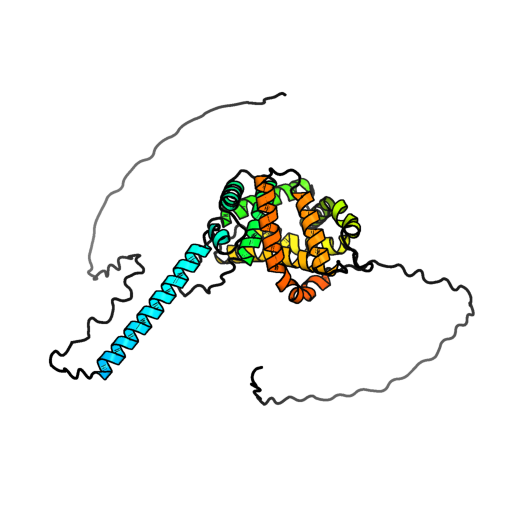83 C CA . GLU A 1 340 ? -35.720 -23.698 44.289 1.00 43.78 340 GLU A CA 1
ATOM 2684 C C . GLU A 1 340 ? -34.573 -24.536 44.881 1.00 43.78 340 GLU A C 1
ATOM 2686 O O . GLU A 1 340 ? -33.905 -25.325 44.212 1.00 43.78 340 GLU A O 1
ATOM 2691 N N . ALA A 1 341 ? -34.331 -24.342 46.176 1.00 50.75 341 ALA A N 1
ATOM 2692 C CA . ALA A 1 341 ? -33.509 -25.222 46.983 1.00 50.75 341 ALA A CA 1
ATOM 2693 C C . ALA A 1 341 ? -34.358 -26.406 47.463 1.00 50.75 341 ALA A C 1
ATOM 2695 O O . ALA A 1 341 ? -35.184 -26.237 48.355 1.00 50.75 341 ALA A O 1
ATOM 2696 N N . ILE A 1 342 ? -34.101 -27.613 46.950 1.00 47.75 342 ILE A N 1
ATOM 2697 C CA . ILE A 1 342 ? -34.362 -28.852 47.693 1.00 47.75 342 ILE A CA 1
ATOM 2698 C C . ILE A 1 342 ? -33.154 -29.780 47.553 1.00 47.75 342 ILE A C 1
ATOM 2700 O O . ILE A 1 342 ? -32.777 -30.221 46.470 1.00 47.75 342 ILE A O 1
ATOM 2704 N N . ALA A 1 343 ? -32.550 -30.049 48.704 1.00 46.84 343 ALA A N 1
ATOM 2705 C CA . ALA A 1 343 ? -31.503 -31.025 48.932 1.00 46.84 343 ALA A CA 1
ATOM 2706 C C . ALA A 1 343 ? -32.033 -32.466 48.833 1.00 46.84 343 ALA A C 1
ATOM 2708 O O . ALA A 1 343 ? -33.109 -32.744 49.355 1.00 46.84 343 ALA A O 1
ATOM 2709 N N . MET A 1 344 ? -31.224 -33.398 48.314 1.00 44.12 344 MET A N 1
ATOM 2710 C CA . MET A 1 344 ? -30.861 -34.600 49.081 1.00 44.12 344 MET A CA 1
ATOM 2711 C C . MET A 1 344 ? -29.701 -35.378 48.447 1.00 44.12 344 MET A C 1
ATOM 2713 O O . MET A 1 344 ? -29.715 -35.717 47.266 1.00 44.12 344 MET A O 1
ATOM 2717 N N . GLU A 1 345 ? -28.712 -35.678 49.289 1.00 45.72 345 GLU A N 1
ATOM 2718 C CA . GLU A 1 345 ? -27.723 -36.739 49.117 1.00 45.72 345 GLU A CA 1
ATOM 2719 C C . GLU A 1 345 ? -28.385 -38.091 48.823 1.00 45.72 345 GLU A C 1
ATOM 2721 O O . GLU A 1 345 ? -29.407 -38.431 49.416 1.00 45.72 345 GLU A O 1
ATOM 2726 N N . THR A 1 346 ? -27.739 -38.914 47.994 1.00 38.94 346 THR A N 1
ATOM 2727 C CA . THR A 1 346 ? -27.335 -40.290 48.355 1.00 38.94 346 THR A CA 1
ATOM 2728 C C . THR A 1 346 ? -26.501 -40.920 47.230 1.00 38.94 346 THR A C 1
ATOM 2730 O O . THR A 1 346 ? -26.832 -40.859 46.052 1.00 38.94 346 THR A O 1
ATOM 2733 N N . SER A 1 347 ? -25.385 -41.535 47.612 1.00 45.62 347 SER A N 1
ATOM 2734 C CA . SER A 1 347 ? -24.595 -42.527 46.855 1.00 45.62 347 SER A CA 1
ATOM 2735 C C . SER A 1 347 ? -24.588 -43.834 47.678 1.00 45.62 347 SER A C 1
ATOM 2737 O O . SER A 1 347 ? -24.935 -43.757 48.859 1.00 45.62 347 SER A O 1
ATOM 2739 N N . PRO A 1 348 ? -23.978 -44.964 47.248 1.00 66.75 348 PRO A N 1
ATOM 2740 C CA . PRO A 1 348 ? -23.978 -45.729 45.980 1.00 66.75 348 PRO A CA 1
ATOM 2741 C C . PRO A 1 348 ? -24.325 -47.239 46.266 1.00 66.75 348 PRO A C 1
ATOM 2743 O O . PRO A 1 348 ? -24.865 -47.489 47.347 1.00 66.75 348 PRO A O 1
ATOM 2746 N N . PRO A 1 349 ? -24.075 -48.268 45.394 1.00 54.31 349 PRO A N 1
ATOM 2747 C CA . PRO A 1 349 ? -22.723 -48.871 45.253 1.00 54.31 349 PRO A CA 1
ATOM 2748 C C . PRO A 1 349 ? -22.343 -49.577 43.905 1.00 54.31 349 PRO A C 1
ATOM 2750 O O . PRO A 1 349 ? -23.149 -50.217 43.243 1.00 54.31 349 PRO A O 1
ATOM 2753 N N . ASN A 1 350 ? -21.050 -49.470 43.564 1.00 42.75 350 ASN A N 1
ATOM 2754 C CA . ASN A 1 350 ? -20.052 -50.439 43.039 1.00 42.75 350 ASN A CA 1
ATOM 2755 C C . ASN A 1 350 ? -20.373 -51.752 42.241 1.00 42.75 350 ASN A C 1
ATOM 2757 O O . ASN A 1 350 ? -20.935 -52.690 42.796 1.00 42.75 350 ASN A O 1
ATOM 2761 N N . THR A 1 351 ? -19.745 -51.818 41.034 1.00 39.66 351 THR A N 1
ATOM 2762 C CA . THR A 1 351 ? -18.967 -52.903 40.322 1.00 39.66 351 THR A CA 1
ATOM 2763 C C . THR A 1 351 ? -19.613 -54.257 39.908 1.00 39.66 351 THR A C 1
ATOM 2765 O O . THR A 1 351 ? -20.619 -54.622 40.503 1.00 39.66 351 THR A O 1
ATOM 2768 N N . PRO A 1 352 ? -19.045 -55.080 38.961 1.00 52.41 352 PRO A N 1
ATOM 2769 C CA . PRO A 1 352 ? -17.759 -55.004 38.216 1.00 52.41 352 PRO A CA 1
ATOM 2770 C C . PRO A 1 352 ? -17.748 -55.335 36.683 1.00 52.41 352 PRO A C 1
ATOM 2772 O O . PRO A 1 352 ? -18.729 -55.765 36.091 1.00 52.41 352 PRO A O 1
ATOM 2775 N N . ALA A 1 353 ? -16.547 -55.124 36.113 1.00 47.62 353 ALA A N 1
ATOM 2776 C CA . ALA A 1 353 ? -15.870 -55.534 34.861 1.00 47.62 353 ALA A CA 1
ATOM 2777 C C . ALA A 1 353 ? -16.398 -56.675 33.953 1.00 47.62 353 ALA A C 1
ATOM 2779 O O . ALA A 1 353 ? -16.961 -57.638 34.454 1.00 47.62 353 ALA A O 1
ATOM 2780 N N . ILE A 1 354 ? -16.056 -56.578 32.646 1.00 45.28 354 ILE A N 1
ATOM 2781 C CA . ILE A 1 354 ? -15.683 -57.593 31.604 1.00 45.28 354 ILE A CA 1
ATOM 2782 C C . ILE A 1 354 ? -15.823 -56.866 30.235 1.00 45.28 354 ILE A C 1
ATOM 2784 O O . ILE A 1 354 ? -16.831 -56.205 30.033 1.00 45.28 354 ILE A O 1
ATOM 2788 N N . GLY A 1 355 ? -14.951 -56.876 29.220 1.00 40.88 355 GLY A N 1
ATOM 2789 C CA . GLY A 1 355 ? -13.650 -57.472 28.914 1.00 40.88 355 GLY A CA 1
ATOM 2790 C C . GLY A 1 355 ? -13.296 -57.090 27.454 1.00 40.88 355 GLY A C 1
ATOM 2791 O O . GLY A 1 355 ? -14.187 -57.032 26.608 1.00 40.88 355 GLY A O 1
ATOM 2792 N N . GLU A 1 356 ? -12.028 -56.793 27.154 1.00 43.56 356 GLU A N 1
ATOM 2793 C CA . GLU A 1 356 ? -11.499 -56.746 25.773 1.00 43.56 356 GLU A CA 1
ATOM 2794 C C . GLU A 1 356 ? -11.233 -58.182 25.270 1.00 43.56 356 GLU A C 1
ATOM 2796 O O . GLU A 1 356 ? -11.013 -59.075 26.097 1.00 43.56 356 GLU A O 1
ATOM 2801 N N . PRO A 1 357 ? -11.225 -58.440 23.943 1.00 57.66 357 PRO A N 1
ATOM 2802 C CA . PRO A 1 357 ? -9.921 -58.485 23.260 1.00 57.66 357 PRO A CA 1
ATOM 2803 C C . PRO A 1 357 ? -9.889 -58.047 21.771 1.00 57.66 357 PRO A C 1
ATOM 2805 O O . PRO A 1 357 ? -10.827 -58.251 21.009 1.00 57.66 357 PRO A O 1
ATOM 2808 N N . MET A 1 358 ? -8.727 -57.492 21.390 1.00 49.09 358 MET A N 1
ATOM 2809 C CA . MET A 1 358 ? -7.942 -57.635 20.140 1.00 49.09 358 MET A CA 1
ATOM 2810 C C . MET A 1 358 ? -8.615 -58.166 18.847 1.00 49.09 358 MET A C 1
ATOM 2812 O O . MET A 1 358 ? -9.059 -59.306 18.826 1.00 49.09 358 MET A O 1
ATOM 2816 N N . GLN A 1 359 ? -8.428 -57.465 17.710 1.00 41.78 359 GLN A N 1
ATOM 2817 C CA . GLN A 1 359 ? -7.529 -57.885 16.600 1.00 41.78 359 GLN A CA 1
ATOM 2818 C C . GLN A 1 359 ? -7.685 -57.061 15.290 1.00 41.78 359 GLN A C 1
ATOM 2820 O O . GLN A 1 359 ? -8.776 -56.871 14.770 1.00 41.78 359 GLN A O 1
ATOM 2825 N N . THR A 1 360 ? -6.515 -56.683 14.747 1.00 37.25 360 THR A N 1
ATOM 2826 C CA . THR A 1 360 ? -6.076 -56.663 13.325 1.00 37.25 360 THR A CA 1
ATOM 2827 C C . THR A 1 360 ? -6.706 -55.733 12.270 1.00 37.25 360 THR A C 1
ATOM 2829 O O . THR A 1 360 ? -7.846 -55.901 11.854 1.00 37.25 360 THR A O 1
ATOM 2832 N N . SER A 1 361 ? -5.848 -54.869 11.702 1.00 41.16 361 SER A N 1
ATOM 2833 C CA . SER A 1 361 ? -5.932 -54.292 10.343 1.00 41.16 361 SER A CA 1
ATOM 2834 C C . SER A 1 361 ? -5.950 -55.373 9.239 1.00 41.16 361 SER A C 1
ATOM 2836 O O . SER A 1 361 ? -5.501 -56.493 9.500 1.00 41.16 361 SER A O 1
ATOM 2838 N N . PRO A 1 362 ? -6.344 -55.050 7.984 1.00 56.88 362 PRO A N 1
ATOM 2839 C CA . PRO A 1 362 ? -5.323 -54.614 7.015 1.00 56.88 362 PRO A CA 1
ATOM 2840 C C . PRO A 1 362 ? -5.744 -53.587 5.930 1.00 56.88 362 PRO A C 1
ATOM 2842 O O . PRO A 1 362 ? -6.912 -53.347 5.656 1.00 56.88 362 PRO A O 1
ATOM 2845 N N . ALA A 1 363 ? -4.674 -53.019 5.359 1.00 37.50 363 ALA A N 1
ATOM 2846 C CA . ALA A 1 363 ? -4.365 -52.417 4.051 1.00 37.50 363 ALA A CA 1
ATOM 2847 C C . ALA A 1 363 ? -5.417 -52.160 2.937 1.00 37.50 363 ALA A C 1
ATOM 2849 O O . ALA A 1 363 ? -6.324 -52.940 2.676 1.00 37.50 363 ALA A O 1
ATOM 2850 N N . ALA A 1 364 ? -5.124 -51.073 2.206 1.00 41.97 364 ALA A N 1
ATOM 2851 C CA . ALA A 1 364 ? -5.735 -50.529 0.986 1.00 41.97 364 ALA A CA 1
ATOM 2852 C C . ALA A 1 364 ? -5.724 -51.453 -0.255 1.00 41.97 364 ALA A C 1
ATOM 2854 O O . ALA A 1 364 ? -5.005 -52.454 -0.287 1.00 41.97 364 ALA A O 1
ATOM 2855 N N . PRO A 1 365 ? -6.415 -51.029 -1.334 1.00 58.06 365 PRO A N 1
ATOM 2856 C CA . PRO A 1 365 ? -5.677 -50.665 -2.554 1.00 58.06 365 PRO A CA 1
ATOM 2857 C C . PRO A 1 365 ? -6.130 -49.338 -3.226 1.00 58.06 365 PRO A C 1
ATOM 2859 O O . PRO A 1 365 ? -7.213 -48.835 -2.927 1.00 58.06 365 PRO A O 1
ATOM 2862 N N . PRO A 1 366 ? -5.293 -48.767 -4.123 1.00 56.19 366 PRO A N 1
ATOM 2863 C CA . PRO A 1 366 ? -5.588 -47.603 -4.972 1.00 56.19 366 PRO A CA 1
ATOM 2864 C C . PRO A 1 366 ? -6.139 -48.018 -6.359 1.00 56.19 366 PRO A C 1
ATOM 2866 O O . PRO A 1 366 ? -6.191 -49.215 -6.627 1.00 56.19 366 PRO A O 1
ATOM 2869 N N . MET A 1 367 ? -6.444 -47.022 -7.217 1.00 37.50 367 MET A N 1
ATOM 2870 C CA . MET A 1 367 ? -6.950 -47.028 -8.625 1.00 37.50 367 MET A CA 1
ATOM 2871 C C . MET A 1 367 ? -8.346 -46.375 -8.692 1.00 37.50 367 MET A C 1
ATOM 2873 O O . MET A 1 367 ? -9.158 -46.638 -7.817 1.00 37.50 367 MET A O 1
ATOM 2877 N N . GLU A 1 368 ? -8.727 -45.461 -9.588 1.00 40.31 368 GLU A N 1
ATOM 2878 C CA . GLU A 1 368 ? -8.272 -44.947 -10.896 1.00 40.31 368 GLU A CA 1
ATOM 2879 C C . GLU A 1 368 ? -8.789 -43.485 -11.003 1.00 40.31 368 GLU A C 1
ATOM 2881 O O . GLU A 1 368 ? -9.794 -43.130 -10.391 1.00 40.31 368 GLU A O 1
ATOM 2886 N N . GLU A 1 369 ? -8.021 -42.528 -11.532 1.00 39.34 369 GLU A N 1
ATOM 2887 C CA . GLU A 1 369 ? -8.223 -41.949 -12.877 1.00 39.34 369 GLU A CA 1
ATOM 2888 C C . GLU A 1 369 ? -9.686 -41.844 -13.354 1.00 39.34 369 GLU A C 1
ATOM 2890 O O . GLU A 1 369 ? -10.228 -42.788 -13.912 1.00 39.34 369 GLU A O 1
ATOM 2895 N N . GLU A 1 370 ? -10.273 -40.640 -13.296 1.00 40.94 370 GLU A N 1
ATOM 2896 C CA . GLU A 1 370 ? -11.152 -40.204 -14.385 1.00 40.94 370 GLU A CA 1
ATOM 2897 C C . GLU A 1 370 ? -11.097 -38.683 -14.598 1.00 40.94 370 GLU A C 1
ATOM 2899 O O . GLU A 1 370 ? -11.408 -37.864 -13.730 1.00 40.94 370 GLU A O 1
ATOM 2904 N N . LEU A 1 371 ? -10.646 -38.327 -15.802 1.00 35.97 371 LEU A N 1
ATOM 2905 C CA . LEU A 1 371 ? -10.803 -37.027 -16.434 1.00 35.97 371 LEU A CA 1
ATOM 2906 C C . LEU A 1 371 ? -12.284 -36.631 -16.456 1.00 35.97 371 LEU A C 1
ATOM 2908 O O . LEU A 1 371 ? -13.117 -37.395 -16.932 1.00 35.97 371 LEU A O 1
ATOM 2912 N N . CYS A 1 372 ? -12.589 -35.366 -16.165 1.00 33.72 372 CYS A N 1
ATOM 2913 C CA . CYS A 1 372 ? -13.730 -34.726 -16.812 1.00 33.72 372 CYS A CA 1
ATOM 2914 C C . CYS A 1 372 ? -13.372 -33.302 -17.238 1.00 33.72 372 CYS A C 1
ATOM 2916 O O . CYS A 1 372 ? -13.368 -32.347 -16.465 1.00 33.72 372 CYS A O 1
ATOM 2918 N N . THR A 1 373 ? -13.010 -33.210 -18.515 1.00 36.25 373 THR A N 1
ATOM 2919 C CA . THR A 1 373 ? -12.930 -31.986 -19.308 1.00 36.25 373 THR A CA 1
ATOM 2920 C C . THR A 1 373 ? -14.289 -31.803 -19.975 1.00 36.25 373 THR A C 1
ATOM 2922 O O . THR A 1 373 ? -14.593 -32.582 -20.869 1.00 36.25 373 THR A O 1
ATOM 2925 N N . VAL A 1 374 ? -15.085 -30.789 -19.613 1.00 40.41 374 VAL A N 1
ATOM 2926 C CA . VAL A 1 374 ? -16.155 -30.276 -20.493 1.00 40.41 374 VAL A CA 1
ATOM 2927 C C . VAL A 1 374 ? -16.295 -28.756 -20.349 1.00 40.41 374 VAL A C 1
ATOM 2929 O O . VAL A 1 374 ? -16.751 -28.232 -19.340 1.00 40.41 374 VAL A O 1
ATOM 2932 N N . CYS A 1 375 ? -15.845 -28.088 -21.410 1.00 32.25 375 CYS A N 1
ATOM 2933 C CA . CYS A 1 375 ? -16.442 -26.962 -22.128 1.00 32.25 375 CYS A CA 1
ATOM 2934 C C . CYS A 1 375 ? -17.420 -25.998 -21.424 1.00 32.25 375 CYS A C 1
ATOM 2936 O O . CYS A 1 375 ? -18.555 -26.337 -21.113 1.00 32.25 375 CYS A O 1
ATOM 2938 N N . ALA A 1 376 ? -16.991 -24.734 -21.417 1.00 33.88 376 ALA A N 1
ATOM 2939 C CA . ALA A 1 376 ? -17.594 -23.618 -22.157 1.00 33.88 376 ALA A CA 1
ATOM 2940 C C . ALA A 1 376 ? -19.123 -23.423 -22.112 1.00 33.88 376 ALA A C 1
ATOM 2942 O O . ALA A 1 376 ? -19.885 -24.136 -22.769 1.00 33.88 376 ALA A O 1
ATOM 2943 N N . ARG A 1 377 ? -19.513 -22.287 -21.526 1.00 41.31 377 ARG A N 1
ATOM 2944 C CA . ARG A 1 377 ? -20.321 -21.267 -22.202 1.00 41.31 377 ARG A CA 1
ATOM 2945 C C . ARG A 1 377 ? -19.737 -19.891 -21.940 1.00 41.31 377 ARG A C 1
ATOM 2947 O O . ARG A 1 377 ? -19.259 -19.688 -20.803 1.00 41.31 377 ARG A O 1
#